Protein AF-A0A817RB16-F1 (afdb_monomer)

pLDDT: mean 85.04, std 17.17, range [26.28, 98.94]

Sequence (720 aa):
MVGWCRLRFRGPSGFGVYIRHGEVLTQPVISTNHSARNIYTENLRDATAADTYVLRGDSVNEIYEPIFTVHGFRYLSIFGSPNALTMDDVECPFVHSETTLKGHFSTSNPVVNQIQHNIQWGQLSNIMSLPTDCPQRNERRGWMGDAALSVDEALYNFDLIKFYQNFLNLIIDVQRDDGEVPDFVPGNSYPPDPNWGTALPTITWQVYRHYTDVHTLEAYYNHVVAYVEYLRSVYNLTGLVNFPVKYGDWVPPPPQPMTNRHLISSFAFLHDVYLLINMSQVLGKQEDTNTYTILYQKLAEEFHQVFFSTSSNFYADGMQAAQVLALALSGVVPANVREAVVNQLVNDINQKGVHVTTGIVSTAQIYPVLSDNGHHDLALELISSTTYPSYGYMFTNSYENATTIWELWNAPLTGPGMNSRNHIMFGSVGAWFYSHLAGIDVSSNMITIRPRMASETKKHLMPKLDCQLNTLYGLVHVSYTRDERDTIDNSILLRVTIPPNVRARVIFESLFIGGQCKILTEGHKIIWSSDVSKRNVEGFNIEKDSKTGLMTVYIGSGQQLTTKITLILITNQIIWPNGIVAADQLVEYSMIVPSGFLIPGKNKENLYVISDTNAIPLVPDDKSKWFYHDAEFKDMDGDGFIDIVSEHVNIPFVGKSTTQLVWLKNPGNQTITGPWKLYYLLSNGGPDIQVQFARDDSLQIYILLISIKLKNSLCLISLF

Radius of gyration: 30.43 Å; Cα contacts (8 Å, |Δi|>4): 1544; chains: 1; bounding box: 73×83×88 Å

Nearest PDB structures (foldseek):
  6i60-assembly2_B  TM=9.430E-01  e=5.975E-49  Dictyoglomus thermophilum H-6-12
  6i60-assembly1_A  TM=9.453E-01  e=1.867E-48  Dictyoglomus thermophilum H-6-12
  3w5n-assembly1_A  TM=9.276E-01  e=2.561E-44  Streptomyces avermitilis MA-4680 = NBRC 14893
  6gsz-assembly1_A  TM=8.955E-01  e=9.920E-38  Aspergillus terreus
  2okx-assembly1_A  TM=8.119E-01  e=2.582E-19  Bacillus sp. GL1

Foldseek 3Di:
DKFFKKFKAADAFFFKKKKAFAADFDFCLFDVPDDGGHGDCVLQPPQRRMDMDTDHRDRPIDIDDDDPDMADHDDMDMPRGPDDDDPVRIDTDQDADDWDFFKDKDFPFVLLVLLLQQLLSLQRLQHHLANFQHNHHPGSWNQQLLCLLQLLLCLQTIDCLVSLVSVLVQQLVPQDPQLATARTPPDDHPRHQLSRSLSNLRSLLSSCQQAVPLVSLVVRLVSLVSNLSSQVVQCVVQPLLRRDADQAQHFFAPVADPFDRSLRSLLSSLVSLVSSLVSCVSVVVVVSNVVSVVVSVVSLQSSCVNFADPVQLEGHPLEQQRLQSQLQRPPSDDPVSNVVSLVSNVVNCVVVVLEDRTGLSSLLRRQVSCQVVPNNQSSLVNQSDLDPQYSNVCANPPGHHQSHDWPHSPLSNDHSHNRGSRGNSNSSCSSCSVCEQQVWGDDPAETEGEHDQADAPVPRGGQWMWMWGQGPLGIWIWIKHDDPPDPAPAKMKIKIFAAAPHKYKYKYDARYPQKAWAFKDFPNRTCAGPPPVRNDDPDWDWDADPPRRIIITIGDHRDMTTMMTHIDNPDPPPPPQQPFDQVCQQPNAKTWGFPDDPDAPQAFTFTWIDHPPDTDGQAPRDSGRKTWRHWDWDPPPPPPHIWIWTKIKHDHNDDDIWIWIKIFADPPDSDRDDHTDIDTPGGGDDAPDDWDWDADPVVRDIWTFDFHDDPPDTDGDGDD

Solvent-accessible surface area (backbone atoms only — not comparable to full-atom values): 38713 Å² total; per-residue (Å²): 89,20,26,53,57,39,38,55,46,52,47,60,55,72,45,55,29,41,36,38,50,13,68,46,58,42,42,74,83,73,41,94,83,63,71,79,72,41,76,35,51,63,44,20,60,89,30,77,49,61,50,77,48,68,40,85,38,48,90,77,63,43,78,46,65,80,88,89,71,68,36,26,28,75,44,77,48,80,43,62,65,80,48,92,79,54,75,93,31,57,45,65,58,77,52,50,56,87,66,48,84,28,43,46,75,42,52,67,47,66,52,51,39,49,50,51,50,12,33,55,47,18,47,50,35,17,32,65,94,38,52,24,45,28,46,43,38,78,67,57,40,25,32,23,31,39,42,38,45,22,43,56,22,48,58,50,34,28,60,44,66,69,59,51,53,52,51,51,49,52,48,59,77,63,40,41,98,69,22,49,42,36,33,29,40,91,66,83,48,67,79,37,32,38,60,16,41,38,21,61,46,46,44,41,50,47,48,24,56,72,62,70,35,60,63,55,42,68,71,43,45,66,59,40,50,31,32,53,52,31,53,48,56,53,36,76,75,43,39,59,83,58,28,70,69,74,71,52,55,43,68,27,41,83,81,62,68,85,63,58,41,26,60,51,22,40,44,30,52,54,51,43,42,51,51,50,29,54,52,23,57,77,72,65,37,60,68,57,26,53,53,38,48,55,50,44,51,54,50,28,53,48,50,38,66,72,37,44,37,87,91,76,49,32,29,72,77,52,45,57,42,46,34,34,49,46,66,63,40,86,84,35,56,53,83,93,50,36,64,51,33,51,48,42,36,54,49,51,30,54,75,57,72,49,32,69,62,38,12,40,65,26,49,53,38,39,53,58,45,30,36,78,72,75,36,44,31,58,35,47,42,38,56,58,27,51,54,86,48,32,76,28,20,49,43,66,45,95,86,51,68,52,69,28,32,45,56,36,68,54,45,78,80,51,68,41,86,85,39,45,64,39,16,34,39,71,34,16,54,51,31,43,49,45,48,42,47,49,8,50,45,69,52,98,72,40,33,42,33,39,41,59,54,33,20,83,78,70,81,43,59,64,56,30,40,42,33,38,37,58,46,93,66,37,55,37,34,41,32,38,36,55,51,85,86,54,101,51,83,61,30,37,42,39,38,40,36,40,29,50,94,38,33,33,39,40,41,49,62,43,59,28,80,74,35,36,75,39,36,35,19,48,75,91,43,52,59,36,37,66,56,69,96,54,54,65,48,92,92,67,55,72,48,67,42,88,88,78,57,37,39,36,41,52,43,60,55,53,38,73,46,51,35,41,38,35,43,41,78,72,47,94,66,68,84,69,72,51,46,70,35,78,29,64,89,54,41,86,68,26,35,34,42,36,56,47,67,97,49,80,64,62,43,68,43,49,42,28,42,36,40,99,86,49,79,45,56,38,45,66,93,61,90,47,61,37,25,24,54,41,64,46,82,42,53,84,82,73,81,83,50,69,17,38,39,33,37,42,39,28,50,52,78,75,74,74,68,48,27,20,30,33,37,34,40,59,92,76,62,74,66,95,74,66,60,30,53,80,43,73,79,31,81,79,71,28,64,95,46,65,80,44,83,44,76,41,82,91,73,78,44,76,44,65,44,55,53,46,83,50,100,84,53,84,57,89,63,87,69,135

Mean predicted aligned error: 12.96 Å

Structure (mmCIF, N/CA/C/O backbone):
data_AF-A0A817RB16-F1
#
_entry.id   AF-A0A817RB16-F1
#
loop_
_atom_site.group_PDB
_atom_site.id
_atom_site.type_symbol
_atom_site.label_atom_id
_atom_site.label_alt_id
_atom_site.label_comp_id
_atom_site.label_asym_id
_atom_site.label_entity_id
_atom_site.label_seq_id
_atom_site.pdbx_PDB_ins_code
_atom_site.Cartn_x
_atom_site.Cartn_y
_atom_site.Cartn_z
_atom_site.occupancy
_atom_site.B_iso_or_equiv
_atom_site.auth_seq_id
_atom_site.auth_comp_id
_atom_site.auth_asym_id
_atom_site.auth_atom_id
_atom_site.pdbx_PDB_model_num
ATOM 1 N N . MET A 1 1 ? 6.915 1.853 -17.919 1.00 93.94 1 MET A N 1
ATOM 2 C CA . MET A 1 1 ? 6.191 0.699 -18.495 1.00 93.94 1 MET A CA 1
ATOM 3 C C . MET A 1 1 ? 7.093 -0.528 -18.449 1.00 93.94 1 MET A C 1
ATOM 5 O O . MET A 1 1 ? 8.281 -0.381 -18.169 1.00 93.94 1 MET A O 1
ATOM 9 N N . VAL A 1 2 ? 6.552 -1.709 -18.734 1.00 97.00 2 VAL A N 1
ATOM 10 C CA . VAL A 1 2 ? 7.313 -2.947 -18.941 1.00 97.00 2 VAL A CA 1
ATOM 11 C C . VAL A 1 2 ? 6.886 -3.582 -20.267 1.00 97.00 2 VAL A C 1
ATOM 13 O O . VAL A 1 2 ? 5.721 -3.490 -20.650 1.00 97.00 2 VAL A O 1
ATOM 16 N N . GLY A 1 3 ? 7.822 -4.165 -21.004 1.00 96.69 3 GLY A N 1
ATOM 17 C CA . GLY A 1 3 ? 7.540 -4.737 -22.317 1.00 96.69 3 GLY A CA 1
ATOM 18 C C . GLY A 1 3 ? 8.779 -4.775 -23.194 1.00 96.69 3 GLY A C 1
ATOM 19 O O . GLY A 1 3 ? 9.902 -4.918 -22.712 1.00 96.69 3 GLY A O 1
ATOM 20 N N . TRP A 1 4 ? 8.567 -4.600 -24.488 1.00 96.69 4 TRP A N 1
ATOM 21 C CA . TRP A 1 4 ? 9.612 -4.450 -25.496 1.00 96.69 4 TRP A CA 1
ATOM 22 C C . TRP A 1 4 ? 9.194 -3.387 -26.511 1.00 96.69 4 TRP A C 1
ATOM 24 O O . TRP A 1 4 ? 8.129 -2.784 -26.376 1.00 96.69 4 TRP A O 1
ATOM 34 N N . CYS A 1 5 ? 10.024 -3.150 -27.526 1.00 95.62 5 CYS A N 1
ATOM 35 C CA . CYS A 1 5 ? 9.654 -2.306 -28.653 1.00 95.62 5 CYS A CA 1
ATOM 36 C C . CYS A 1 5 ? 9.649 -3.092 -29.966 1.00 95.62 5 CYS A C 1
ATOM 38 O O . CYS A 1 5 ? 10.535 -3.898 -30.250 1.00 95.62 5 CYS A O 1
ATOM 40 N N . ARG A 1 6 ? 8.629 -2.811 -30.768 1.00 95.94 6 ARG A N 1
ATOM 41 C CA . ARG A 1 6 ? 8.464 -3.180 -32.161 1.00 95.94 6 ARG A CA 1
ATOM 42 C C . ARG A 1 6 ? 8.959 -2.024 -33.028 1.00 95.94 6 ARG A C 1
ATOM 44 O O . ARG A 1 6 ? 8.419 -0.919 -32.983 1.00 95.94 6 ARG A O 1
ATOM 51 N N . LEU A 1 7 ? 10.008 -2.278 -33.802 1.00 94.25 7 LEU A N 1
ATOM 52 C CA . LEU A 1 7 ? 10.763 -1.250 -34.518 1.00 94.25 7 LEU A CA 1
ATOM 53 C C . LEU A 1 7 ? 10.769 -1.510 -36.020 1.00 94.25 7 LEU A C 1
ATOM 55 O O . LEU A 1 7 ? 10.929 -2.651 -36.457 1.00 94.25 7 LEU A O 1
ATOM 59 N N . ARG A 1 8 ? 10.618 -0.445 -36.811 1.00 92.88 8 ARG A N 1
ATOM 60 C CA . ARG A 1 8 ? 10.673 -0.497 -38.277 1.00 92.88 8 ARG A CA 1
ATOM 61 C C . ARG A 1 8 ? 12.007 0.027 -38.792 1.00 92.88 8 ARG A C 1
ATOM 63 O O . ARG A 1 8 ? 12.388 1.156 -38.499 1.00 92.88 8 ARG A O 1
ATOM 70 N N . PHE A 1 9 ? 12.688 -0.772 -39.610 1.00 90.94 9 PHE A N 1
ATOM 71 C CA . PHE A 1 9 ? 13.985 -0.421 -40.191 1.00 90.94 9 PHE A CA 1
ATOM 72 C C . PHE A 1 9 ? 13.983 -0.525 -41.716 1.00 90.94 9 PHE A C 1
ATOM 74 O O . PHE A 1 9 ? 13.281 -1.351 -42.306 1.00 90.94 9 PHE A O 1
ATOM 81 N N . ARG A 1 10 ? 14.796 0.324 -42.358 1.00 88.25 10 ARG A N 1
ATOM 82 C CA . ARG A 1 10 ? 15.023 0.332 -43.810 1.00 88.25 10 ARG A CA 1
ATOM 83 C C . ARG A 1 10 ? 16.508 0.511 -44.078 1.00 88.25 10 ARG A C 1
ATOM 85 O O . ARG A 1 10 ? 17.064 1.571 -43.804 1.00 88.25 10 ARG A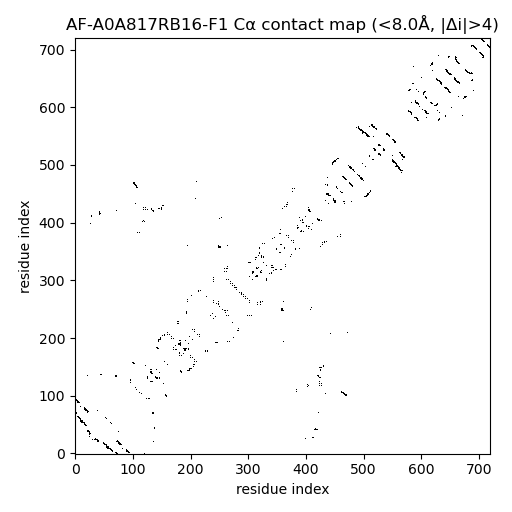 O 1
ATOM 92 N N . GLY A 1 11 ? 17.161 -0.500 -44.634 1.00 86.81 11 GLY A N 1
ATOM 93 C CA . GLY A 1 11 ? 18.597 -0.423 -44.866 1.00 86.81 11 GLY A CA 1
ATOM 94 C C . GLY A 1 11 ? 19.175 -1.667 -45.525 1.00 86.81 11 GLY A C 1
ATOM 95 O O . GLY A 1 11 ? 18.442 -2.612 -45.802 1.00 86.81 11 GLY A O 1
ATOM 96 N N . PRO A 1 12 ? 20.488 -1.661 -45.807 1.00 87.19 12 PRO A N 1
ATOM 97 C CA . PRO A 1 12 ? 21.162 -2.780 -46.450 1.00 87.19 12 PRO A CA 1
ATOM 98 C C . PRO A 1 12 ? 21.259 -4.004 -45.528 1.00 87.19 12 PRO A C 1
ATOM 100 O O . PRO A 1 12 ? 21.321 -3.884 -44.304 1.00 87.19 12 PRO A O 1
ATOM 103 N N . SER A 1 13 ? 21.336 -5.189 -46.141 1.00 91.44 13 SER A N 1
ATOM 104 C CA . SER A 1 13 ? 21.560 -6.455 -45.433 1.00 91.44 13 SER A CA 1
ATOM 105 C C . SER A 1 13 ? 22.847 -6.412 -44.609 1.00 91.44 13 SER A C 1
ATOM 107 O O . SER A 1 13 ? 23.872 -5.917 -45.075 1.00 91.44 13 SER A O 1
ATOM 109 N N . GLY A 1 14 ? 22.814 -6.993 -43.410 1.00 88.81 14 GLY A N 1
ATOM 110 C CA . GLY A 1 14 ? 23.969 -7.106 -42.518 1.00 88.81 14 GLY A CA 1
ATOM 111 C C . GLY A 1 14 ? 24.234 -5.874 -41.648 1.00 88.81 14 GLY A C 1
ATOM 112 O O . GLY A 1 14 ? 25.160 -5.906 -40.840 1.00 88.81 14 GLY A O 1
ATOM 113 N N . PHE A 1 15 ? 23.440 -4.805 -41.769 1.00 88.62 15 PHE A N 1
ATOM 114 C CA . PHE A 1 15 ? 23.555 -3.647 -40.881 1.00 88.62 15 PHE A CA 1
ATOM 115 C C . PHE A 1 15 ? 23.012 -3.987 -39.487 1.00 88.62 15 PHE A C 1
ATOM 117 O O . PHE A 1 15 ? 21.906 -4.513 -39.368 1.00 88.62 15 PHE A O 1
ATOM 124 N N . GLY A 1 16 ? 23.794 -3.711 -38.442 1.00 90.31 16 GLY A N 1
ATOM 125 C CA . GLY A 1 16 ? 23.428 -3.995 -37.054 1.00 90.31 16 GLY A CA 1
ATOM 126 C C . GLY A 1 16 ? 22.843 -2.773 -36.353 1.00 90.31 16 GLY A C 1
ATOM 127 O O . GLY A 1 16 ? 23.468 -1.714 -36.336 1.00 90.31 16 GLY A O 1
ATOM 128 N N . VAL A 1 17 ? 21.679 -2.944 -35.734 1.00 93.00 17 VAL A N 1
ATOM 129 C CA . VAL A 1 17 ? 21.034 -1.962 -34.860 1.00 93.00 17 VAL A CA 1
ATOM 130 C C . VAL A 1 17 ? 21.128 -2.451 -33.420 1.00 93.00 17 VAL A C 1
ATOM 132 O O . VAL A 1 17 ? 20.807 -3.605 -33.135 1.00 93.00 17 VAL A O 1
ATOM 135 N N . TYR A 1 18 ? 21.545 -1.569 -32.516 1.00 94.56 18 TYR A N 1
ATOM 136 C CA . TYR A 1 18 ? 21.648 -1.848 -31.086 1.00 94.56 18 TYR A CA 1
ATOM 137 C C . TYR A 1 18 ? 20.690 -0.955 -30.300 1.00 94.56 18 TYR A C 1
ATOM 139 O O . TYR A 1 18 ? 20.719 0.268 -30.433 1.00 94.56 18 TYR A O 1
ATOM 147 N N . ILE A 1 19 ? 19.833 -1.566 -29.493 1.00 94.94 19 ILE A N 1
ATOM 148 C CA . ILE A 1 19 ? 18.699 -0.917 -28.839 1.00 94.94 19 ILE A CA 1
ATOM 149 C C . ILE A 1 19 ? 18.861 -1.094 -27.335 1.00 94.94 19 ILE A C 1
ATOM 151 O O . ILE A 1 19 ? 18.926 -2.221 -26.860 1.00 94.94 19 ILE A O 1
ATOM 155 N N . ARG A 1 20 ? 18.924 -0.004 -26.573 1.00 95.50 20 ARG A N 1
ATOM 156 C CA . ARG A 1 20 ? 19.037 -0.030 -25.108 1.00 95.50 20 ARG A CA 1
ATOM 157 C C . ARG A 1 20 ? 17.798 0.556 -24.457 1.00 95.50 20 ARG A C 1
ATOM 159 O O . ARG A 1 20 ? 17.292 1.580 -24.916 1.00 95.50 20 ARG A O 1
ATOM 166 N N . HIS A 1 21 ? 17.399 -0.033 -23.341 1.00 96.94 21 HIS A N 1
A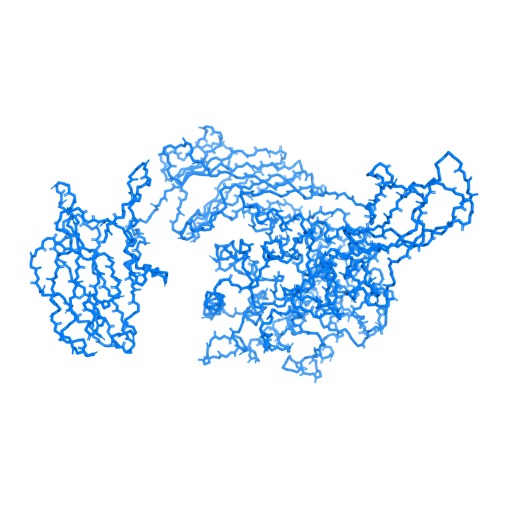TOM 167 C CA . HIS A 1 21 ? 16.250 0.387 -22.550 1.00 96.94 21 HIS A CA 1
ATOM 168 C C . HIS A 1 21 ? 16.712 0.961 -21.206 1.00 96.94 21 HIS A C 1
ATOM 170 O O . HIS A 1 21 ? 17.700 0.499 -20.636 1.00 96.94 21 HIS A O 1
ATOM 176 N N . GLY A 1 22 ? 16.005 1.966 -20.687 1.00 95.75 22 GLY A N 1
ATOM 177 C CA . GLY A 1 22 ? 16.258 2.486 -19.344 1.00 95.75 22 GLY A CA 1
ATOM 178 C C . GLY A 1 22 ? 15.076 3.238 -18.745 1.00 95.75 22 GLY A C 1
ATOM 179 O O . GLY A 1 22 ? 14.206 3.766 -19.446 1.00 95.75 22 GLY A O 1
ATOM 180 N N . GLU A 1 23 ? 15.028 3.272 -17.416 1.00 96.00 23 GLU A N 1
ATOM 181 C CA . GLU A 1 23 ? 13.956 3.934 -16.667 1.00 96.00 23 GLU A CA 1
ATOM 182 C C . GLU A 1 23 ? 14.098 5.455 -16.670 1.00 96.00 23 GLU A C 1
ATOM 184 O O . GLU A 1 23 ? 13.095 6.168 -16.704 1.00 96.00 23 GLU A O 1
ATOM 189 N N . VAL A 1 24 ? 15.340 5.948 -16.652 1.00 92.38 24 VAL A N 1
ATOM 190 C CA . VAL A 1 24 ? 15.667 7.366 -16.467 1.00 92.38 24 VAL A CA 1
ATOM 191 C C . VAL A 1 24 ? 16.769 7.818 -17.416 1.00 92.38 24 VAL A C 1
ATOM 193 O O . VAL A 1 24 ? 17.523 7.020 -17.977 1.00 92.38 24 VAL A O 1
ATOM 196 N N . LEU A 1 25 ? 16.854 9.131 -17.603 1.00 90.12 25 LEU A N 1
ATOM 197 C CA . LEU A 1 25 ? 17.981 9.767 -18.272 1.00 90.12 25 LEU A CA 1
ATOM 198 C C . LEU A 1 25 ? 19.060 10.118 -17.242 1.00 90.12 25 LEU A C 1
ATOM 200 O O . LEU A 1 25 ? 18.762 10.315 -16.066 1.00 90.12 25 LEU A O 1
ATOM 204 N N . THR A 1 26 ? 20.311 10.231 -17.681 1.00 82.81 26 THR A N 1
ATOM 205 C CA . THR A 1 26 ? 21.419 10.705 -16.851 1.00 82.81 26 THR A CA 1
ATOM 206 C C . THR A 1 26 ? 21.113 12.107 -16.326 1.00 82.81 26 THR A C 1
ATOM 208 O O . THR A 1 26 ? 20.893 13.032 -17.114 1.00 82.81 26 THR A O 1
ATOM 211 N N . GLN A 1 27 ? 21.150 12.255 -15.001 1.00 72.69 27 GLN A N 1
ATOM 212 C CA . GLN A 1 27 ? 20.992 13.527 -14.300 1.00 72.69 27 GLN A CA 1
ATOM 213 C C . GLN A 1 27 ? 22.345 14.048 -13.790 1.00 72.69 27 GLN A C 1
ATOM 215 O O . GLN A 1 27 ? 23.192 13.235 -13.409 1.00 72.69 27 GLN A O 1
ATOM 220 N N . PRO A 1 28 ? 22.542 15.379 -13.693 1.00 65.81 28 PRO A N 1
ATOM 221 C CA . PRO A 1 28 ? 23.781 15.969 -13.173 1.00 65.81 28 PRO A CA 1
ATOM 222 C C . PRO A 1 28 ? 24.141 15.523 -11.749 1.00 65.81 28 PRO A C 1
ATOM 224 O O . PRO A 1 28 ? 25.313 15.478 -11.395 1.00 65.81 28 PRO A O 1
ATOM 227 N N . VAL A 1 29 ? 23.136 15.187 -10.933 1.00 70.19 29 VAL A N 1
ATOM 228 C CA . VAL A 1 29 ? 23.330 14.716 -9.550 1.00 70.19 29 VAL A CA 1
ATOM 229 C C . VAL A 1 29 ? 23.811 13.263 -9.492 1.00 70.19 29 VAL A C 1
ATOM 231 O O . VAL A 1 29 ? 24.447 12.863 -8.524 1.00 70.19 29 VAL A O 1
ATOM 234 N N . ILE A 1 30 ? 23.551 12.486 -10.546 1.00 62.34 30 ILE A N 1
ATOM 235 C CA . ILE A 1 30 ? 23.873 11.056 -10.624 1.00 62.34 30 ILE A CA 1
ATOM 236 C C . ILE A 1 30 ? 25.220 10.833 -11.332 1.00 62.34 30 ILE A C 1
ATOM 238 O O . ILE A 1 30 ? 25.930 9.882 -11.022 1.00 62.34 30 ILE A O 1
ATOM 242 N N . SER A 1 31 ? 25.612 11.705 -12.269 1.00 60.00 31 SER A N 1
ATOM 243 C CA . SER A 1 31 ? 26.882 11.573 -12.992 1.00 60.00 31 SER A CA 1
ATOM 244 C C . SER A 1 31 ? 27.512 12.921 -13.330 1.00 60.00 31 SER A C 1
ATOM 246 O O . SER A 1 31 ? 26.877 13.794 -13.918 1.00 60.00 31 SER A O 1
ATOM 248 N N . THR A 1 32 ? 28.807 13.051 -13.033 1.00 55.59 32 THR A N 1
ATOM 249 C CA . THR A 1 32 ? 29.638 14.214 -13.378 1.00 55.59 32 THR A CA 1
ATOM 250 C C . THR A 1 32 ? 30.189 14.173 -14.810 1.00 55.59 32 THR A C 1
ATOM 252 O O . THR A 1 32 ? 30.779 15.156 -15.251 1.00 55.59 32 THR A O 1
ATOM 255 N N . ASN A 1 33 ? 30.014 13.062 -15.543 1.00 51.38 33 ASN A N 1
ATOM 256 C CA . ASN A 1 33 ? 30.793 12.754 -16.753 1.00 51.38 33 ASN A CA 1
ATOM 257 C C . ASN A 1 33 ? 29.976 12.407 -18.011 1.00 51.38 33 ASN A C 1
ATOM 259 O O . ASN A 1 33 ? 30.542 11.952 -19.007 1.00 51.38 33 ASN A O 1
ATOM 263 N N . 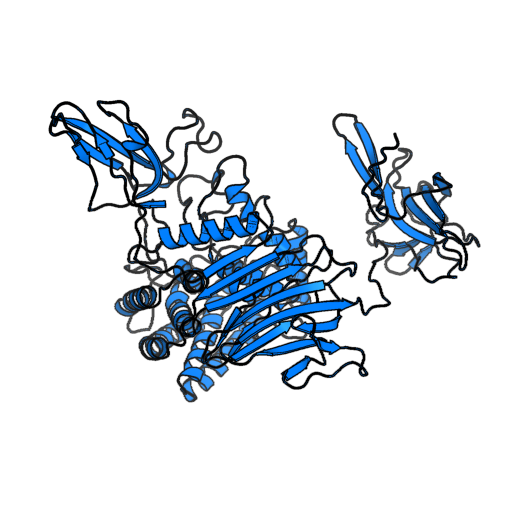HIS A 1 34 ? 28.665 12.651 -18.029 1.00 52.81 34 HIS A N 1
ATOM 264 C CA . HIS A 1 34 ? 27.840 12.380 -19.208 1.00 52.81 34 HIS A CA 1
ATOM 265 C C . HIS A 1 34 ? 26.977 13.581 -19.587 1.00 52.81 34 HIS A C 1
ATOM 267 O O . HIS A 1 34 ? 26.396 14.251 -18.737 1.00 52.81 34 HIS A O 1
ATOM 273 N N . SER A 1 35 ? 26.895 13.854 -20.891 1.00 56.81 35 SER A N 1
ATOM 274 C CA . SER A 1 35 ? 26.002 14.864 -21.454 1.00 56.81 35 SER A CA 1
ATOM 275 C C . SER A 1 35 ? 24.576 14.620 -20.961 1.00 56.81 35 SER A C 1
ATOM 277 O O . SER A 1 35 ? 24.020 13.545 -21.203 1.00 56.81 35 SER A O 1
ATOM 279 N N . ALA A 1 36 ? 23.993 15.611 -20.280 1.00 57.72 36 ALA A N 1
ATOM 280 C CA . ALA A 1 36 ? 22.603 15.577 -19.837 1.00 57.72 36 ALA A CA 1
ATOM 281 C C . ALA A 1 36 ? 21.709 15.134 -21.011 1.00 57.72 36 ALA A C 1
ATOM 283 O O . ALA A 1 36 ? 21.749 15.776 -22.066 1.00 57.72 36 ALA A O 1
ATOM 284 N N . ARG A 1 37 ? 20.926 14.057 -20.809 1.00 65.56 37 ARG A N 1
ATOM 285 C CA . ARG A 1 37 ? 20.015 13.369 -21.767 1.00 65.56 37 ARG A CA 1
ATOM 286 C C . ARG A 1 37 ? 20.461 12.030 -22.388 1.00 65.56 37 ARG A C 1
ATOM 288 O O . ARG A 1 37 ? 19.718 11.506 -23.213 1.00 65.56 37 ARG A O 1
ATOM 295 N N . ASN A 1 38 ? 21.574 11.416 -21.983 1.00 84.00 38 ASN A N 1
ATOM 296 C CA . ASN A 1 38 ? 21.793 9.987 -22.287 1.00 84.00 38 ASN A CA 1
ATOM 297 C C . ASN A 1 38 ? 20.910 9.087 -21.408 1.00 84.00 38 ASN A C 1
ATOM 299 O O . ASN A 1 38 ? 20.473 9.510 -20.343 1.00 84.00 38 ASN A O 1
ATOM 303 N N . ILE A 1 39 ? 20.644 7.848 -21.833 1.00 89.56 39 ILE A N 1
ATOM 304 C CA . ILE A 1 39 ? 19.980 6.861 -20.967 1.00 89.56 39 ILE A CA 1
ATOM 305 C C . ILE A 1 39 ? 20.909 6.472 -19.818 1.00 89.56 39 ILE A C 1
ATOM 307 O O . ILE A 1 39 ? 22.087 6.186 -20.036 1.00 89.56 39 ILE A O 1
ATOM 311 N N . TYR A 1 40 ? 20.354 6.415 -18.609 1.00 89.81 40 TYR A N 1
ATOM 312 C CA . TYR A 1 40 ? 21.018 5.867 -17.436 1.00 89.81 40 TYR A CA 1
ATOM 313 C C . TYR A 1 40 ? 20.657 4.391 -17.258 1.00 89.81 40 TYR A C 1
ATOM 315 O O . TYR A 1 40 ? 19.483 4.026 -17.305 1.00 89.81 40 TYR A O 1
ATOM 323 N N . THR A 1 41 ? 21.669 3.544 -17.065 1.00 91.75 41 THR A N 1
ATOM 324 C CA . THR A 1 41 ? 21.486 2.087 -16.944 1.00 91.75 41 THR A CA 1
ATOM 325 C C . THR A 1 41 ? 22.224 1.464 -15.770 1.00 91.75 41 THR A C 1
ATOM 327 O O . THR A 1 41 ? 22.191 0.250 -15.623 1.00 91.75 41 THR A O 1
ATOM 330 N N . GLU A 1 42 ? 22.942 2.236 -14.954 1.00 91.75 42 GLU A N 1
ATOM 331 C CA . GLU A 1 42 ? 23.716 1.634 -13.860 1.00 91.75 42 GLU A CA 1
ATOM 332 C C . GLU A 1 42 ? 22.792 0.997 -12.811 1.00 91.75 42 GLU A C 1
ATOM 334 O O . GLU A 1 42 ? 23.135 -0.039 -12.246 1.00 91.75 42 GLU A O 1
ATOM 339 N N . ASN A 1 43 ? 21.583 1.541 -12.616 1.00 92.75 43 ASN A N 1
ATOM 340 C CA . ASN A 1 43 ? 20.578 0.951 -11.729 1.00 92.75 43 ASN A CA 1
ATOM 341 C C . ASN A 1 43 ? 19.971 -0.368 -12.250 1.00 92.75 43 ASN A C 1
ATOM 343 O O . ASN A 1 43 ? 19.256 -1.048 -11.516 1.00 92.75 43 ASN A O 1
ATOM 347 N N . LEU A 1 44 ? 20.279 -0.763 -13.492 1.00 95.88 44 LEU A N 1
ATOM 348 C CA . LEU A 1 44 ? 19.919 -2.076 -14.038 1.00 95.88 44 LEU A CA 1
ATOM 349 C C . LEU A 1 44 ? 20.882 -3.182 -13.565 1.00 95.88 44 LEU A C 1
ATOM 351 O O . LEU A 1 44 ? 20.587 -4.369 -13.738 1.00 95.88 44 LEU A O 1
ATOM 355 N N . ARG A 1 45 ? 22.003 -2.804 -12.929 1.00 95.06 45 ARG A N 1
ATOM 356 C CA . ARG A 1 45 ? 23.081 -3.698 -12.483 1.00 95.06 45 ARG A CA 1
ATOM 357 C C . ARG A 1 45 ? 23.588 -4.557 -13.649 1.00 95.06 45 ARG A C 1
ATOM 359 O O . ARG A 1 45 ? 23.906 -4.024 -14.708 1.00 95.06 45 ARG A O 1
ATOM 366 N N . ASP A 1 46 ? 23.636 -5.878 -13.483 1.00 95.31 46 ASP A N 1
ATOM 367 C CA . ASP A 1 46 ? 24.139 -6.791 -14.514 1.00 95.31 46 ASP A CA 1
ATOM 368 C C . ASP A 1 46 ? 23.118 -7.067 -15.633 1.00 95.31 46 ASP A C 1
ATOM 370 O O . ASP A 1 46 ? 23.431 -7.771 -16.594 1.00 95.31 46 ASP A O 1
ATOM 374 N N . ALA A 1 47 ? 21.891 -6.532 -15.548 1.00 96.44 47 ALA A N 1
ATOM 375 C CA . ALA A 1 47 ? 20.946 -6.636 -16.654 1.00 96.44 47 ALA A CA 1
ATOM 376 C C . ALA A 1 47 ? 21.358 -5.679 -17.777 1.00 96.44 47 ALA A C 1
ATOM 378 O O . ALA A 1 47 ? 21.217 -4.464 -17.670 1.00 96.44 47 ALA A O 1
ATOM 379 N N . THR A 1 48 ? 21.823 -6.239 -18.896 1.00 95.94 48 THR A N 1
ATOM 380 C CA . THR A 1 48 ? 22.221 -5.446 -20.070 1.00 95.94 48 THR A CA 1
ATOM 381 C C . THR A 1 48 ? 21.056 -4.635 -20.653 1.00 95.94 48 THR A C 1
ATOM 383 O O . THR A 1 48 ? 21.282 -3.534 -21.153 1.00 95.94 48 THR A O 1
ATOM 386 N N . ALA A 1 49 ? 19.829 -5.178 -20.589 1.00 96.38 49 ALA A N 1
ATOM 387 C CA . ALA A 1 49 ? 18.583 -4.569 -21.080 1.00 96.38 49 ALA A CA 1
ATOM 388 C C . ALA A 1 49 ? 18.700 -3.991 -22.503 1.00 96.38 49 ALA A C 1
ATOM 390 O O . ALA A 1 49 ? 18.286 -2.861 -22.793 1.00 96.38 49 ALA A O 1
ATOM 391 N N . ALA A 1 50 ? 19.322 -4.769 -23.390 1.00 95.94 50 ALA A N 1
ATOM 392 C CA . ALA A 1 50 ? 19.593 -4.357 -24.751 1.00 95.94 50 ALA A CA 1
ATOM 393 C C . ALA A 1 50 ? 19.322 -5.467 -25.761 1.00 95.94 50 ALA A C 1
ATOM 395 O O . ALA A 1 50 ? 19.605 -6.637 -25.510 1.00 95.94 50 ALA A O 1
ATOM 396 N N . ASP A 1 51 ? 18.852 -5.040 -26.923 1.00 96.69 51 ASP A N 1
ATOM 397 C CA . ASP A 1 51 ? 18.464 -5.877 -28.041 1.00 96.69 51 ASP A CA 1
ATOM 398 C C . ASP A 1 51 ? 19.348 -5.553 -29.253 1.00 96.69 51 ASP A C 1
ATOM 400 O O . ASP A 1 51 ? 19.736 -4.403 -29.472 1.00 96.69 51 ASP A O 1
ATOM 404 N N . THR A 1 52 ? 19.694 -6.567 -30.048 1.00 95.25 52 THR A N 1
ATOM 405 C CA . THR A 1 52 ? 20.459 -6.393 -31.293 1.00 95.25 52 THR A CA 1
ATOM 406 C C . THR A 1 52 ? 19.685 -6.985 -32.457 1.00 95.25 52 THR A C 1
ATOM 408 O O . THR A 1 52 ? 19.300 -8.153 -32.415 1.00 95.25 52 THR A O 1
ATOM 411 N N . TYR A 1 53 ? 19.499 -6.195 -33.511 1.00 94.75 53 TYR A N 1
ATOM 412 C CA . TYR A 1 53 ? 18.863 -6.632 -34.748 1.00 94.75 53 TYR A CA 1
ATOM 413 C C . TYR A 1 53 ? 19.818 -6.466 -35.927 1.00 94.75 53 TYR A C 1
ATOM 415 O O . TYR A 1 53 ? 20.446 -5.422 -36.075 1.00 94.75 53 TYR A O 1
ATOM 423 N N . VAL A 1 54 ? 19.924 -7.488 -36.777 1.00 94.06 54 VAL A N 1
ATOM 424 C CA . VAL A 1 54 ? 20.712 -7.435 -38.014 1.00 94.06 54 VAL A CA 1
ATOM 425 C C . VAL A 1 54 ? 19.750 -7.469 -39.193 1.00 94.06 54 VAL A C 1
ATOM 427 O O . VAL A 1 54 ? 18.983 -8.422 -39.336 1.00 94.06 54 VAL A O 1
ATOM 430 N N . LEU A 1 55 ? 19.788 -6.428 -40.025 1.00 92.38 55 LEU A N 1
ATOM 431 C CA . LEU A 1 55 ? 18.872 -6.273 -41.153 1.00 92.38 55 LEU A CA 1
ATOM 432 C C . LEU A 1 55 ? 19.091 -7.355 -42.214 1.00 92.38 55 LEU A C 1
ATOM 434 O O . LEU A 1 55 ? 20.227 -7.743 -42.505 1.00 92.38 55 LEU A O 1
ATOM 438 N N . ARG A 1 56 ? 17.999 -7.785 -42.850 1.00 91.50 56 ARG A N 1
ATOM 439 C CA . ARG A 1 56 ? 18.016 -8.712 -43.994 1.00 91.50 56 ARG A CA 1
ATOM 440 C C . ARG A 1 56 ? 18.229 -8.007 -45.336 1.00 91.50 56 ARG A C 1
ATOM 442 O O . ARG A 1 56 ? 18.584 -8.666 -46.307 1.00 91.50 56 ARG A O 1
ATOM 449 N N . GLY A 1 57 ? 18.040 -6.691 -45.397 1.00 86.31 57 GLY A N 1
ATOM 450 C CA . GLY A 1 57 ? 18.195 -5.886 -46.606 1.00 86.31 57 GLY A CA 1
ATOM 451 C C . GLY A 1 57 ? 16.911 -5.678 -47.407 1.00 86.31 57 GLY A C 1
ATOM 452 O O . GLY A 1 57 ? 16.998 -5.439 -48.611 1.00 86.31 57 GLY A O 1
ATOM 453 N N . ASP A 1 58 ? 15.736 -5.797 -46.785 1.00 78.19 58 ASP A N 1
ATOM 454 C CA . ASP A 1 58 ? 14.469 -5.540 -47.469 1.00 78.19 58 ASP A CA 1
ATOM 455 C C . ASP A 1 58 ? 14.259 -4.030 -47.686 1.00 78.19 58 ASP A C 1
ATOM 457 O O . ASP A 1 58 ? 14.405 -3.204 -46.782 1.00 78.19 58 ASP A O 1
ATOM 461 N N . SER A 1 59 ? 13.894 -3.665 -48.915 1.00 67.12 59 SER A N 1
ATOM 462 C CA . SER A 1 59 ? 13.592 -2.280 -49.304 1.00 67.12 59 SER A CA 1
ATOM 463 C C . SER A 1 59 ? 12.200 -1.818 -48.855 1.00 67.12 59 SER A C 1
ATOM 465 O O . SER A 1 59 ? 11.906 -0.622 -48.915 1.00 67.12 59 SER A O 1
ATOM 467 N N . VAL A 1 60 ? 11.356 -2.741 -48.378 1.00 67.25 60 VAL A N 1
ATOM 468 C CA . VAL A 1 60 ? 9.953 -2.498 -48.030 1.00 67.25 60 VAL A CA 1
ATOM 469 C C . VAL A 1 60 ? 9.700 -2.828 -46.547 1.00 67.25 60 VAL A C 1
ATOM 471 O O . VAL A 1 60 ? 8.957 -3.739 -46.222 1.00 67.25 60 VAL A O 1
ATOM 474 N N . ASN A 1 61 ? 10.301 -2.054 -45.633 1.00 77.19 61 ASN A N 1
ATOM 475 C CA . ASN A 1 61 ? 10.055 -2.058 -44.173 1.00 77.19 61 ASN A CA 1
ATOM 476 C C . ASN A 1 61 ? 10.235 -3.403 -43.438 1.00 77.19 61 ASN A C 1
ATOM 478 O O . ASN A 1 61 ? 9.290 -4.173 -43.269 1.00 77.19 61 ASN A O 1
ATOM 482 N N . GLU A 1 62 ? 11.412 -3.623 -42.849 1.00 90.44 62 GLU A N 1
ATOM 483 C CA . GLU A 1 62 ? 11.606 -4.714 -41.889 1.00 90.44 62 GLU A CA 1
ATOM 484 C C . GLU A 1 62 ? 11.034 -4.347 -40.517 1.00 90.44 62 GLU A C 1
ATOM 486 O O . GLU A 1 62 ? 11.225 -3.229 -40.043 1.00 90.44 62 GLU A O 1
ATOM 491 N N . ILE A 1 63 ? 10.363 -5.300 -39.865 1.00 92.62 63 ILE A N 1
ATOM 492 C CA . ILE A 1 63 ? 9.845 -5.156 -38.500 1.00 92.62 63 ILE A CA 1
ATOM 493 C C . ILE A 1 63 ? 10.649 -6.070 -37.577 1.00 92.62 63 ILE A C 1
ATOM 495 O O . ILE A 1 63 ? 10.686 -7.284 -37.788 1.00 92.62 63 ILE A O 1
ATOM 499 N N . TYR A 1 64 ? 11.263 -5.480 -36.556 1.00 93.56 64 TYR A N 1
ATOM 500 C CA . TYR A 1 64 ? 11.893 -6.187 -35.448 1.00 93.56 64 TYR A CA 1
ATOM 501 C C . TYR A 1 64 ? 10.986 -6.153 -34.219 1.00 93.56 64 TYR A C 1
ATOM 503 O O . TYR A 1 64 ? 10.504 -5.088 -33.848 1.00 93.56 64 TYR A O 1
ATOM 511 N N . GLU A 1 65 ? 10.789 -7.306 -33.585 1.00 96.12 65 GLU A N 1
ATOM 512 C CA . GLU A 1 65 ? 10.083 -7.443 -32.312 1.00 96.12 65 GLU A CA 1
ATOM 513 C C . GLU A 1 65 ? 10.671 -8.643 -31.546 1.00 96.12 65 GLU A C 1
ATOM 515 O O . GLU A 1 65 ? 10.690 -9.753 -32.093 1.00 96.12 65 GLU A O 1
ATOM 520 N N . PRO A 1 66 ? 11.216 -8.461 -30.329 1.00 95.81 66 PRO A N 1
ATOM 521 C CA . PRO A 1 66 ? 11.728 -9.577 -29.547 1.00 95.81 66 PRO A CA 1
ATOM 522 C C . PRO A 1 66 ? 10.587 -10.390 -28.922 1.00 95.81 66 PRO A C 1
ATOM 524 O O . PRO A 1 66 ? 9.546 -9.850 -28.571 1.00 95.81 66 PRO A O 1
ATOM 527 N N . ILE A 1 67 ? 10.810 -11.696 -28.741 1.00 93.56 67 ILE A N 1
ATOM 528 C CA . ILE A 1 67 ? 9.780 -12.624 -28.229 1.00 93.56 67 ILE A CA 1
ATOM 529 C C . ILE A 1 67 ? 10.172 -13.363 -26.939 1.00 93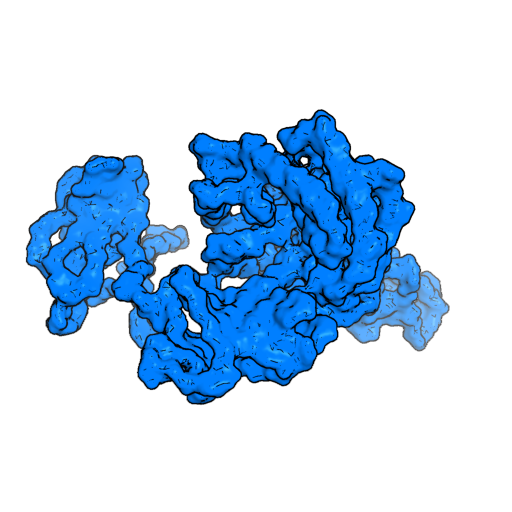.56 67 ILE A C 1
ATOM 531 O O . ILE A 1 67 ? 9.328 -14.005 -26.325 1.00 93.56 67 ILE A O 1
ATOM 535 N N . PHE A 1 68 ? 11.440 -13.290 -26.517 1.00 96.31 68 PHE A N 1
ATOM 536 C CA . PHE A 1 68 ? 11.967 -14.024 -25.351 1.00 96.31 68 PHE A CA 1
ATOM 537 C C . PHE A 1 68 ? 12.675 -13.117 -24.335 1.00 96.31 68 PHE A C 1
ATOM 539 O O . PHE A 1 68 ? 13.554 -13.562 -23.601 1.00 96.31 68 PHE A O 1
ATOM 546 N N . THR A 1 69 ? 12.323 -11.832 -24.302 1.00 96.31 69 THR A N 1
ATOM 547 C CA . THR A 1 69 ? 12.833 -10.887 -23.304 1.00 96.31 69 THR A CA 1
ATOM 548 C C . THR A 1 69 ? 11.776 -9.849 -22.961 1.00 96.31 69 THR A C 1
ATOM 550 O O . THR A 1 69 ? 10.811 -9.654 -23.696 1.00 96.31 69 THR A O 1
ATOM 553 N N . VAL A 1 70 ? 11.983 -9.179 -21.834 1.00 96.31 70 VAL A N 1
ATOM 554 C CA . VAL A 1 70 ? 11.177 -8.054 -21.382 1.00 96.31 70 VAL A CA 1
ATOM 555 C C . VAL A 1 70 ? 12.074 -7.064 -20.648 1.00 96.31 70 VAL A C 1
ATOM 557 O O . VAL A 1 70 ? 13.027 -7.456 -19.963 1.00 96.31 70 VAL A O 1
ATOM 560 N N . HIS A 1 71 ? 11.759 -5.781 -20.772 1.00 97.81 71 HIS A N 1
ATOM 561 C CA . HIS A 1 71 ? 12.498 -4.678 -20.174 1.00 97.81 71 HIS A CA 1
ATOM 562 C C . HIS A 1 71 ? 11.532 -3.769 -19.410 1.00 97.81 71 HIS A C 1
ATOM 564 O O . HIS A 1 71 ? 10.435 -3.485 -19.887 1.00 97.81 71 HIS A O 1
ATOM 570 N N . GLY A 1 72 ? 11.940 -3.271 -18.243 1.00 97.94 72 GLY A N 1
ATOM 571 C CA . GLY A 1 72 ? 11.279 -2.151 -17.570 1.00 97.94 72 GLY A CA 1
ATOM 572 C C . GLY A 1 72 ? 11.926 -0.837 -18.001 1.00 97.94 72 GLY A C 1
ATOM 573 O O . GLY A 1 72 ? 13.125 -0.649 -17.804 1.00 97.94 72 GLY A O 1
ATOM 574 N N . PHE A 1 73 ? 11.167 0.058 -18.635 1.00 97.94 73 PHE A N 1
ATOM 575 C CA . PHE A 1 73 ? 11.727 1.285 -19.203 1.00 97.94 73 PHE A CA 1
ATOM 576 C C . PHE A 1 73 ? 10.698 2.397 -19.413 1.00 97.94 73 PHE A C 1
ATOM 578 O O . PHE A 1 73 ? 9.477 2.207 -19.360 1.00 97.94 73 PHE A O 1
ATOM 585 N N . ARG A 1 74 ? 11.242 3.586 -19.664 1.00 96.62 74 ARG A N 1
ATOM 586 C CA . ARG A 1 74 ? 10.539 4.758 -20.202 1.00 96.62 74 ARG A CA 1
ATOM 587 C C . ARG A 1 74 ? 11.275 5.347 -21.402 1.00 96.62 74 ARG A C 1
ATOM 589 O O . ARG A 1 74 ? 10.646 5.943 -22.269 1.00 96.62 74 ARG A O 1
ATOM 596 N N . TYR A 1 75 ? 12.593 5.176 -21.448 1.00 95.06 75 TYR A N 1
ATOM 597 C CA . TYR A 1 75 ? 13.458 5.713 -22.485 1.00 95.06 75 TYR A CA 1
ATOM 598 C C . TYR A 1 75 ? 14.102 4.577 -23.281 1.00 95.06 75 TYR A C 1
ATOM 600 O O . TYR A 1 75 ? 14.449 3.529 -22.732 1.00 95.06 75 TYR A O 1
ATOM 608 N N . LEU A 1 76 ? 14.275 4.825 -24.579 1.00 92.75 76 LEU A N 1
ATOM 609 C CA . LEU A 1 76 ? 14.907 3.932 -25.544 1.00 92.75 76 LEU A CA 1
ATOM 610 C C . LEU A 1 76 ? 16.051 4.671 -26.248 1.00 92.75 76 LEU A C 1
ATOM 612 O O . LEU A 1 76 ? 15.899 5.834 -26.623 1.00 92.75 76 LEU A O 1
ATOM 616 N N . SER A 1 77 ? 17.194 4.013 -26.427 1.00 91.75 77 SER A N 1
ATOM 617 C CA . SER A 1 77 ? 18.325 4.538 -27.192 1.00 91.75 77 SER A CA 1
ATOM 618 C C . SER A 1 77 ? 18.662 3.563 -28.309 1.00 91.75 77 SER A C 1
ATOM 620 O O . SER A 1 77 ? 18.944 2.397 -28.046 1.00 91.75 77 SER A O 1
ATOM 622 N N . ILE A 1 78 ? 18.600 4.038 -29.553 1.00 91.62 78 ILE A N 1
ATOM 623 C CA . ILE A 1 78 ? 18.817 3.228 -30.753 1.00 91.62 78 ILE A CA 1
ATOM 624 C C . ILE A 1 78 ? 20.094 3.709 -31.439 1.00 91.62 78 ILE A C 1
ATOM 626 O O . ILE A 1 78 ? 20.182 4.853 -31.887 1.00 91.62 78 ILE A O 1
ATOM 630 N N . PHE A 1 79 ? 21.076 2.820 -31.540 1.00 89.19 79 PHE A N 1
ATOM 631 C CA . PHE A 1 79 ? 22.355 3.052 -32.200 1.00 89.19 79 PHE A CA 1
ATOM 632 C C . PHE A 1 79 ? 22.423 2.276 -33.510 1.00 89.19 79 PHE A C 1
ATOM 634 O O . PHE A 1 79 ? 21.993 1.126 -33.584 1.00 89.19 79 PHE A O 1
ATOM 641 N N . GLY A 1 80 ? 23.011 2.894 -34.537 1.00 84.12 80 GLY A N 1
ATOM 642 C CA . GLY A 1 80 ? 23.225 2.227 -35.821 1.00 84.12 80 GLY A CA 1
ATOM 643 C C . GLY A 1 80 ? 21.948 2.040 -36.642 1.00 84.12 80 GLY A C 1
ATOM 644 O O . GLY A 1 80 ? 21.855 1.081 -37.395 1.00 84.12 80 GLY A O 1
ATOM 645 N N . SER A 1 81 ? 20.959 2.934 -36.531 1.00 82.75 81 SER A N 1
ATOM 646 C CA . SER A 1 81 ? 19.836 2.919 -37.477 1.00 82.75 81 SER A CA 1
ATOM 647 C C . SER A 1 81 ? 20.306 3.406 -38.861 1.00 82.75 81 SER A C 1
ATOM 649 O O . SER A 1 81 ? 20.870 4.501 -38.944 1.00 82.75 81 SER A O 1
ATOM 651 N N . PRO A 1 82 ? 20.086 2.643 -39.949 1.00 81.12 82 PRO A N 1
ATOM 652 C CA . PRO A 1 82 ? 20.489 3.035 -41.307 1.00 81.12 82 PRO A CA 1
ATOM 653 C C . PRO A 1 82 ? 19.660 4.199 -41.872 1.00 81.12 82 PRO A C 1
ATOM 655 O O . PRO A 1 82 ? 20.099 4.888 -42.792 1.00 81.12 82 PRO A O 1
ATOM 658 N N . ASN A 1 83 ? 18.473 4.435 -41.312 1.00 82.56 83 ASN A N 1
ATOM 659 C CA . ASN A 1 83 ? 17.586 5.543 -41.641 1.00 82.56 83 ASN A CA 1
ATOM 660 C C . ASN A 1 83 ? 17.245 6.364 -40.390 1.00 82.56 83 ASN A C 1
ATOM 662 O O . ASN A 1 83 ? 17.279 5.856 -39.267 1.00 82.56 83 ASN A O 1
ATOM 666 N N . ALA A 1 84 ? 16.871 7.632 -40.583 1.00 86.62 84 ALA A N 1
ATOM 667 C CA . ALA A 1 84 ? 16.260 8.416 -39.515 1.00 86.62 84 ALA A CA 1
ATOM 668 C C . ALA A 1 84 ? 14.925 7.767 -39.118 1.00 86.62 84 ALA A C 1
ATOM 670 O O . ALA A 1 84 ? 14.111 7.456 -39.992 1.00 86.62 84 ALA A O 1
ATOM 671 N N . LEU A 1 85 ? 14.736 7.540 -37.819 1.00 88.38 85 LEU A N 1
ATOM 672 C CA . LEU A 1 85 ? 13.504 6.985 -37.266 1.00 88.38 85 LEU A CA 1
ATOM 673 C C . LEU A 1 85 ? 12.531 8.109 -36.917 1.00 88.38 85 LEU A C 1
ATOM 675 O O . LEU A 1 85 ? 12.933 9.179 -36.456 1.00 88.38 85 LEU A O 1
ATOM 679 N N . THR A 1 86 ? 11.251 7.836 -37.118 1.00 90.75 86 THR A N 1
ATOM 680 C CA . THR A 1 86 ? 10.129 8.678 -36.704 1.00 90.75 86 THR A CA 1
ATOM 681 C C . THR A 1 86 ? 9.313 7.970 -35.622 1.00 90.75 86 THR A C 1
ATOM 683 O O . THR A 1 86 ? 9.526 6.791 -35.344 1.00 90.75 86 THR A O 1
ATOM 686 N N . MET A 1 87 ? 8.352 8.668 -35.013 1.00 89.62 87 MET A N 1
ATOM 687 C CA . MET A 1 87 ? 7.443 8.042 -34.042 1.00 89.62 87 MET A CA 1
ATOM 688 C C . MET A 1 87 ? 6.605 6.912 -34.662 1.00 89.62 87 MET A C 1
ATOM 690 O O . MET A 1 87 ? 6.249 5.977 -33.957 1.00 89.62 87 MET A O 1
ATOM 694 N N . ASP A 1 88 ? 6.357 6.941 -35.976 1.00 91.44 88 ASP A N 1
ATOM 695 C CA . ASP A 1 88 ? 5.621 5.883 -36.686 1.00 91.44 88 ASP A CA 1
ATOM 696 C C . ASP A 1 88 ? 6.450 4.597 -36.880 1.00 91.44 88 ASP A C 1
ATOM 698 O O . ASP A 1 88 ? 5.920 3.556 -37.292 1.00 91.44 88 ASP A O 1
ATOM 702 N N . ASP A 1 89 ? 7.757 4.660 -36.606 1.00 92.69 89 ASP A N 1
ATOM 703 C CA . ASP A 1 89 ? 8.677 3.526 -36.688 1.00 92.69 89 ASP A CA 1
ATOM 704 C C . ASP A 1 89 ? 8.872 2.824 -35.335 1.00 92.69 89 ASP A C 1
ATOM 706 O O . ASP A 1 89 ? 9.541 1.790 -35.291 1.00 92.69 89 ASP A O 1
ATOM 710 N N . VAL A 1 90 ? 8.305 3.363 -34.246 1.00 93.75 90 VAL A N 1
ATOM 711 C CA . VAL A 1 90 ? 8.499 2.869 -32.876 1.00 93.75 90 VAL A CA 1
ATOM 712 C C . VAL A 1 90 ? 7.159 2.635 -32.190 1.00 93.75 90 VAL A C 1
ATOM 714 O O . VAL A 1 90 ? 6.431 3.567 -31.864 1.00 93.75 90 VAL A O 1
ATOM 717 N N . GLU A 1 91 ? 6.868 1.375 -31.897 1.00 96.25 91 GLU A N 1
ATOM 718 C CA . GLU A 1 91 ? 5.744 0.957 -31.063 1.00 96.25 91 GLU A CA 1
ATOM 719 C C . GLU A 1 91 ? 6.312 0.184 -29.872 1.00 96.25 91 GLU A C 1
ATOM 721 O O . GLU A 1 91 ? 7.167 -0.669 -30.062 1.00 96.25 91 GLU A O 1
ATOM 726 N N . CYS A 1 92 ? 5.883 0.459 -28.641 1.00 96.25 92 CYS A N 1
ATOM 727 C CA . CYS A 1 92 ? 6.347 -0.297 -27.475 1.00 96.25 92 CYS A CA 1
ATOM 728 C C . CYS A 1 92 ? 5.138 -0.886 -26.740 1.00 96.25 92 CYS A C 1
ATOM 730 O O . CYS A 1 92 ? 4.487 -0.165 -25.978 1.00 96.25 92 CYS A O 1
ATOM 732 N N . PRO A 1 93 ? 4.792 -2.162 -26.999 1.00 95.69 93 PRO A N 1
ATOM 733 C CA . PRO A 1 93 ? 3.705 -2.834 -26.302 1.00 95.69 93 PRO A CA 1
ATOM 734 C C . PRO A 1 93 ? 3.934 -2.851 -24.787 1.00 95.69 93 PRO A C 1
ATOM 736 O O . PRO A 1 93 ? 5.017 -3.201 -24.314 1.00 95.69 93 PRO A O 1
ATOM 739 N N . PHE A 1 94 ? 2.905 -2.482 -24.023 1.00 96.38 94 PHE A N 1
ATOM 740 C CA . PHE A 1 94 ? 2.883 -2.670 -22.575 1.00 96.38 94 PHE A CA 1
ATOM 741 C C . PHE A 1 94 ? 2.408 -4.090 -22.276 1.00 96.38 94 PHE A C 1
ATOM 743 O O . PHE A 1 94 ? 1.301 -4.460 -22.661 1.00 96.38 94 PHE A O 1
ATOM 750 N N . VAL A 1 95 ? 3.261 -4.893 -21.644 1.00 96.19 95 VAL A N 1
ATOM 751 C CA . VAL A 1 95 ? 3.050 -6.339 -21.506 1.00 96.19 95 VAL A CA 1
ATOM 752 C C . VAL A 1 95 ? 2.973 -6.697 -20.039 1.00 96.19 95 VAL A C 1
ATOM 754 O O . VAL A 1 95 ? 3.874 -6.374 -19.284 1.00 96.19 95 VAL A O 1
ATOM 757 N N . HIS A 1 96 ? 1.913 -7.378 -19.636 1.00 97.31 96 HIS A N 1
ATOM 758 C CA . HIS A 1 96 ? 1.737 -7.880 -18.280 1.00 97.31 96 HIS A CA 1
ATOM 759 C C . HIS A 1 96 ? 0.765 -9.059 -18.288 1.00 97.31 96 HIS A C 1
ATOM 761 O O . HIS A 1 96 ? 0.164 -9.365 -19.320 1.00 97.31 96 HIS A O 1
ATOM 767 N N . SER A 1 97 ? 0.606 -9.738 -17.152 1.00 97.12 97 SER A N 1
ATOM 768 C CA . SER A 1 97 ? -0.436 -10.760 -17.003 1.00 97.12 97 SER A CA 1
ATOM 769 C C . SER A 1 97 ? -1.794 -10.115 -17.265 1.00 97.12 97 SER A C 1
ATOM 771 O O . SER A 1 97 ? -2.100 -9.063 -16.699 1.00 97.12 97 SER A O 1
ATOM 773 N N . GLU A 1 98 ? -2.586 -10.715 -18.150 1.00 96.19 98 GLU A N 1
ATOM 774 C CA . GLU A 1 98 ? -3.883 -10.167 -18.539 1.00 96.19 98 GLU A CA 1
ATOM 775 C C . GLU A 1 98 ? -4.808 -10.066 -17.318 1.00 96.19 98 GLU A C 1
ATOM 777 O O . GLU A 1 98 ? -4.970 -11.017 -16.553 1.00 96.19 98 GLU A O 1
ATOM 782 N N . THR A 1 99 ? -5.399 -8.889 -17.123 1.00 96.50 99 THR A N 1
ATOM 783 C CA . THR A 1 99 ? -6.305 -8.597 -16.011 1.00 96.50 99 THR A CA 1
ATOM 784 C C . THR A 1 99 ? -7.309 -7.520 -16.421 1.00 96.50 99 THR A C 1
ATOM 786 O O . THR A 1 99 ? -7.136 -6.840 -17.433 1.00 96.50 99 THR A O 1
ATOM 789 N N . THR A 1 100 ? -8.369 -7.359 -15.633 1.00 96.38 100 THR A N 1
ATOM 790 C CA . THR A 1 100 ? -9.393 -6.328 -15.824 1.00 96.38 100 THR A CA 1
ATOM 791 C C . THR A 1 100 ? -9.270 -5.263 -14.743 1.00 96.38 100 THR A C 1
ATOM 793 O O . THR A 1 100 ? -9.189 -5.590 -13.560 1.00 96.38 100 THR A O 1
ATOM 796 N N . LEU A 1 101 ? -9.311 -3.987 -15.132 1.00 96.75 101 LEU A N 1
ATOM 797 C CA . LEU A 1 101 ? -9.390 -2.871 -14.191 1.00 96.75 101 LEU A CA 1
ATOM 798 C C . LEU A 1 101 ? -10.759 -2.874 -13.483 1.00 96.75 101 LEU A C 1
ATOM 800 O O . LEU A 1 101 ? -11.806 -2.708 -14.112 1.00 96.75 101 LEU A O 1
ATOM 804 N N . LYS A 1 102 ? -10.748 -3.063 -12.164 1.00 95.88 102 LYS A N 1
ATOM 805 C CA . LYS A 1 102 ? -11.926 -3.068 -11.285 1.00 95.88 102 LYS A CA 1
ATOM 806 C C . LYS A 1 102 ? -12.179 -1.715 -10.632 1.00 95.88 102 LYS A C 1
ATOM 808 O O . LYS A 1 102 ? -13.340 -1.343 -10.462 1.00 95.88 102 LYS A O 1
ATOM 813 N N . GLY A 1 103 ? -11.111 -1.021 -10.249 1.00 96.00 103 GLY A N 1
ATOM 814 C CA . GLY A 1 103 ? -11.157 0.215 -9.475 1.00 96.00 103 GLY A CA 1
ATOM 815 C C . GLY A 1 103 ? -10.843 1.445 -10.322 1.00 96.00 103 GLY A C 1
ATOM 816 O O . GLY A 1 103 ? -9.800 1.516 -10.971 1.00 96.00 103 GLY A O 1
ATOM 817 N N . HIS A 1 104 ? -11.730 2.436 -10.285 1.00 96.62 104 HIS A N 1
ATOM 818 C CA . HIS A 1 104 ? -11.461 3.787 -10.765 1.00 96.62 104 HIS A CA 1
ATOM 819 C C . HIS A 1 104 ? -11.578 4.751 -9.597 1.00 96.62 104 HIS A C 1
ATOM 821 O O . HIS A 1 104 ? -12.542 4.693 -8.836 1.00 96.62 104 HIS A O 1
ATOM 827 N N . PHE A 1 105 ? -10.615 5.657 -9.482 1.00 96.88 105 PHE A N 1
ATOM 828 C CA . PHE A 1 105 ? -10.541 6.595 -8.377 1.00 96.88 105 PHE A CA 1
ATOM 829 C C . PHE A 1 105 ? -10.043 7.949 -8.874 1.00 96.88 105 PHE A C 1
ATOM 831 O O . PHE A 1 105 ? -9.037 8.038 -9.579 1.00 96.88 105 PHE A O 1
ATOM 838 N N . SER A 1 106 ? -10.761 9.011 -8.525 1.00 96.88 106 SER A N 1
ATOM 839 C CA . SER A 1 106 ? -10.406 10.382 -8.867 1.00 96.88 106 SER A CA 1
ATOM 840 C C . SER A 1 106 ? -10.864 11.338 -7.779 1.00 96.88 106 SER A C 1
ATOM 842 O O . SER A 1 106 ? -11.933 11.186 -7.192 1.00 96.88 106 SER A O 1
ATOM 844 N N . THR A 1 107 ? -10.062 12.360 -7.523 1.00 94.81 107 THR A N 1
ATOM 845 C CA . THR A 1 107 ? -10.309 13.356 -6.489 1.00 94.81 107 THR A CA 1
ATOM 846 C C . THR A 1 107 ? -10.075 14.772 -7.006 1.00 94.81 107 THR A C 1
ATOM 848 O O . THR A 1 107 ? -9.580 14.980 -8.116 1.00 94.81 107 THR A O 1
ATOM 851 N N . SER A 1 108 ? -10.406 15.774 -6.195 1.00 91.50 108 SER A N 1
ATOM 852 C CA . SER A 1 108 ? -10.013 17.166 -6.441 1.00 91.50 108 SER A CA 1
ATOM 853 C C . SER A 1 108 ? -8.513 17.433 -6.264 1.00 91.50 108 SER A C 1
ATOM 855 O O . SER A 1 108 ? -8.058 18.486 -6.703 1.00 91.50 108 SER A O 1
ATOM 857 N N . ASN A 1 109 ? -7.745 16.529 -5.640 1.00 92.56 109 ASN A N 1
ATOM 858 C CA . ASN A 1 109 ? -6.307 16.706 -5.460 1.00 92.56 109 ASN A CA 1
ATOM 859 C C . ASN A 1 109 ? -5.518 16.012 -6.595 1.00 92.56 109 ASN A C 1
ATOM 861 O O . ASN A 1 109 ? -5.496 14.778 -6.663 1.00 92.56 109 ASN A O 1
ATOM 865 N N . PRO A 1 110 ? -4.829 16.768 -7.473 1.00 96.00 110 PRO A N 1
ATOM 866 C CA . PRO A 1 110 ? -4.057 16.185 -8.568 1.00 96.00 110 PRO A CA 1
ATOM 867 C C . PRO A 1 110 ? -2.867 15.338 -8.093 1.00 96.00 110 PRO A C 1
ATOM 869 O O . PRO A 1 110 ? -2.507 14.394 -8.790 1.00 96.00 110 PRO A O 1
ATOM 872 N N . VAL A 1 111 ? -2.293 15.620 -6.917 1.00 97.06 111 VAL A N 1
ATOM 873 C CA . VAL A 1 111 ? -1.205 14.822 -6.324 1.00 97.06 111 VAL A CA 1
ATOM 874 C C . VAL A 1 111 ? -1.712 13.413 -6.028 1.00 97.06 111 VAL A C 1
ATOM 876 O O . VAL A 1 111 ? -1.145 12.445 -6.518 1.00 97.06 111 VAL A O 1
ATOM 879 N N . VAL A 1 112 ? -2.843 13.292 -5.327 1.00 97.31 112 VAL A N 1
ATOM 880 C CA . VAL A 1 112 ? -3.470 11.995 -5.011 1.00 97.31 112 VAL A CA 1
ATOM 881 C C . VAL A 1 112 ? -3.830 11.224 -6.286 1.00 97.31 112 VAL A C 1
ATOM 883 O O . VAL A 1 112 ? -3.579 10.024 -6.382 1.00 97.31 112 VAL A O 1
ATOM 886 N N . ASN A 1 113 ? -4.353 11.915 -7.302 1.00 98.44 113 ASN A N 1
ATOM 887 C CA . ASN A 1 113 ? -4.677 11.294 -8.590 1.00 98.44 113 ASN A CA 1
ATOM 888 C C . ASN A 1 113 ? -3.424 10.765 -9.310 1.00 98.44 113 ASN A C 1
ATOM 890 O O . ASN A 1 113 ? -3.459 9.677 -9.884 1.00 98.44 113 ASN A O 1
ATOM 894 N N . GLN A 1 114 ? -2.315 11.510 -9.269 1.00 98.69 114 GLN A N 1
ATOM 895 C CA . GLN A 1 114 ? -1.047 11.083 -9.860 1.00 98.69 114 GLN A CA 1
ATOM 896 C C . GLN A 1 114 ? -0.434 9.902 -9.098 1.00 98.69 114 GLN A C 1
ATOM 898 O O . GLN A 1 114 ? 0.109 8.994 -9.723 1.00 98.69 114 GLN A O 1
ATOM 903 N N . ILE A 1 115 ? -0.567 9.865 -7.769 1.00 98.75 115 ILE A N 1
ATOM 904 C CA . ILE A 1 115 ? -0.149 8.716 -6.953 1.00 98.75 115 ILE A CA 1
ATOM 905 C C . ILE A 1 115 ? -0.930 7.472 -7.370 1.00 98.75 115 ILE A C 1
ATOM 907 O O . ILE A 1 115 ? -0.323 6.456 -7.693 1.00 98.75 115 ILE A O 1
ATOM 911 N N . GLN A 1 116 ? -2.259 7.566 -7.457 1.00 98.75 116 GLN A N 1
ATOM 912 C CA . GLN A 1 116 ? -3.102 6.455 -7.900 1.00 98.75 116 GLN A CA 1
ATOM 913 C C . GLN A 1 116 ? -2.734 5.968 -9.311 1.00 98.75 116 GLN A C 1
ATOM 915 O O . GLN A 1 116 ? -2.658 4.764 -9.553 1.00 98.75 116 GLN A O 1
ATOM 920 N N . HIS A 1 117 ? -2.457 6.890 -10.237 1.00 98.56 117 HIS A N 1
ATOM 921 C CA . HIS A 1 117 ? -1.958 6.547 -11.568 1.00 98.56 117 HIS A CA 1
ATOM 922 C C . HIS A 1 117 ? -0.625 5.784 -11.497 1.00 98.56 117 HIS A C 1
ATOM 924 O O . HIS A 1 117 ? -0.488 4.723 -12.106 1.00 98.56 117 HIS A O 1
ATOM 930 N N . ASN A 1 118 ? 0.342 6.295 -10.732 1.00 98.81 118 ASN A N 1
ATOM 931 C CA . ASN A 1 118 ? 1.662 5.685 -10.579 1.00 98.81 118 ASN A CA 1
ATOM 932 C C . ASN A 1 118 ? 1.582 4.290 -9.936 1.00 98.81 118 ASN A C 1
ATOM 934 O O . ASN A 1 118 ? 2.329 3.400 -10.342 1.00 98.81 118 ASN A O 1
ATOM 938 N N . ILE A 1 119 ? 0.671 4.087 -8.979 1.00 98.75 119 ILE A N 1
ATOM 939 C CA . ILE A 1 119 ? 0.385 2.781 -8.368 1.00 98.75 119 ILE A CA 1
ATOM 940 C C . ILE A 1 119 ? -0.142 1.810 -9.423 1.00 98.75 119 ILE A C 1
ATOM 942 O O . ILE A 1 119 ? 0.430 0.741 -9.593 1.00 98.75 119 ILE A O 1
ATOM 946 N N . GLN A 1 120 ? -1.174 2.186 -10.186 1.00 98.50 120 GLN A N 1
ATOM 947 C CA . GLN A 1 120 ? -1.755 1.306 -11.209 1.00 98.50 120 GLN A CA 1
ATOM 948 C C . GLN A 1 120 ? -0.728 0.900 -12.275 1.00 98.50 120 GLN A C 1
ATOM 950 O O . GLN A 1 120 ? -0.628 -0.276 -12.623 1.00 98.50 120 GLN A O 1
ATOM 955 N N . TRP A 1 121 ? 0.079 1.847 -12.762 1.00 98.44 121 TRP A N 1
ATOM 956 C CA . TRP A 1 121 ? 1.153 1.547 -13.713 1.00 98.44 121 TRP A CA 1
ATOM 957 C C . TRP A 1 121 ? 2.272 0.703 -13.100 1.00 98.44 121 TRP A C 1
ATOM 959 O O . TRP A 1 121 ? 2.812 -0.173 -13.781 1.00 98.44 121 TRP A O 1
ATOM 969 N N . GLY A 1 122 ? 2.626 0.956 -11.838 1.00 98.38 122 GLY A N 1
ATOM 970 C CA . GLY A 1 122 ? 3.638 0.196 -11.107 1.00 98.38 122 GLY A CA 1
ATOM 971 C C . GLY A 1 122 ? 3.209 -1.248 -10.855 1.00 98.38 122 GLY A C 1
ATOM 972 O O . GLY A 1 122 ? 3.977 -2.166 -11.136 1.00 98.38 122 GLY A O 1
ATOM 973 N N . GLN A 1 123 ? 1.960 -1.448 -10.425 1.00 98.56 123 GLN A N 1
ATOM 974 C CA . GLN A 1 123 ? 1.365 -2.763 -10.198 1.00 98.56 123 GLN A CA 1
ATOM 975 C C . GLN A 1 123 ? 1.309 -3.557 -11.500 1.00 98.56 123 GLN A C 1
ATOM 977 O O . GLN A 1 123 ? 1.832 -4.665 -11.560 1.00 98.56 123 GLN A O 1
ATOM 982 N N . LEU A 1 124 ? 0.750 -2.980 -12.573 1.00 98.12 124 LEU A N 1
ATOM 983 C CA . LEU A 1 124 ? 0.696 -3.649 -13.877 1.00 98.12 124 LEU A CA 1
ATOM 984 C C . LEU A 1 124 ? 2.097 -3.994 -14.397 1.00 98.12 124 LEU A C 1
ATOM 986 O O . LEU A 1 124 ? 2.301 -5.069 -14.952 1.00 98.12 124 LEU A O 1
ATOM 990 N N . SER A 1 125 ? 3.083 -3.123 -14.162 1.00 98.25 125 SER A N 1
ATOM 991 C CA . SER A 1 125 ? 4.466 -3.402 -14.559 1.00 98.25 125 SER A CA 1
ATOM 992 C C . SER A 1 125 ? 5.101 -4.573 -13.802 1.00 98.25 125 SER A C 1
ATOM 994 O O . SER A 1 125 ? 6.085 -5.128 -14.281 1.00 98.25 125 SER A O 1
ATOM 996 N N . ASN A 1 126 ? 4.559 -4.931 -12.639 1.00 98.38 126 ASN A N 1
ATOM 997 C CA . ASN A 1 126 ? 5.097 -5.938 -11.733 1.00 98.38 126 ASN A CA 1
ATOM 998 C C . ASN A 1 126 ? 4.216 -7.189 -11.612 1.00 98.38 126 ASN A C 1
ATOM 1000 O O . ASN A 1 126 ? 4.436 -8.011 -10.733 1.00 98.38 126 ASN A O 1
ATOM 1004 N N . ILE A 1 127 ? 3.242 -7.388 -12.504 1.00 96.25 127 ILE A N 1
ATOM 1005 C CA . ILE A 1 127 ? 2.477 -8.643 -12.591 1.00 96.25 127 ILE A CA 1
ATOM 1006 C C . ILE A 1 127 ? 2.866 -9.428 -13.846 1.00 96.25 127 ILE A C 1
ATOM 1008 O O . ILE A 1 127 ? 2.096 -9.574 -14.792 1.00 96.25 127 ILE A O 1
ATOM 1012 N N . MET A 1 128 ? 4.079 -9.972 -13.870 1.00 92.94 128 MET A N 1
ATOM 1013 C CA . MET A 1 128 ? 4.625 -10.732 -15.003 1.00 92.94 128 MET A CA 1
ATOM 1014 C C . MET A 1 128 ? 4.736 -12.212 -14.638 1.00 92.94 128 MET A C 1
ATOM 1016 O O . MET A 1 128 ? 5.799 -12.659 -14.218 1.00 92.94 128 MET A O 1
ATOM 1020 N N . SER A 1 129 ? 3.642 -12.979 -14.740 1.00 92.50 129 SER A N 1
ATOM 1021 C CA . SER A 1 129 ? 3.471 -14.344 -14.181 1.00 92.50 129 SER A CA 1
ATOM 1022 C C . SER A 1 129 ? 3.630 -14.482 -12.653 1.00 92.50 129 SER A C 1
ATOM 1024 O O . SER A 1 129 ? 3.076 -15.404 -12.061 1.00 92.50 129 SER A O 1
ATOM 1026 N N . LEU A 1 130 ? 4.339 -13.544 -12.025 1.00 95.19 130 LEU A N 1
ATOM 1027 C CA . LEU A 1 130 ? 4.655 -13.416 -10.610 1.00 95.19 130 LEU A CA 1
ATOM 1028 C C . LEU A 1 130 ? 4.447 -11.950 -10.197 1.00 95.19 130 LEU A C 1
ATOM 1030 O O . LEU A 1 130 ? 4.634 -11.070 -11.045 1.00 95.19 130 LEU A O 1
ATOM 1034 N N . PRO A 1 131 ? 4.082 -11.669 -8.933 1.00 97.88 131 PRO A N 1
ATOM 1035 C CA . PRO A 1 131 ? 4.128 -10.323 -8.368 1.00 97.88 131 PRO A CA 1
ATOM 1036 C C . PRO A 1 131 ? 5.591 -9.944 -8.106 1.00 97.88 131 PRO A C 1
ATOM 1038 O O . PRO A 1 131 ? 6.145 -10.290 -7.067 1.00 97.88 131 PRO A O 1
ATOM 1041 N N . THR A 1 132 ? 6.253 -9.321 -9.077 1.00 98.25 132 THR A N 1
ATOM 1042 C CA . THR A 1 132 ? 7.680 -8.996 -8.992 1.00 98.25 132 THR A CA 1
ATOM 1043 C C . THR A 1 132 ? 7.953 -7.756 -8.143 1.00 98.25 132 THR A C 1
ATOM 1045 O O . THR A 1 132 ? 7.129 -6.850 -8.073 1.00 98.25 132 THR A O 1
ATOM 1048 N N . ASP A 1 133 ? 9.143 -7.678 -7.550 1.00 97.38 133 ASP A N 1
ATOM 1049 C CA . ASP A 1 133 ? 9.656 -6.461 -6.908 1.00 97.38 133 ASP A CA 1
ATOM 1050 C C . ASP A 1 133 ? 9.795 -5.310 -7.912 1.00 97.38 133 ASP A C 1
ATOM 1052 O O . ASP A 1 133 ? 9.239 -4.225 -7.731 1.00 97.38 133 ASP A O 1
ATOM 1056 N N . CYS A 1 134 ? 10.523 -5.569 -8.999 1.00 98.06 134 CYS A N 1
ATOM 1057 C CA . CYS A 1 134 ? 10.793 -4.604 -10.048 1.00 98.06 134 CYS A CA 1
ATOM 1058 C C . CYS A 1 134 ? 10.962 -5.289 -11.420 1.00 98.06 134 CYS A C 1
ATOM 1060 O O . CYS A 1 134 ? 11.393 -6.444 -11.483 1.00 98.06 134 CYS A O 1
ATOM 1062 N N . PRO A 1 135 ? 10.672 -4.610 -12.547 1.00 97.69 135 PRO A N 1
ATOM 1063 C CA . PRO A 1 135 ? 10.664 -5.248 -13.868 1.00 97.69 135 PRO A CA 1
ATOM 1064 C C . PRO A 1 135 ? 11.955 -5.097 -14.695 1.00 97.69 135 PRO A C 1
ATOM 1066 O O . PRO A 1 135 ? 12.072 -5.676 -15.776 1.00 97.69 135 PRO A O 1
ATOM 1069 N N . GLN A 1 136 ? 12.912 -4.277 -14.261 1.00 97.62 136 GLN A N 1
ATOM 1070 C CA . GLN A 1 136 ? 14.005 -3.775 -15.104 1.00 97.62 136 GLN A CA 1
ATOM 1071 C C . GLN A 1 136 ? 15.368 -4.416 -14.835 1.00 97.62 136 GLN A C 1
ATOM 1073 O O . GLN A 1 136 ? 16.060 -4.767 -15.794 1.00 97.62 136 GLN A O 1
ATOM 1078 N N . ARG A 1 137 ? 15.768 -4.591 -13.569 1.00 97.50 137 ARG A N 1
ATOM 1079 C CA . ARG A 1 137 ? 17.129 -5.044 -13.217 1.00 97.50 137 ARG A CA 1
ATOM 1080 C C . ARG A 1 137 ? 17.237 -6.569 -13.219 1.00 97.50 137 ARG A C 1
ATOM 1082 O O . ARG A 1 137 ? 16.267 -7.268 -13.507 1.00 97.50 137 ARG A O 1
ATOM 1089 N N . ASN A 1 138 ? 18.418 -7.094 -12.911 1.00 95.88 138 ASN A N 1
ATOM 1090 C CA . ASN A 1 138 ? 18.700 -8.528 -12.753 1.00 95.88 138 ASN A CA 1
ATOM 1091 C C . ASN A 1 138 ? 18.081 -9.121 -11.461 1.00 95.88 138 ASN A C 1
ATOM 1093 O O . ASN A 1 138 ? 18.777 -9.736 -10.656 1.00 95.88 138 ASN A O 1
ATOM 1097 N N . GLU A 1 139 ? 16.785 -8.895 -11.235 1.00 96.44 139 GLU A N 1
ATOM 1098 C CA . GLU A 1 139 ? 16.054 -9.360 -10.049 1.00 96.44 139 GLU A CA 1
ATOM 1099 C C . GLU A 1 139 ? 14.710 -9.975 -10.429 1.00 96.44 139 GLU A C 1
ATOM 1101 O O . GLU A 1 139 ? 14.692 -11.176 -10.695 1.00 96.44 139 GLU A O 1
ATOM 1106 N N . ARG A 1 140 ? 13.639 -9.172 -10.543 1.00 96.69 140 ARG A N 1
ATOM 1107 C CA . ARG A 1 140 ? 12.332 -9.578 -11.091 1.00 96.69 140 ARG A CA 1
ATOM 1108 C C . ARG A 1 140 ? 11.783 -10.827 -10.393 1.00 96.69 140 ARG A C 1
ATOM 1110 O O . ARG A 1 140 ? 11.359 -11.781 -11.047 1.00 96.69 140 ARG A O 1
ATOM 1117 N N . ARG A 1 141 ? 11.869 -10.854 -9.063 1.00 96.56 141 ARG A N 1
ATOM 1118 C CA . ARG A 1 141 ? 11.520 -12.011 -8.227 1.00 96.56 141 ARG A CA 1
ATOM 1119 C C . ARG A 1 141 ? 10.189 -11.787 -7.538 1.00 96.56 141 ARG A C 1
ATOM 1121 O O . ARG A 1 141 ? 9.857 -10.656 -7.205 1.00 96.56 141 ARG A O 1
ATOM 1128 N N . GLY A 1 142 ? 9.476 -12.875 -7.254 1.00 97.81 142 GLY A N 1
ATOM 1129 C CA . GLY A 1 142 ? 8.286 -12.853 -6.406 1.00 97.81 142 GLY A CA 1
ATOM 1130 C C . GLY A 1 142 ? 8.643 -12.665 -4.935 1.00 97.81 142 GLY A C 1
ATOM 1131 O O . GLY A 1 142 ? 8.515 -13.605 -4.150 1.00 97.81 142 GLY A O 1
ATOM 1132 N N . TRP A 1 143 ? 9.158 -11.487 -4.579 1.00 98.44 143 TRP A N 1
ATOM 1133 C CA . TRP A 1 143 ? 9.452 -11.122 -3.199 1.00 98.44 143 TRP A CA 1
ATOM 1134 C C . TRP A 1 143 ? 8.163 -11.089 -2.382 1.00 98.44 143 TRP A C 1
ATOM 1136 O O . TRP A 1 143 ? 7.200 -10.397 -2.710 1.00 98.44 143 TRP A O 1
ATOM 1146 N N . MET A 1 144 ? 8.129 -11.898 -1.326 1.00 98.62 144 MET A N 1
ATOM 1147 C CA . MET A 1 144 ? 6.892 -12.175 -0.609 1.00 98.62 144 MET A CA 1
ATOM 1148 C C . MET A 1 144 ? 6.425 -10.972 0.220 1.00 98.62 144 MET A C 1
ATOM 1150 O O . MET A 1 144 ? 5.236 -10.674 0.207 1.00 98.62 144 MET A O 1
ATOM 1154 N N . GLY A 1 145 ? 7.332 -10.218 0.850 1.00 98.25 145 GLY A N 1
ATOM 1155 C CA . GLY A 1 145 ? 6.983 -9.006 1.604 1.00 98.25 145 GLY A CA 1
ATOM 1156 C C . GLY A 1 145 ? 6.330 -7.939 0.727 1.00 98.25 145 GLY A C 1
ATOM 1157 O O . GLY A 1 145 ? 5.265 -7.426 1.054 1.00 98.25 145 GLY A O 1
ATOM 1158 N N . ASP A 1 146 ? 6.906 -7.675 -0.443 1.00 98.56 146 ASP A N 1
ATOM 1159 C CA . ASP A 1 146 ? 6.366 -6.766 -1.454 1.00 98.56 146 ASP A CA 1
ATOM 1160 C C . ASP A 1 146 ? 4.950 -7.156 -1.883 1.00 98.56 146 ASP A C 1
ATOM 1162 O O . ASP A 1 146 ? 4.043 -6.320 -1.901 1.00 98.56 146 ASP A O 1
ATOM 1166 N N . ALA A 1 147 ? 4.745 -8.442 -2.182 1.00 98.50 147 ALA A N 1
ATOM 1167 C CA . ALA A 1 147 ? 3.443 -8.978 -2.558 1.00 98.50 147 ALA A CA 1
ATOM 1168 C C . ALA A 1 147 ? 2.431 -8.910 -1.400 1.00 98.50 147 ALA A C 1
ATOM 1170 O O . ALA A 1 147 ? 1.264 -8.601 -1.629 1.00 98.50 147 ALA A O 1
ATOM 1171 N N . ALA A 1 148 ? 2.863 -9.161 -0.160 1.00 98.44 148 ALA A N 1
ATOM 1172 C CA . ALA A 1 148 ? 2.013 -9.083 1.028 1.00 98.44 148 ALA A CA 1
ATOM 1173 C C . ALA A 1 148 ? 1.536 -7.654 1.309 1.00 98.44 148 ALA A C 1
ATOM 1175 O O . ALA A 1 148 ? 0.383 -7.451 1.681 1.00 98.44 148 ALA A O 1
ATOM 1176 N N . LEU A 1 149 ? 2.411 -6.664 1.120 1.00 98.31 149 LEU A N 1
ATOM 1177 C CA . LEU A 1 149 ? 2.086 -5.258 1.351 1.00 98.31 149 LEU A CA 1
ATOM 1178 C C . LEU A 1 149 ? 1.202 -4.680 0.238 1.00 98.31 149 LEU A C 1
ATOM 1180 O O . LEU A 1 149 ? 0.383 -3.808 0.522 1.00 98.31 149 LEU A O 1
ATOM 1184 N N . SER A 1 150 ? 1.348 -5.169 -1.000 1.00 98.25 150 SER A N 1
ATOM 1185 C CA . SER A 1 150 ? 0.623 -4.649 -2.172 1.00 98.25 150 SER A CA 1
ATOM 1186 C C . SER A 1 150 ? -0.659 -5.407 -2.551 1.00 98.25 150 SER A C 1
ATOM 1188 O O . SER A 1 150 ? -1.462 -4.959 -3.368 1.00 98.25 150 SER A O 1
ATOM 1190 N N . VAL A 1 151 ? -0.918 -6.583 -1.968 1.00 98.56 151 VAL A N 1
ATOM 1191 C CA . VAL A 1 151 ? -2.078 -7.394 -2.386 1.00 98.56 151 VAL A CA 1
ATOM 1192 C C . VAL A 1 151 ? -3.410 -6.654 -2.234 1.00 98.56 151 VAL A C 1
ATOM 1194 O O . VAL A 1 151 ? -4.285 -6.795 -3.084 1.00 98.56 151 VAL A O 1
ATOM 1197 N N . ASP A 1 152 ? -3.575 -5.837 -1.194 1.00 96.88 152 ASP A N 1
ATOM 1198 C CA . ASP A 1 152 ? -4.845 -5.152 -0.952 1.00 96.88 152 ASP A CA 1
ATOM 1199 C C . ASP A 1 152 ? -5.129 -4.103 -2.044 1.00 96.88 152 ASP A C 1
ATOM 1201 O O . ASP A 1 152 ? -6.202 -4.118 -2.657 1.00 96.88 152 ASP A O 1
ATOM 1205 N N . GLU A 1 153 ? -4.158 -3.244 -2.394 1.00 98.00 153 GLU A N 1
ATOM 1206 C CA . GLU A 1 153 ? -4.384 -2.273 -3.472 1.00 98.00 153 GLU A CA 1
ATOM 1207 C C . GLU A 1 153 ? -4.481 -2.948 -4.838 1.00 98.00 153 GLU A C 1
ATOM 1209 O O . GLU A 1 153 ? -5.282 -2.515 -5.676 1.00 98.00 153 GLU A O 1
ATOM 1214 N N . ALA A 1 154 ? -3.721 -4.018 -5.065 1.00 98.44 154 ALA A N 1
ATOM 1215 C CA . ALA A 1 154 ? -3.796 -4.783 -6.295 1.00 98.44 154 ALA A CA 1
ATOM 1216 C C . ALA A 1 154 ? -5.208 -5.355 -6.506 1.00 98.44 154 ALA A C 1
ATOM 1218 O O . ALA A 1 154 ? -5.745 -5.251 -7.609 1.00 98.44 154 ALA A O 1
ATOM 1219 N N . LEU A 1 155 ? -5.849 -5.887 -5.455 1.00 97.75 155 LEU A N 1
ATOM 1220 C CA . LEU A 1 155 ? -7.194 -6.472 -5.528 1.00 97.75 155 LEU A CA 1
ATOM 1221 C C . LEU A 1 155 ? -8.331 -5.437 -5.602 1.00 97.75 155 LEU A C 1
ATOM 1223 O O . LEU A 1 155 ? -9.380 -5.735 -6.195 1.00 97.75 155 LEU A O 1
ATOM 1227 N N . TYR A 1 156 ? -8.125 -4.220 -5.084 1.00 97.62 156 TYR A N 1
ATOM 1228 C CA . TYR A 1 156 ? -9.015 -3.084 -5.361 1.00 97.62 156 TYR A CA 1
ATOM 1229 C C . TYR A 1 156 ? -8.937 -2.646 -6.826 1.00 97.62 156 TYR A C 1
ATOM 1231 O O . TYR A 1 156 ? -9.961 -2.363 -7.451 1.00 97.62 156 TYR A O 1
ATOM 1239 N N . ASN A 1 157 ? -7.726 -2.580 -7.382 1.00 98.25 157 ASN A N 1
ATOM 1240 C CA . ASN A 1 157 ? -7.514 -2.058 -8.726 1.00 98.25 157 ASN A CA 1
ATOM 1241 C C . ASN A 1 157 ? -7.818 -3.081 -9.823 1.00 98.25 157 ASN A C 1
ATOM 1243 O O . ASN A 1 157 ? -8.378 -2.690 -10.844 1.00 98.25 157 ASN A O 1
ATOM 1247 N N . PHE A 1 158 ? -7.500 -4.363 -9.639 1.00 98.25 158 PHE A N 1
ATOM 1248 C CA . PHE A 1 158 ? -7.466 -5.352 -10.719 1.00 98.25 158 PHE A CA 1
ATOM 1249 C C . PHE A 1 158 ? -8.090 -6.699 -10.332 1.00 98.25 158 PHE A C 1
ATOM 1251 O O . PHE A 1 158 ? -8.064 -7.117 -9.171 1.00 98.25 158 PHE A O 1
ATOM 1258 N N . ASP A 1 159 ? -8.654 -7.404 -11.316 1.00 97.00 159 ASP A N 1
ATOM 1259 C CA . ASP A 1 159 ? -9.097 -8.792 -11.140 1.00 97.00 159 ASP A CA 1
ATOM 1260 C C . ASP A 1 159 ? -7.898 -9.747 -11.184 1.00 97.00 159 ASP A C 1
ATOM 1262 O O . ASP A 1 159 ? -7.402 -10.117 -12.252 1.00 97.00 159 ASP A O 1
ATOM 1266 N N . LEU A 1 160 ? -7.397 -10.095 -9.999 1.00 97.19 160 LEU A N 1
ATOM 1267 C CA . LEU A 1 160 ? -6.172 -10.873 -9.805 1.00 97.19 160 LEU A CA 1
ATOM 1268 C C . LEU A 1 160 ? -6.383 -12.113 -8.925 1.00 97.19 160 LEU A C 1
ATOM 1270 O O . LEU A 1 160 ? -5.410 -12.673 -8.426 1.00 97.19 160 LEU A O 1
ATOM 1274 N N . ILE A 1 161 ? -7.625 -12.585 -8.749 1.00 95.88 161 ILE A N 1
ATOM 1275 C CA . ILE A 1 161 ? -7.907 -13.766 -7.911 1.00 95.88 161 ILE A CA 1
ATOM 1276 C C . ILE A 1 161 ? -7.065 -14.983 -8.327 1.00 95.88 161 ILE A C 1
ATOM 1278 O O . ILE A 1 161 ? -6.329 -15.539 -7.515 1.00 95.88 161 ILE A O 1
ATOM 1282 N N . LYS A 1 162 ? -7.083 -15.341 -9.617 1.00 96.31 162 LYS A N 1
ATOM 1283 C CA . LYS A 1 162 ? -6.317 -16.484 -10.146 1.00 96.31 162 LYS A CA 1
ATOM 1284 C C . LYS A 1 162 ? -4.810 -16.251 -10.109 1.00 96.31 162 LYS A C 1
ATOM 1286 O O . LYS A 1 162 ? -4.046 -17.195 -9.936 1.00 96.31 162 LYS A O 1
ATOM 1291 N N . PHE A 1 163 ? -4.385 -15.002 -10.284 1.00 98.44 163 PHE A N 1
ATOM 1292 C CA . PHE A 1 163 ? -2.977 -14.626 -10.237 1.00 98.44 163 PHE A CA 1
ATOM 1293 C C . PHE A 1 163 ? -2.401 -14.851 -8.833 1.00 98.44 163 PHE A C 1
ATOM 1295 O O . PHE A 1 163 ? -1.366 -15.500 -8.691 1.00 98.44 163 PHE A O 1
ATOM 1302 N N . TYR A 1 164 ? -3.111 -14.409 -7.792 1.00 98.56 164 TYR A N 1
ATOM 1303 C CA . TYR A 1 164 ? -2.690 -14.628 -6.409 1.00 98.56 164 TYR A CA 1
ATOM 1304 C C . TYR A 1 164 ? -2.866 -16.078 -5.946 1.00 98.56 164 TYR A C 1
ATOM 1306 O O . TYR A 1 164 ? -2.002 -16.567 -5.230 1.00 98.56 164 TYR A O 1
ATOM 1314 N N . GLN A 1 165 ? -3.891 -16.807 -6.404 1.00 98.06 165 GLN A N 1
ATOM 1315 C CA . GLN A 1 165 ? -3.986 -18.259 -6.175 1.00 98.06 165 GLN A CA 1
ATOM 1316 C C . GLN A 1 165 ? -2.786 -19.009 -6.775 1.00 98.06 165 GLN A C 1
ATOM 1318 O O . GLN A 1 165 ? -2.207 -19.881 -6.133 1.00 98.06 165 GLN A O 1
ATOM 1323 N N . ASN A 1 166 ? -2.353 -18.637 -7.985 1.00 98.12 166 ASN A N 1
ATOM 1324 C CA . ASN A 1 166 ? -1.137 -19.196 -8.573 1.00 98.12 166 ASN A CA 1
ATOM 1325 C C . ASN A 1 166 ? 0.107 -18.867 -7.734 1.00 98.12 166 ASN A C 1
ATOM 1327 O O . ASN A 1 166 ? 0.934 -19.742 -7.502 1.00 98.12 166 ASN A O 1
ATOM 1331 N N . PHE A 1 167 ? 0.235 -17.633 -7.243 1.00 98.69 167 PHE A N 1
ATOM 1332 C CA . PHE A 1 167 ? 1.358 -17.262 -6.381 1.00 98.69 167 PHE A CA 1
ATOM 1333 C C . PHE A 1 167 ? 1.346 -18.010 -5.038 1.00 98.69 167 PHE A C 1
ATOM 1335 O O . PHE A 1 167 ? 2.393 -18.476 -4.601 1.00 98.69 167 PHE A O 1
ATOM 1342 N N . LEU A 1 168 ? 0.173 -18.212 -4.427 1.00 98.81 168 LEU A N 1
ATOM 1343 C CA . LEU A 1 168 ? 0.015 -19.046 -3.231 1.00 98.81 168 LEU A CA 1
ATOM 1344 C C . LEU A 1 168 ? 0.456 -20.493 -3.482 1.00 98.81 168 LEU A C 1
ATOM 1346 O O . LEU A 1 168 ? 1.162 -21.049 -2.645 1.00 98.81 168 LEU A O 1
ATOM 1350 N N . ASN A 1 169 ? 0.126 -21.074 -4.644 1.00 98.56 169 ASN A N 1
ATOM 1351 C CA . ASN A 1 169 ? 0.629 -22.397 -5.035 1.00 98.56 169 ASN A CA 1
ATOM 1352 C C . ASN A 1 169 ? 2.160 -22.436 -5.075 1.00 98.56 169 ASN A C 1
ATOM 1354 O O . ASN A 1 169 ? 2.760 -23.327 -4.488 1.00 98.56 169 ASN A O 1
ATOM 1358 N N . LEU A 1 170 ? 2.800 -21.427 -5.675 1.00 98.31 170 LEU A N 1
ATOM 1359 C CA . LEU A 1 170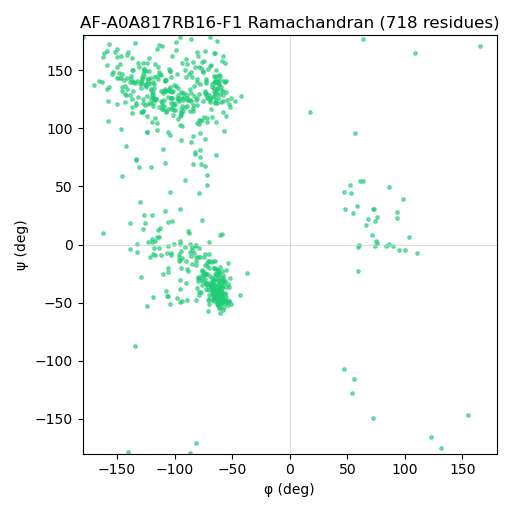 ? 4.264 -21.348 -5.717 1.00 98.31 170 LEU A CA 1
ATOM 1360 C C . LEU A 1 170 ? 4.903 -21.233 -4.328 1.00 98.31 170 LEU A C 1
ATOM 1362 O O . LEU A 1 170 ? 6.030 -21.690 -4.149 1.00 98.31 170 LEU A O 1
ATOM 1366 N N . ILE A 1 171 ? 4.211 -20.624 -3.359 1.00 98.62 171 ILE A N 1
ATOM 1367 C CA . ILE A 1 171 ? 4.663 -20.569 -1.964 1.00 98.62 171 ILE A CA 1
ATOM 1368 C C . ILE A 1 171 ? 4.573 -21.957 -1.323 1.00 98.62 171 ILE A C 1
ATOM 1370 O O . ILE A 1 171 ? 5.556 -22.426 -0.749 1.00 98.62 171 ILE A O 1
ATOM 1374 N N . ILE A 1 172 ? 3.421 -22.628 -1.425 1.00 98.38 172 ILE A N 1
ATOM 1375 C CA . ILE A 1 172 ? 3.220 -23.928 -0.764 1.00 98.38 172 ILE A CA 1
ATOM 1376 C C . ILE A 1 172 ? 3.990 -25.071 -1.437 1.00 98.38 172 ILE A C 1
ATOM 1378 O O . ILE A 1 172 ? 4.363 -26.016 -0.751 1.00 98.38 172 ILE A O 1
ATOM 1382 N N . ASP A 1 173 ? 4.305 -24.962 -2.733 1.00 97.88 173 ASP A N 1
ATOM 1383 C CA . ASP A 1 173 ? 5.134 -25.929 -3.470 1.00 97.88 173 ASP A CA 1
ATOM 1384 C C . ASP A 1 173 ? 6.554 -26.047 -2.892 1.00 97.88 173 ASP A C 1
ATOM 1386 O O . ASP A 1 173 ? 7.222 -27.068 -3.075 1.00 97.88 173 ASP A O 1
ATOM 1390 N N . VAL A 1 174 ? 7.031 -25.001 -2.210 1.00 97.75 174 VAL A N 1
ATOM 1391 C CA . VAL A 1 174 ? 8.357 -24.967 -1.580 1.00 97.75 174 VAL A CA 1
ATOM 1392 C C . VAL A 1 174 ? 8.301 -24.901 -0.053 1.00 97.75 174 VAL A C 1
ATOM 1394 O O . VAL A 1 174 ? 9.355 -24.956 0.578 1.00 97.75 174 VAL A O 1
ATOM 1397 N N . GLN A 1 175 ? 7.111 -24.815 0.551 1.00 98.69 175 GLN A N 1
ATOM 1398 C CA . GLN A 1 175 ? 6.958 -24.828 2.006 1.00 98.69 175 GLN A CA 1
ATOM 1399 C C . GLN A 1 175 ? 7.532 -26.129 2.586 1.00 98.69 175 GLN A C 1
ATOM 1401 O O . GLN A 1 175 ? 7.269 -27.224 2.087 1.00 98.69 175 GLN A O 1
ATOM 1406 N N . ARG A 1 176 ? 8.340 -26.008 3.642 1.00 98.38 176 ARG A N 1
ATOM 1407 C CA . ARG A 1 176 ? 8.993 -27.149 4.297 1.00 98.38 176 ARG A CA 1
ATOM 1408 C C . ARG A 1 176 ? 8.041 -27.884 5.238 1.00 98.38 176 ARG A C 1
ATOM 1410 O O . ARG A 1 176 ? 7.034 -27.334 5.676 1.00 98.38 176 ARG A O 1
ATOM 1417 N N . ASP A 1 177 ? 8.404 -29.117 5.597 1.00 97.81 177 ASP A N 1
ATOM 1418 C CA . ASP A 1 177 ? 7.619 -29.983 6.493 1.00 97.81 177 ASP A CA 1
ATOM 1419 C C . ASP A 1 177 ? 7.358 -29.360 7.878 1.00 97.81 177 ASP A C 1
ATOM 1421 O O . ASP A 1 177 ? 6.372 -29.695 8.533 1.00 97.81 177 ASP A O 1
ATOM 1425 N N . ASP A 1 178 ? 8.233 -28.461 8.336 1.00 97.38 178 ASP A N 1
ATOM 1426 C CA . ASP A 1 178 ? 8.088 -27.720 9.593 1.00 97.38 178 ASP A CA 1
ATOM 1427 C C . ASP A 1 178 ? 7.228 -26.450 9.466 1.00 97.38 178 ASP A C 1
ATOM 1429 O O . ASP A 1 178 ? 6.990 -25.785 10.470 1.00 97.38 178 ASP A O 1
ATOM 1433 N N . GLY A 1 179 ? 6.741 -26.131 8.262 1.00 98.50 179 GLY A N 1
ATOM 1434 C CA . GLY A 1 179 ? 5.912 -24.966 7.956 1.00 98.50 179 GLY A CA 1
ATOM 1435 C C . GLY A 1 179 ? 6.679 -23.743 7.449 1.00 98.50 179 GLY A C 1
ATOM 1436 O O . GLY A 1 179 ? 6.044 -22.762 7.053 1.00 98.50 179 GLY A O 1
ATOM 1437 N N . GLU A 1 180 ? 8.013 -23.785 7.423 1.00 98.38 180 GLU A N 1
ATOM 1438 C CA . GLU A 1 180 ? 8.868 -22.679 6.987 1.00 98.38 180 GLU A CA 1
ATOM 1439 C C . GLU A 1 180 ? 8.702 -22.353 5.483 1.00 98.38 180 GLU A C 1
ATOM 1441 O O . GLU A 1 180 ? 8.630 -23.250 4.639 1.00 98.38 180 GLU A O 1
ATOM 1446 N N . VAL A 1 181 ? 8.692 -21.058 5.135 1.00 98.56 181 VAL A N 1
ATOM 1447 C CA . VAL A 1 181 ? 8.603 -20.521 3.755 1.00 98.56 181 VAL A CA 1
ATOM 1448 C C . VAL A 1 181 ? 9.816 -19.622 3.434 1.00 98.56 181 VAL A C 1
ATOM 1450 O O . VAL A 1 181 ? 10.480 -19.182 4.368 1.00 98.56 181 VAL A O 1
ATOM 1453 N N . PRO A 1 182 ? 10.170 -19.346 2.163 1.00 98.12 182 PRO A N 1
ATOM 1454 C CA . PRO A 1 182 ? 11.318 -18.492 1.832 1.00 98.12 182 PRO A CA 1
ATOM 1455 C C . PRO A 1 182 ? 10.954 -16.992 1.802 1.00 98.12 182 PRO A C 1
ATOM 1457 O O . PRO A 1 182 ? 9.791 -16.632 1.932 1.00 98.12 182 PRO A O 1
ATOM 1460 N N . ASP A 1 183 ? 11.923 -16.091 1.581 1.00 98.19 183 ASP A N 1
ATOM 1461 C CA . ASP A 1 183 ? 11.622 -14.654 1.374 1.00 98.19 183 ASP A CA 1
ATOM 1462 C C . ASP A 1 183 ? 11.031 -14.340 -0.010 1.00 98.19 183 ASP A C 1
ATOM 1464 O O . ASP A 1 183 ? 10.388 -13.310 -0.207 1.00 98.19 183 ASP A O 1
ATOM 1468 N N . PHE A 1 184 ? 11.306 -15.173 -1.011 1.00 98.00 184 PHE A N 1
ATOM 1469 C CA . PHE A 1 184 ? 10.807 -14.981 -2.370 1.00 98.00 184 PHE A CA 1
ATOM 1470 C C . PHE A 1 184 ? 10.585 -16.320 -3.059 1.00 98.00 184 PHE A C 1
ATOM 1472 O O . PHE A 1 184 ? 11.348 -17.270 -2.849 1.00 98.00 184 PHE A O 1
ATOM 1479 N N . VAL A 1 185 ? 9.582 -16.364 -3.938 1.00 97.56 185 VAL A N 1
ATOM 1480 C CA . VAL A 1 185 ? 9.290 -17.529 -4.777 1.00 97.56 185 VAL A CA 1
ATOM 1481 C C . VAL A 1 185 ? 9.167 -17.158 -6.260 1.00 97.56 185 VAL A C 1
ATOM 1483 O O . VAL A 1 185 ? 8.660 -16.083 -6.590 1.00 97.56 185 VAL A O 1
ATOM 1486 N N . PRO A 1 186 ? 9.616 -18.034 -7.180 1.00 95.50 186 PRO A N 1
ATOM 1487 C CA . PRO A 1 186 ? 10.407 -19.247 -6.938 1.00 95.50 186 PRO A CA 1
ATOM 1488 C C . PRO A 1 186 ? 11.804 -18.938 -6.367 1.00 95.50 186 PRO A C 1
ATOM 1490 O O . PRO A 1 186 ? 12.459 -17.980 -6.781 1.00 95.50 186 PRO A O 1
ATOM 1493 N N . GLY A 1 187 ? 12.281 -19.745 -5.417 1.00 92.31 187 GLY A N 1
ATOM 1494 C CA . GLY A 1 187 ? 13.547 -19.491 -4.729 1.00 92.31 187 GLY A CA 1
ATOM 1495 C C . GLY A 1 187 ? 13.726 -20.322 -3.462 1.00 92.31 187 GLY A C 1
ATOM 1496 O O . GLY A 1 187 ? 12.795 -20.974 -3.010 1.00 92.31 187 GLY A O 1
ATOM 1497 N N . ASN A 1 188 ? 14.937 -20.290 -2.892 1.00 92.38 188 ASN A N 1
ATOM 1498 C CA . ASN A 1 188 ? 15.306 -21.051 -1.689 1.00 92.38 188 ASN A CA 1
ATOM 1499 C C . ASN A 1 188 ? 15.988 -20.175 -0.613 1.00 92.38 188 ASN A C 1
ATOM 1501 O O . ASN A 1 188 ? 16.933 -20.615 0.043 1.00 92.38 188 ASN A O 1
ATOM 1505 N N . SER A 1 189 ? 15.559 -18.917 -0.452 1.00 96.88 189 SER A N 1
ATOM 1506 C CA . SER A 1 189 ? 16.080 -18.020 0.597 1.00 96.88 189 SER A CA 1
ATOM 1507 C C . SER A 1 189 ? 15.344 -18.254 1.918 1.00 96.88 189 SER A C 1
ATOM 1509 O O . SER A 1 189 ? 14.293 -17.665 2.134 1.00 96.88 189 SER A O 1
ATOM 1511 N N . TYR A 1 190 ? 15.896 -19.115 2.777 1.00 96.62 190 TYR A N 1
ATOM 1512 C CA . TYR A 1 190 ? 15.366 -19.471 4.105 1.00 96.62 190 TYR A CA 1
ATOM 1513 C C . TYR A 1 190 ? 16.336 -19.052 5.228 1.00 96.62 190 TYR A C 1
ATOM 1515 O O . TYR A 1 190 ? 17.546 -19.002 4.970 1.00 96.62 190 TYR A O 1
ATOM 1523 N N . PRO A 1 191 ? 15.872 -18.826 6.475 1.00 95.06 191 PRO A N 1
ATOM 1524 C CA . PRO A 1 191 ? 14.477 -18.597 6.884 1.00 95.06 191 PRO A CA 1
ATOM 1525 C C . PRO A 1 191 ? 13.929 -17.278 6.308 1.00 95.06 191 PRO A C 1
ATOM 1527 O O . PRO A 1 191 ? 14.736 -16.437 5.874 1.00 95.06 191 PRO A O 1
ATOM 1530 N N . PRO A 1 192 ? 12.599 -17.067 6.328 1.00 94.44 192 PRO A N 1
ATOM 1531 C CA . PRO A 1 192 ? 12.019 -15.809 5.897 1.00 94.44 192 PRO A CA 1
ATOM 1532 C C . PRO A 1 192 ? 12.197 -14.743 6.988 1.00 94.44 192 PRO A C 1
ATOM 1534 O O . PRO A 1 192 ? 12.190 -15.050 8.184 1.00 94.44 192 PRO A O 1
ATOM 1537 N N . ASP A 1 193 ? 12.276 -13.467 6.611 1.00 98.00 193 ASP A N 1
ATOM 1538 C CA . ASP A 1 193 ? 11.814 -12.422 7.535 1.00 98.00 193 ASP A CA 1
ATOM 1539 C C . ASP A 1 193 ? 10.315 -12.636 7.814 1.00 98.00 193 ASP A C 1
ATOM 1541 O O . ASP A 1 193 ? 9.566 -12.888 6.864 1.00 98.00 193 ASP A O 1
ATOM 1545 N N . PRO A 1 194 ? 9.827 -12.506 9.060 1.00 98.31 194 PRO A N 1
ATOM 1546 C CA . PRO A 1 194 ? 8.396 -12.607 9.343 1.00 98.31 194 PRO A CA 1
ATOM 1547 C C . PRO A 1 194 ? 7.523 -11.680 8.477 1.00 98.31 194 PRO A C 1
ATOM 1549 O O . PRO A 1 194 ? 6.469 -12.098 8.004 1.00 98.31 194 PRO A O 1
ATOM 1552 N N . ASN A 1 195 ? 7.990 -10.464 8.160 1.00 97.94 195 ASN A N 1
ATOM 1553 C CA . ASN A 1 195 ? 7.258 -9.531 7.287 1.00 97.94 195 ASN A CA 1
ATOM 1554 C C . ASN A 1 195 ? 7.281 -9.927 5.800 1.00 97.94 195 ASN A C 1
ATOM 1556 O O . ASN A 1 195 ? 6.579 -9.319 4.998 1.00 97.94 195 ASN A O 1
ATOM 1560 N N . TRP A 1 196 ? 8.072 -10.934 5.420 1.00 98.69 196 TRP A N 1
ATOM 1561 C CA . TRP A 1 196 ? 8.047 -11.539 4.089 1.00 98.69 196 TRP A CA 1
ATOM 1562 C C . TRP A 1 196 ? 7.217 -12.819 4.093 1.00 98.69 196 TRP A C 1
ATOM 1564 O O . TRP A 1 196 ? 6.348 -12.985 3.241 1.00 98.69 196 TRP A O 1
ATOM 1574 N N . GLY A 1 197 ? 7.412 -13.699 5.077 1.00 98.44 197 GLY A N 1
ATOM 1575 C CA . GLY A 1 197 ? 6.644 -14.943 5.174 1.00 98.44 197 GLY A CA 1
ATOM 1576 C C . GLY A 1 197 ? 5.138 -14.726 5.398 1.00 98.44 197 GLY A C 1
ATOM 1577 O O . GLY A 1 197 ? 4.338 -15.531 4.916 1.00 98.44 197 GLY A O 1
ATOM 1578 N N . THR A 1 198 ? 4.740 -13.586 5.985 1.00 98.69 198 THR A N 1
ATOM 1579 C CA . THR A 1 198 ? 3.334 -13.144 6.112 1.00 98.69 198 THR A CA 1
ATOM 1580 C C . THR A 1 198 ? 2.563 -13.104 4.782 1.00 98.69 198 THR A C 1
ATOM 1582 O O . THR A 1 198 ? 1.333 -13.085 4.780 1.00 98.69 198 THR A O 1
ATOM 1585 N N . ALA A 1 199 ? 3.228 -13.138 3.622 1.00 98.81 199 ALA A N 1
ATOM 1586 C CA . ALA A 1 199 ? 2.537 -13.213 2.336 1.00 98.81 199 ALA A CA 1
ATOM 1587 C C . ALA A 1 199 ? 1.581 -14.407 2.238 1.00 98.81 199 ALA A C 1
ATOM 1589 O O . ALA A 1 199 ? 0.494 -14.254 1.687 1.00 98.81 199 ALA A O 1
ATOM 1590 N N . LEU A 1 200 ? 1.936 -15.564 2.810 1.00 98.88 200 LEU A N 1
ATOM 1591 C CA . LEU A 1 200 ? 1.060 -16.737 2.813 1.00 98.88 200 LEU A CA 1
ATOM 1592 C C . LEU A 1 200 ? -0.278 -16.451 3.536 1.00 98.88 200 LEU A C 1
ATOM 1594 O O . LEU A 1 200 ? -1.323 -16.537 2.882 1.00 98.88 200 LEU A O 1
ATOM 1598 N N . PRO A 1 201 ? -0.305 -16.060 4.828 1.00 98.88 201 PRO A N 1
ATOM 1599 C CA . PRO A 1 201 ? -1.550 -15.684 5.502 1.00 98.88 201 PRO A CA 1
ATOM 1600 C C . PRO A 1 201 ? -2.217 -14.436 4.904 1.00 98.88 201 PRO A C 1
ATOM 1602 O O . PRO A 1 201 ? -3.430 -14.440 4.680 1.00 98.88 201 PRO A O 1
ATOM 1605 N N . THR A 1 202 ? -1.457 -13.381 4.609 1.00 98.88 202 THR A N 1
ATOM 1606 C CA . THR A 1 202 ? -2.004 -12.093 4.157 1.00 98.88 202 THR A CA 1
ATOM 1607 C C . THR A 1 202 ? -2.678 -12.204 2.793 1.00 98.88 202 THR A C 1
ATOM 1609 O O . THR A 1 202 ? -3.828 -11.788 2.654 1.00 98.88 202 THR A O 1
ATOM 1612 N N . ILE A 1 203 ? -2.038 -12.821 1.797 1.00 98.88 203 ILE A N 1
ATOM 1613 C CA . ILE A 1 203 ? -2.635 -12.975 0.461 1.00 98.88 203 ILE A CA 1
ATOM 1614 C C . ILE A 1 203 ? -3.859 -13.895 0.527 1.00 98.88 203 ILE A C 1
ATOM 1616 O O . ILE A 1 203 ? -4.897 -13.566 -0.050 1.00 98.88 203 ILE A O 1
ATOM 1620 N N . THR A 1 204 ? -3.784 -14.995 1.288 1.00 98.88 204 THR A N 1
ATOM 1621 C CA . THR A 1 204 ? -4.921 -15.909 1.504 1.00 98.88 204 THR A CA 1
ATOM 1622 C C . THR A 1 204 ? -6.133 -15.161 2.064 1.00 98.88 204 THR A C 1
ATOM 1624 O O . THR A 1 204 ? -7.247 -15.287 1.549 1.00 98.88 204 THR A O 1
ATOM 1627 N N . TRP A 1 205 ? -5.922 -14.329 3.089 1.00 98.62 205 TRP A N 1
ATOM 1628 C CA . TRP A 1 205 ? -6.988 -13.535 3.693 1.00 98.62 205 TRP A CA 1
ATOM 1629 C C . TRP A 1 205 ? -7.549 -12.484 2.736 1.00 98.62 205 TRP A C 1
ATOM 1631 O O . TRP A 1 205 ? -8.767 -12.333 2.635 1.00 98.62 205 TRP A O 1
ATOM 1641 N N . GLN A 1 206 ? -6.684 -11.764 2.022 1.00 97.75 206 GLN A N 1
ATOM 1642 C CA . GLN A 1 206 ? -7.112 -10.658 1.167 1.00 97.75 206 GLN A CA 1
ATOM 1643 C C . GLN A 1 206 ? -7.870 -11.143 -0.071 1.00 97.75 206 GLN A C 1
ATOM 1645 O O . GLN A 1 206 ? -8.883 -10.545 -0.439 1.00 97.75 206 GLN A O 1
ATOM 1650 N N . VAL A 1 207 ? -7.488 -12.285 -0.652 1.00 97.56 207 VAL A N 1
ATOM 1651 C CA . VAL A 1 207 ? -8.285 -12.928 -1.709 1.00 97.56 207 VAL A CA 1
ATOM 1652 C C . VAL A 1 207 ? -9.692 -13.259 -1.200 1.00 97.56 207 VAL A C 1
ATOM 1654 O O . VAL A 1 207 ? -10.680 -12.900 -1.844 1.00 97.56 207 VAL A O 1
ATOM 1657 N N . TYR A 1 208 ? -9.820 -13.852 -0.011 1.00 96.38 208 TYR A N 1
ATOM 1658 C CA . TYR A 1 208 ? -11.137 -14.077 0.585 1.00 96.38 208 TYR A CA 1
ATOM 1659 C C . TYR A 1 208 ? -11.899 -12.769 0.823 1.00 96.38 208 TYR A C 1
ATOM 1661 O O . TYR A 1 208 ? -13.070 -12.673 0.474 1.00 96.38 208 TYR A O 1
ATOM 1669 N N . ARG A 1 209 ? -11.261 -11.741 1.385 1.00 94.06 209 ARG A N 1
ATOM 1670 C CA . ARG A 1 209 ? -11.921 -10.465 1.701 1.00 94.06 209 ARG A CA 1
ATOM 1671 C C . ARG A 1 209 ? -12.493 -9.775 0.466 1.00 94.06 209 ARG A C 1
ATOM 1673 O O . ARG A 1 209 ? -13.621 -9.296 0.512 1.00 94.06 209 ARG A O 1
ATOM 1680 N N . HIS A 1 210 ? -11.748 -9.763 -0.635 1.00 93.88 210 HIS A N 1
ATOM 1681 C CA . HIS A 1 210 ? -12.155 -9.084 -1.869 1.00 93.88 210 HIS A CA 1
ATOM 1682 C C . HIS A 1 210 ? -13.151 -9.876 -2.719 1.00 93.88 210 HIS A C 1
ATOM 1684 O O . HIS A 1 210 ? -13.945 -9.273 -3.444 1.00 93.88 210 HIS A O 1
ATOM 1690 N N . TYR A 1 211 ? -13.124 -11.209 -2.637 1.00 92.62 211 TYR A N 1
ATOM 1691 C CA . TYR A 1 211 ? -13.931 -12.090 -3.493 1.00 92.62 211 TYR A CA 1
ATOM 1692 C C . TYR A 1 211 ? -14.911 -12.985 -2.721 1.00 92.62 211 TYR A C 1
ATOM 1694 O O . TYR A 1 211 ? -15.604 -13.798 -3.319 1.00 92.62 211 TYR A O 1
ATOM 1702 N N . THR A 1 212 ? -14.996 -12.874 -1.395 1.00 91.56 212 THR A N 1
ATOM 1703 C CA . THR A 1 212 ? -15.755 -13.818 -0.546 1.00 91.56 212 THR A CA 1
ATOM 1704 C C . THR A 1 212 ? -15.433 -15.289 -0.891 1.00 91.56 212 THR A C 1
ATOM 1706 O O . THR A 1 212 ? -16.284 -16.171 -0.794 1.00 91.56 212 THR A O 1
ATOM 1709 N N . ASP A 1 213 ? -14.201 -15.561 -1.342 1.00 93.88 213 ASP A N 1
ATOM 1710 C CA . ASP A 1 213 ? -13.801 -16.871 -1.855 1.00 93.88 213 ASP A CA 1
ATOM 1711 C C . ASP A 1 213 ? -13.358 -17.784 -0.711 1.00 93.88 213 ASP A C 1
ATOM 1713 O O . ASP A 1 213 ? -12.186 -17.841 -0.330 1.00 93.88 213 ASP A O 1
ATOM 1717 N N . VAL A 1 214 ? -14.333 -18.485 -0.135 1.00 95.94 214 VAL A N 1
ATOM 1718 C CA . VAL A 1 214 ? -14.104 -19.442 0.954 1.00 95.94 214 VAL A CA 1
ATOM 1719 C C . VAL A 1 214 ? -13.208 -20.600 0.500 1.00 95.94 214 VAL A C 1
ATOM 1721 O O . VAL A 1 214 ? -12.452 -21.118 1.317 1.00 95.94 214 VAL A O 1
ATOM 1724 N N . HIS A 1 215 ? -13.198 -20.958 -0.789 1.00 96.75 215 HIS A N 1
ATOM 1725 C CA . HIS A 1 215 ? -12.368 -22.059 -1.286 1.00 96.75 215 HIS A CA 1
ATOM 1726 C C . HIS A 1 215 ? -10.875 -21.751 -1.203 1.00 96.75 215 HIS A C 1
ATOM 1728 O O . HIS A 1 215 ? -10.090 -22.642 -0.883 1.00 96.75 215 HIS A O 1
ATOM 1734 N N . THR A 1 216 ? -10.474 -20.492 -1.419 1.00 97.75 216 THR A N 1
ATOM 1735 C CA . THR A 1 216 ? -9.089 -20.070 -1.162 1.00 97.75 216 THR A CA 1
ATOM 1736 C C . THR A 1 216 ? -8.731 -20.274 0.312 1.00 97.75 216 THR A C 1
ATOM 1738 O O . THR A 1 216 ? -7.672 -20.821 0.609 1.00 97.75 216 THR A O 1
ATOM 1741 N N . LEU A 1 217 ? -9.619 -19.923 1.252 1.00 98.25 217 LEU A N 1
ATOM 1742 C CA . LEU A 1 217 ? -9.356 -20.199 2.667 1.00 98.25 217 LEU A CA 1
ATOM 1743 C C . LEU A 1 217 ? -9.207 -21.702 2.920 1.00 98.25 217 LEU A C 1
ATOM 1745 O O . LEU A 1 217 ? -8.219 -22.115 3.513 1.00 98.25 217 LEU A O 1
ATOM 1749 N N . GLU A 1 218 ? -10.149 -22.521 2.450 1.00 98.62 218 GLU A N 1
ATOM 1750 C CA . GLU A 1 218 ? -10.126 -23.978 2.634 1.00 98.62 218 GLU A CA 1
ATOM 1751 C C . GLU A 1 218 ? -8.838 -24.618 2.097 1.00 98.62 218 GLU A C 1
ATOM 1753 O O . GLU A 1 218 ? -8.257 -25.473 2.768 1.00 98.62 218 GLU A O 1
ATOM 1758 N N . ALA A 1 219 ? -8.382 -24.184 0.918 1.00 98.62 219 ALA A N 1
ATOM 1759 C CA . ALA A 1 219 ? -7.208 -24.731 0.247 1.00 98.62 219 ALA A CA 1
ATOM 1760 C C . ALA A 1 219 ? -5.902 -24.440 1.000 1.00 98.62 219 ALA A C 1
ATOM 1762 O O . ALA A 1 219 ? -5.066 -25.332 1.142 1.00 98.62 219 ALA A O 1
ATOM 1763 N N . TYR A 1 220 ? -5.728 -23.216 1.508 1.00 98.81 220 TYR A N 1
ATOM 1764 C CA . TYR A 1 220 ? -4.453 -22.784 2.095 1.00 98.81 220 TYR A CA 1
ATOM 1765 C C . TYR A 1 220 ? -4.449 -22.756 3.630 1.00 98.81 220 TYR A C 1
ATOM 1767 O O . TYR A 1 220 ? -3.386 -22.595 4.226 1.00 98.81 220 TYR A O 1
ATOM 1775 N N . TYR A 1 221 ? -5.587 -22.970 4.301 1.00 98.88 221 TYR A N 1
ATOM 1776 C CA . TYR A 1 221 ? -5.693 -22.866 5.762 1.00 98.88 221 TYR A CA 1
ATOM 1777 C C . TYR A 1 221 ? -4.652 -23.703 6.514 1.00 98.88 221 TYR A C 1
ATOM 1779 O O . TYR A 1 221 ? -3.978 -23.197 7.405 1.00 98.88 221 TYR A O 1
ATOM 1787 N N . ASN A 1 222 ? -4.491 -24.981 6.156 1.00 98.81 222 ASN A N 1
ATOM 1788 C CA . ASN A 1 222 ? -3.546 -25.858 6.858 1.00 98.81 222 ASN A CA 1
ATOM 1789 C C . ASN A 1 222 ? -2.081 -25.440 6.619 1.00 98.81 222 ASN A C 1
ATOM 1791 O O . ASN A 1 222 ? -1.246 -25.626 7.499 1.00 98.81 222 ASN A O 1
ATOM 1795 N N . HIS A 1 223 ? -1.780 -24.832 5.468 1.00 98.88 223 HIS A N 1
ATOM 1796 C CA . HIS A 1 223 ? -0.462 -24.271 5.167 1.00 98.88 223 HIS A CA 1
ATOM 1797 C C . HIS A 1 223 ? -0.182 -23.011 5.995 1.00 98.88 223 HIS A C 1
ATOM 1799 O O . HIS A 1 223 ? 0.928 -22.837 6.501 1.00 98.88 223 HIS A O 1
ATOM 1805 N N . VAL A 1 224 ? -1.202 -22.167 6.194 1.00 98.94 224 VAL A N 1
ATOM 1806 C CA . VAL A 1 224 ? -1.133 -21.013 7.103 1.00 98.94 224 VAL A CA 1
ATOM 1807 C C . VAL A 1 224 ? -0.934 -21.471 8.549 1.00 98.94 224 VAL A C 1
ATOM 1809 O O . VAL A 1 224 ? -0.072 -20.930 9.236 1.00 98.94 224 VAL A O 1
ATOM 1812 N N . VAL A 1 225 ? -1.669 -22.494 9.002 1.00 98.94 225 VAL A N 1
ATOM 1813 C CA . VAL A 1 225 ? -1.472 -23.111 10.326 1.00 98.94 225 VAL A CA 1
ATOM 1814 C C . VAL A 1 225 ? -0.029 -23.582 10.495 1.00 98.94 225 VAL A C 1
ATOM 1816 O O . VAL A 1 225 ? 0.604 -23.233 11.488 1.00 98.94 225 VAL A O 1
ATOM 1819 N N . ALA A 1 226 ? 0.516 -24.319 9.521 1.00 98.94 226 ALA A N 1
ATOM 1820 C CA . ALA A 1 226 ? 1.894 -24.803 9.578 1.00 98.94 226 ALA A CA 1
ATOM 1821 C C . ALA A 1 226 ? 2.904 -23.648 9.704 1.00 98.94 226 ALA A C 1
ATOM 1823 O O . ALA A 1 226 ? 3.790 -23.701 10.554 1.00 98.94 226 ALA A O 1
ATOM 1824 N N . TYR A 1 227 ? 2.734 -22.571 8.931 1.00 98.94 227 TYR A N 1
ATOM 1825 C CA . TYR A 1 227 ? 3.604 -21.396 9.022 1.00 98.94 227 TYR A CA 1
ATOM 1826 C C . TYR A 1 227 ? 3.490 -20.663 10.372 1.00 98.94 227 TYR A C 1
ATOM 1828 O O . TYR A 1 227 ? 4.501 -20.281 10.964 1.00 98.94 227 TYR A O 1
ATOM 1836 N N . VAL A 1 228 ? 2.278 -20.508 10.913 1.00 98.88 228 VAL A N 1
ATOM 1837 C CA . VAL A 1 228 ? 2.076 -19.903 12.240 1.00 98.88 228 VAL A CA 1
ATOM 1838 C C . VAL A 1 228 ? 2.682 -20.771 13.348 1.00 98.88 228 VAL A C 1
ATOM 1840 O O . VAL A 1 228 ? 3.286 -20.237 14.279 1.00 98.88 228 VAL A O 1
ATOM 1843 N N . GLU A 1 229 ? 2.585 -22.099 13.254 1.00 98.88 229 GLU A N 1
ATOM 1844 C CA . GLU A 1 229 ? 3.230 -23.012 14.206 1.00 98.88 229 GLU A CA 1
ATOM 1845 C C . GLU A 1 229 ? 4.763 -23.005 14.075 1.00 98.88 229 GLU A C 1
ATOM 1847 O O . GLU A 1 229 ? 5.454 -23.056 15.097 1.00 98.88 229 GLU A O 1
ATOM 1852 N N . TYR A 1 230 ? 5.314 -22.831 12.866 1.00 98.88 230 TYR A N 1
ATOM 1853 C CA . TYR A 1 230 ? 6.740 -22.546 12.674 1.00 98.88 230 TYR A CA 1
ATOM 1854 C C . TYR A 1 230 ? 7.152 -21.280 13.438 1.00 98.88 230 TYR A C 1
ATOM 1856 O O . TYR A 1 230 ? 8.048 -21.343 14.286 1.00 98.88 230 TYR A O 1
ATOM 1864 N N . LEU A 1 231 ? 6.461 -20.151 13.227 1.00 98.81 231 LEU A N 1
ATOM 1865 C CA . LEU A 1 231 ? 6.749 -18.898 13.940 1.00 98.81 231 LEU A CA 1
ATOM 1866 C C . LEU A 1 231 ? 6.601 -19.058 15.459 1.00 98.81 231 LEU A C 1
ATOM 1868 O O . LEU A 1 231 ? 7.426 -18.551 16.221 1.00 98.81 231 LEU A O 1
ATOM 1872 N N . ARG A 1 232 ? 5.598 -19.816 15.916 1.00 98.81 232 ARG A N 1
ATOM 1873 C CA . ARG A 1 232 ? 5.410 -20.146 17.333 1.00 98.81 232 ARG A CA 1
ATOM 1874 C C . ARG A 1 232 ? 6.577 -20.960 17.890 1.00 98.81 232 ARG A C 1
ATOM 1876 O O . ARG A 1 232 ? 6.986 -20.720 19.026 1.00 98.81 232 ARG A O 1
ATOM 1883 N N . SER A 1 233 ? 7.121 -21.903 17.121 1.00 98.69 233 SER A N 1
ATOM 1884 C CA . SER A 1 233 ? 8.288 -22.695 17.524 1.00 98.69 233 SER A CA 1
ATOM 1885 C C . SER A 1 233 ? 9.529 -21.816 17.703 1.00 98.69 233 SER A C 1
ATOM 1887 O O . SER A 1 233 ? 10.225 -21.939 18.711 1.00 98.69 233 SER A O 1
ATOM 1889 N N . VAL A 1 234 ? 9.736 -20.857 16.796 1.00 98.44 234 VAL A N 1
ATOM 1890 C CA . VAL A 1 234 ? 10.797 -19.848 16.876 1.00 98.44 234 VAL A CA 1
ATOM 1891 C C . VAL A 1 234 ? 10.589 -18.955 18.101 1.00 98.44 234 VAL A C 1
ATOM 1893 O O . VAL A 1 234 ? 11.495 -18.805 18.919 1.00 98.44 234 VAL A O 1
ATOM 1896 N N . TYR A 1 235 ? 9.374 -18.434 18.289 1.00 98.69 235 TYR A N 1
ATOM 1897 C CA . TYR A 1 235 ? 9.005 -17.615 19.445 1.00 98.69 235 TYR A CA 1
ATOM 1898 C C . TYR A 1 235 ? 9.256 -18.338 20.775 1.00 98.69 235 TYR A C 1
ATOM 1900 O O . TYR A 1 235 ? 9.791 -17.737 21.703 1.00 98.69 235 TYR A O 1
ATOM 1908 N N . ASN A 1 236 ? 8.944 -19.633 20.878 1.00 98.56 236 ASN A N 1
ATOM 1909 C CA . ASN A 1 236 ? 9.191 -20.404 22.099 1.00 98.56 236 ASN A CA 1
ATOM 1910 C C . ASN A 1 236 ? 10.686 -20.486 22.470 1.00 98.56 236 ASN A C 1
ATOM 1912 O O . ASN A 1 236 ? 11.004 -20.728 23.634 1.00 98.56 236 ASN A O 1
ATOM 1916 N N . LEU A 1 237 ? 11.595 -20.290 21.506 1.00 98.06 237 LEU A N 1
ATOM 1917 C CA . LEU A 1 237 ? 13.043 -20.262 21.729 1.00 98.06 237 LEU A CA 1
ATOM 1918 C C . LEU A 1 237 ? 13.569 -18.853 22.033 1.00 98.06 237 LEU A C 1
ATOM 1920 O O . LEU A 1 237 ? 14.541 -18.719 22.776 1.00 98.06 237 LEU A O 1
ATOM 1924 N N . THR A 1 238 ? 12.963 -17.811 21.456 1.00 98.00 238 THR A N 1
ATOM 1925 C CA . THR A 1 238 ? 13.525 -16.449 21.471 1.00 98.00 238 THR A CA 1
ATOM 1926 C C . THR A 1 238 ? 12.758 -15.445 22.334 1.00 98.00 238 THR A C 1
ATOM 1928 O O . THR A 1 238 ? 13.338 -14.444 22.759 1.00 98.00 238 THR A O 1
ATOM 1931 N N . GLY A 1 239 ? 11.462 -15.669 22.567 1.00 98.44 239 GLY A N 1
ATOM 1932 C CA . GLY A 1 239 ? 10.515 -14.625 22.976 1.00 98.44 239 GLY A CA 1
ATOM 1933 C C . GLY A 1 239 ? 10.341 -13.541 21.902 1.00 98.44 239 GLY A C 1
ATOM 1934 O O . GLY A 1 239 ? 11.022 -13.565 20.869 1.00 98.44 239 GLY A O 1
ATOM 1935 N N . LEU A 1 240 ? 9.452 -12.569 22.143 1.00 98.44 240 LEU A N 1
ATOM 1936 C CA . LEU A 1 240 ? 9.277 -11.424 21.232 1.00 98.44 240 LEU A CA 1
ATOM 1937 C C . LEU A 1 240 ? 10.466 -10.453 21.285 1.00 98.44 240 LEU A C 1
ATOM 1939 O O . LEU A 1 240 ? 10.861 -9.879 20.272 1.00 98.44 240 LEU A O 1
ATOM 1943 N N . VAL A 1 241 ? 11.090 -10.313 22.459 1.00 97.31 241 VAL A N 1
ATOM 1944 C CA . VAL A 1 241 ? 12.218 -9.391 22.685 1.00 97.31 241 VAL A CA 1
ATOM 1945 C C . VAL A 1 241 ? 13.437 -9.683 21.802 1.00 97.31 241 VAL A C 1
ATOM 1947 O O . VAL A 1 241 ? 14.141 -8.753 21.422 1.00 97.31 241 VAL A O 1
ATOM 1950 N N . ASN A 1 242 ? 13.661 -10.952 21.442 1.00 97.81 242 ASN A N 1
ATOM 1951 C CA . ASN A 1 242 ? 14.745 -11.385 20.555 1.00 97.81 242 ASN A CA 1
ATOM 1952 C C . ASN A 1 242 ? 14.212 -12.080 19.292 1.00 97.81 242 ASN A C 1
ATOM 1954 O O . ASN A 1 242 ? 14.901 -12.927 18.719 1.00 97.81 242 ASN A O 1
ATOM 1958 N N . PHE A 1 243 ? 12.979 -11.775 18.873 1.00 98.00 243 PHE A N 1
ATOM 1959 C CA . PHE A 1 243 ? 12.370 -12.435 17.719 1.00 98.00 243 PHE A CA 1
ATOM 1960 C C . PHE A 1 243 ? 13.191 -12.180 16.439 1.00 98.00 243 PHE A C 1
ATOM 1962 O O . PHE A 1 243 ? 13.670 -11.057 16.261 1.00 98.00 243 PHE A O 1
ATOM 1969 N N . PRO A 1 244 ? 13.413 -13.165 15.549 1.00 95.69 244 PRO A N 1
ATOM 1970 C CA . PRO A 1 244 ? 14.357 -13.011 14.440 1.00 95.69 244 PRO A CA 1
ATOM 1971 C C . PRO A 1 244 ? 14.004 -11.888 13.463 1.00 95.69 244 PRO A C 1
ATOM 1973 O O . PRO A 1 244 ? 12.836 -11.654 13.168 1.00 95.69 244 PRO A O 1
ATOM 1976 N N . VAL A 1 245 ? 15.038 -11.237 12.919 1.00 94.75 245 VAL A N 1
ATOM 1977 C CA . VAL A 1 245 ? 14.895 -10.133 11.959 1.00 94.75 245 VAL A CA 1
ATOM 1978 C C . VAL A 1 245 ? 15.901 -10.262 10.823 1.00 94.75 245 VAL A C 1
ATOM 1980 O O . VAL A 1 245 ? 17.066 -10.588 11.067 1.00 94.75 245 VAL A O 1
ATOM 1983 N N . LYS A 1 246 ? 15.491 -9.920 9.598 1.00 96.00 246 LYS A N 1
ATOM 1984 C CA . LYS A 1 246 ? 16.365 -9.906 8.420 1.00 96.00 246 LYS A CA 1
ATOM 1985 C C . LYS A 1 246 ? 16.372 -8.549 7.727 1.00 96.00 246 LYS A C 1
ATOM 1987 O O . LYS A 1 246 ? 17.443 -7.954 7.593 1.00 96.00 246 LYS A O 1
ATOM 1992 N N . TYR A 1 247 ? 15.202 -8.010 7.395 1.00 96.00 247 TYR A N 1
ATOM 1993 C CA . TYR A 1 247 ? 15.042 -6.739 6.684 1.00 96.00 247 TYR A CA 1
ATOM 1994 C C . TYR A 1 247 ? 14.535 -5.635 7.617 1.00 96.00 247 TYR A C 1
ATOM 1996 O O . TYR A 1 247 ? 15.153 -4.573 7.680 1.00 96.00 247 TYR A O 1
ATOM 2004 N N . GLY A 1 248 ? 13.545 -5.917 8.469 1.00 94.31 248 GLY A N 1
ATOM 2005 C CA . GLY A 1 248 ? 12.900 -4.901 9.310 1.00 94.31 248 GLY A CA 1
ATOM 2006 C C . GLY A 1 248 ? 12.009 -3.965 8.488 1.00 94.31 248 GLY A C 1
ATOM 2007 O O . GLY A 1 248 ? 11.457 -4.370 7.469 1.00 94.31 248 GLY A O 1
ATOM 2008 N N . ASP A 1 249 ? 11.872 -2.709 8.915 1.00 96.94 249 ASP A N 1
ATOM 2009 C CA . ASP A 1 249 ? 11.043 -1.719 8.222 1.00 96.94 249 ASP A CA 1
ATOM 2010 C C . ASP A 1 249 ? 11.830 -1.121 7.053 1.00 96.94 249 ASP A C 1
ATOM 2012 O O . ASP A 1 249 ? 12.452 -0.071 7.171 1.00 96.94 249 ASP A O 1
ATOM 2016 N N . TRP A 1 250 ? 11.904 -1.879 5.961 1.00 96.88 250 TRP A N 1
ATOM 2017 C CA . TRP A 1 250 ? 12.820 -1.654 4.844 1.00 96.88 250 TRP A CA 1
ATOM 2018 C C . TRP A 1 250 ? 12.694 -0.254 4.230 1.00 96.88 250 TRP A C 1
ATOM 2020 O O . TRP A 1 250 ? 11.591 0.254 4.046 1.00 96.88 250 TRP A O 1
ATOM 2030 N N . VAL A 1 251 ? 13.846 0.335 3.884 1.00 95.75 251 VAL A N 1
ATOM 2031 C CA . VAL A 1 251 ? 14.017 1.617 3.164 1.00 95.75 251 VAL A CA 1
ATOM 2032 C C . VAL A 1 251 ? 13.272 2.839 3.735 1.00 95.75 251 VAL A C 1
ATOM 2034 O O . VAL A 1 251 ? 12.637 3.583 2.980 1.00 95.75 251 VAL A O 1
ATOM 2037 N N . PRO A 1 252 ? 13.395 3.141 5.041 1.00 96.38 252 PRO A N 1
ATOM 2038 C CA . PRO A 1 252 ? 12.900 4.409 5.549 1.00 96.38 252 PRO A CA 1
ATOM 2039 C C . PRO A 1 252 ? 13.757 5.566 4.986 1.00 96.38 252 PRO A C 1
ATOM 2041 O O . PRO A 1 252 ? 14.922 5.359 4.610 1.00 96.38 252 PRO A O 1
ATOM 2044 N N . PRO A 1 253 ? 13.219 6.793 4.885 1.00 95.06 253 PRO A N 1
ATOM 2045 C CA . PRO A 1 253 ? 13.938 7.911 4.281 1.00 95.06 253 PRO A CA 1
ATOM 2046 C C . PRO A 1 253 ? 15.186 8.295 5.100 1.00 95.06 253 PRO A C 1
ATOM 2048 O O . PRO A 1 253 ? 15.120 8.339 6.329 1.00 95.06 253 PRO A O 1
ATOM 2051 N N . PRO A 1 254 ? 16.333 8.601 4.458 1.00 90.50 254 PRO A N 1
ATOM 2052 C CA . PRO A 1 254 ? 17.520 9.096 5.156 1.00 90.50 254 PRO A CA 1
ATOM 2053 C C . PRO A 1 254 ? 17.309 10.430 5.908 1.00 90.50 254 PRO A C 1
ATOM 2055 O O . PRO A 1 254 ? 16.632 11.311 5.366 1.00 90.50 254 PRO A O 1
ATOM 2058 N N . PRO A 1 255 ? 17.965 10.634 7.076 1.00 89.25 255 PRO A N 1
ATOM 2059 C CA . PRO A 1 255 ? 18.735 9.634 7.823 1.00 89.25 255 PRO A CA 1
ATOM 2060 C C . PRO A 1 255 ? 17.815 8.529 8.357 1.00 89.25 255 PRO A C 1
ATOM 2062 O O . PRO A 1 255 ? 16.771 8.822 8.929 1.00 89.25 255 PRO A O 1
ATOM 2065 N N . GLN A 1 256 ? 18.207 7.267 8.155 1.00 83.25 256 GLN A N 1
ATOM 2066 C CA . GLN A 1 256 ? 17.331 6.134 8.450 1.00 83.25 256 GLN A CA 1
ATOM 2067 C C . GLN A 1 256 ? 17.043 6.058 9.960 1.00 83.25 256 GLN A C 1
ATOM 2069 O O . GLN A 1 256 ? 17.996 5.965 10.743 1.00 83.25 256 GLN A O 1
ATOM 2074 N N . PRO A 1 257 ? 15.768 6.090 10.389 1.00 83.25 257 PRO A N 1
ATOM 2075 C CA . PRO A 1 257 ? 15.410 5.872 11.780 1.00 83.25 257 PRO A CA 1
ATOM 2076 C C . PRO A 1 257 ? 15.843 4.482 12.239 1.00 83.25 257 PRO A C 1
ATOM 2078 O O . PRO A 1 257 ? 15.735 3.493 11.516 1.00 83.25 257 PRO A O 1
ATOM 2081 N N . MET A 1 258 ? 16.325 4.407 13.477 1.00 86.44 258 MET A N 1
ATOM 2082 C CA . MET A 1 258 ? 16.760 3.160 14.105 1.00 86.44 258 MET A CA 1
ATOM 2083 C C . MET A 1 258 ? 15.600 2.502 14.854 1.00 86.44 258 MET A C 1
ATOM 2085 O O . MET A 1 258 ? 15.700 2.256 16.055 1.00 86.44 258 MET A O 1
ATOM 2089 N N . THR A 1 259 ? 14.489 2.249 14.158 1.00 93.44 259 THR A N 1
ATOM 2090 C CA . THR A 1 259 ? 13.324 1.617 14.784 1.00 93.44 259 THR A CA 1
ATOM 2091 C C . THR A 1 259 ? 13.664 0.213 15.281 1.00 93.44 259 THR A C 1
ATOM 2093 O O . THR A 1 259 ? 14.375 -0.541 14.608 1.00 93.44 259 THR A O 1
ATOM 2096 N N . ASN A 1 260 ? 13.149 -0.158 16.455 1.00 96.69 260 ASN A N 1
ATOM 2097 C CA . ASN A 1 260 ? 13.360 -1.483 17.029 1.00 96.69 260 ASN A CA 1
ATOM 2098 C C . ASN A 1 260 ? 12.919 -2.594 16.056 1.00 96.69 260 ASN A C 1
ATOM 2100 O O . ASN A 1 260 ? 11.738 -2.819 15.797 1.00 96.69 260 ASN A O 1
ATOM 2104 N N . ARG A 1 261 ? 13.908 -3.320 15.535 1.00 96.62 261 ARG A N 1
ATOM 2105 C CA . ARG A 1 261 ? 13.731 -4.352 14.510 1.00 96.62 261 ARG A CA 1
ATOM 2106 C C . ARG A 1 261 ? 12.954 -5.572 15.017 1.00 96.62 261 ARG A C 1
ATOM 2108 O O . ARG A 1 261 ? 12.205 -6.164 14.248 1.00 96.62 261 ARG A O 1
ATOM 2115 N N . HIS A 1 262 ? 13.077 -5.912 16.301 1.00 98.12 262 HIS A N 1
ATOM 2116 C CA . HIS A 1 262 ? 12.338 -7.021 16.913 1.00 98.12 262 HIS A CA 1
ATOM 2117 C C . HIS A 1 262 ? 10.852 -6.694 17.079 1.00 98.12 262 HIS A C 1
ATOM 2119 O O . HIS A 1 262 ? 10.019 -7.578 16.894 1.00 98.12 262 HIS A O 1
ATOM 2125 N N . LEU A 1 263 ? 10.507 -5.427 17.344 1.00 98.50 263 LEU A N 1
ATOM 2126 C CA . LEU A 1 263 ? 9.119 -4.949 17.318 1.00 98.50 263 LEU A CA 1
ATOM 2127 C C . LEU A 1 263 ? 8.512 -5.161 15.927 1.00 98.50 263 LEU A C 1
ATOM 2129 O O . LEU A 1 263 ? 7.426 -5.725 15.812 1.00 98.50 263 LEU A O 1
ATOM 2133 N N . ILE A 1 264 ? 9.237 -4.770 14.875 1.00 98.19 264 ILE A N 1
ATOM 2134 C CA . ILE A 1 264 ? 8.781 -4.893 13.482 1.00 98.19 264 ILE A CA 1
ATOM 2135 C C . ILE A 1 264 ? 8.556 -6.360 13.086 1.00 98.19 264 ILE A C 1
ATOM 2137 O O . ILE A 1 264 ? 7.555 -6.685 12.455 1.00 98.19 264 ILE A O 1
ATOM 2141 N N . SER A 1 265 ? 9.444 -7.276 13.469 1.00 98.19 265 SER A N 1
ATOM 2142 C CA . SER A 1 265 ? 9.244 -8.706 13.194 1.00 98.19 265 SER A CA 1
ATOM 2143 C C . SER A 1 265 ? 8.158 -9.336 14.074 1.00 98.19 265 SER A C 1
ATOM 2145 O O . SER A 1 265 ? 7.412 -10.192 13.605 1.00 98.19 265 SER A O 1
ATOM 2147 N N . SER A 1 266 ? 8.014 -8.886 15.325 1.00 98.75 266 SER A N 1
ATOM 2148 C CA . SER A 1 266 ? 6.935 -9.332 16.219 1.00 98.75 266 SER A CA 1
ATOM 2149 C C . SER A 1 266 ? 5.558 -8.901 15.710 1.00 98.75 266 SER A C 1
ATOM 2151 O O . SER A 1 266 ? 4.601 -9.659 15.846 1.00 98.75 266 SER A O 1
ATOM 2153 N N . PHE A 1 267 ? 5.457 -7.722 15.082 1.00 98.81 267 PHE A N 1
ATOM 2154 C CA . PHE A 1 267 ? 4.228 -7.251 14.439 1.00 98.81 267 PHE A CA 1
ATOM 2155 C C . PHE A 1 267 ? 3.679 -8.276 13.440 1.00 98.81 267 PHE A C 1
ATOM 2157 O O . PHE A 1 267 ? 2.509 -8.640 13.544 1.00 98.81 267 PHE A O 1
ATOM 2164 N N . ALA A 1 268 ? 4.524 -8.795 12.542 1.00 98.62 268 ALA A N 1
ATOM 2165 C CA . ALA A 1 268 ? 4.107 -9.794 11.559 1.00 98.62 268 ALA A CA 1
ATOM 2166 C C . ALA A 1 268 ? 3.556 -11.063 12.223 1.00 98.62 268 ALA A C 1
ATOM 2168 O O . ALA A 1 268 ? 2.508 -11.555 11.822 1.00 98.62 268 ALA A O 1
ATOM 2169 N N . PHE A 1 269 ? 4.193 -11.549 13.295 1.00 98.81 269 PHE A N 1
ATOM 2170 C CA . PHE A 1 269 ? 3.708 -12.747 13.982 1.00 98.81 269 PHE A CA 1
ATOM 2171 C C . PHE A 1 269 ? 2.324 -12.539 14.617 1.00 98.81 269 PHE A C 1
ATOM 2173 O O . PHE A 1 269 ? 1.443 -13.384 14.458 1.00 98.81 269 PHE A O 1
ATOM 2180 N N . LEU A 1 270 ? 2.093 -11.409 15.299 1.00 98.88 270 LEU A N 1
ATOM 2181 C CA . LEU A 1 270 ? 0.766 -11.104 15.846 1.00 98.88 270 LEU A CA 1
ATOM 2182 C C . LEU A 1 270 ? -0.273 -10.927 14.730 1.00 98.88 270 LEU A C 1
ATOM 2184 O O . LEU A 1 270 ? -1.387 -11.439 14.851 1.00 98.88 270 LEU A O 1
ATOM 2188 N N . HIS A 1 271 ? 0.091 -10.238 13.647 1.00 98.81 271 HIS A N 1
ATOM 2189 C CA . HIS A 1 271 ? -0.760 -10.062 12.470 1.00 98.81 271 HIS A CA 1
ATOM 2190 C C . HIS A 1 271 ? -1.171 -11.411 11.864 1.00 98.81 271 HIS A C 1
ATOM 2192 O O . HIS A 1 271 ? -2.360 -11.655 11.668 1.00 98.81 271 HIS A O 1
ATOM 2198 N N . ASP A 1 272 ? -0.230 -12.333 11.679 1.00 98.88 272 ASP A N 1
ATOM 2199 C CA . ASP A 1 272 ? -0.488 -13.652 11.094 1.00 98.88 272 ASP A CA 1
ATOM 2200 C C . ASP A 1 272 ? -1.394 -14.518 11.976 1.00 98.88 272 ASP A C 1
ATOM 2202 O O . ASP A 1 272 ? -2.332 -15.148 11.478 1.00 98.88 272 ASP A O 1
ATOM 2206 N N . VAL A 1 273 ? -1.181 -14.503 13.298 1.00 98.94 273 VAL A N 1
ATOM 2207 C CA . VAL A 1 273 ? -2.072 -15.187 14.248 1.00 98.94 273 VAL A CA 1
ATOM 2208 C C . VAL A 1 273 ? -3.477 -14.575 14.201 1.00 98.94 273 VAL A C 1
ATOM 2210 O O . VAL A 1 273 ? -4.464 -15.311 14.210 1.00 98.94 273 VAL A O 1
ATOM 2213 N N . TYR A 1 274 ? -3.596 -13.246 14.102 1.00 98.88 274 TYR A N 1
ATOM 2214 C CA . TYR A 1 274 ? -4.893 -12.573 13.981 1.00 98.88 274 TYR A CA 1
ATOM 2215 C C . TYR A 1 274 ? -5.628 -12.956 12.691 1.00 98.88 274 TYR A C 1
ATOM 2217 O O . TYR A 1 274 ? -6.828 -13.246 12.719 1.00 98.88 274 TYR A O 1
ATOM 2225 N N . LEU A 1 275 ? -4.918 -13.018 11.562 1.00 98.81 275 LEU A N 1
ATOM 2226 C CA . LEU A 1 275 ? -5.490 -13.488 10.303 1.00 98.81 275 LEU A CA 1
ATOM 2227 C C . LEU A 1 275 ? -5.950 -14.945 10.403 1.00 98.81 275 LEU A C 1
ATOM 2229 O O . LEU A 1 275 ? -7.069 -15.248 9.990 1.00 98.81 275 LEU A O 1
ATOM 2233 N N . LEU A 1 276 ? -5.153 -15.826 11.014 1.00 98.88 276 LEU A N 1
ATOM 2234 C CA . LEU A 1 276 ? -5.524 -17.227 11.220 1.00 98.88 276 LEU A CA 1
ATOM 2235 C C . LEU A 1 276 ? -6.777 -17.377 12.100 1.00 98.88 276 LEU A C 1
ATOM 2237 O O . LEU A 1 276 ? -7.660 -18.174 11.773 1.00 98.88 276 LEU A O 1
ATOM 2241 N N . ILE A 1 277 ? -6.918 -16.572 13.161 1.00 98.88 277 ILE A N 1
ATOM 2242 C CA . ILE A 1 277 ? -8.152 -16.519 13.962 1.00 98.88 277 ILE A CA 1
ATOM 2243 C C . ILE A 1 277 ? -9.344 -16.184 13.061 1.00 98.88 277 ILE A C 1
ATOM 2245 O O . ILE A 1 277 ? -10.333 -16.919 13.065 1.00 98.88 277 ILE A O 1
ATOM 2249 N N . ASN A 1 278 ? -9.248 -15.133 12.247 1.00 98.44 278 ASN A N 1
ATOM 2250 C CA . ASN A 1 278 ? -10.348 -14.725 11.373 1.00 98.44 278 ASN A CA 1
ATOM 2251 C C . ASN A 1 278 ? -10.692 -15.802 10.331 1.00 98.44 278 ASN A C 1
ATOM 2253 O O . ASN A 1 278 ? -11.868 -16.093 10.109 1.00 98.44 278 ASN A O 1
ATOM 2257 N N . MET A 1 279 ? -9.686 -16.444 9.729 1.00 98.75 279 MET A N 1
ATOM 2258 C CA . MET A 1 279 ? -9.898 -17.566 8.809 1.00 98.75 279 MET A CA 1
ATOM 2259 C C . MET A 1 279 ? -10.605 -18.734 9.507 1.00 98.75 279 MET A C 1
ATOM 2261 O O . MET A 1 279 ? -11.577 -19.271 8.980 1.00 98.75 279 MET A O 1
ATOM 2265 N N . SER A 1 280 ? -10.156 -19.104 10.711 1.00 98.81 280 SER A N 1
ATOM 2266 C CA . SER A 1 280 ? -10.732 -20.214 11.478 1.00 98.81 280 SER A CA 1
ATOM 2267 C C . SER A 1 280 ? -12.206 -19.970 11.821 1.00 98.81 280 SER A C 1
ATOM 2269 O O . SER A 1 280 ? -13.017 -20.889 11.722 1.00 98.81 280 SER A O 1
ATOM 2271 N N . GLN A 1 281 ? -12.578 -18.722 12.128 1.00 98.25 281 GLN A N 1
ATOM 2272 C CA . GLN A 1 281 ? -13.962 -18.327 12.393 1.00 98.25 281 GLN A CA 1
ATOM 2273 C C . GLN A 1 281 ? -14.840 -18.457 11.149 1.00 98.25 281 GLN A C 1
ATOM 2275 O O . GLN A 1 281 ? -15.933 -19.015 11.230 1.00 98.25 281 GLN A O 1
ATOM 2280 N N . VAL A 1 282 ? -14.357 -17.982 9.995 1.00 97.25 282 VAL A N 1
ATOM 2281 C CA . VAL A 1 282 ? -15.076 -18.108 8.717 1.00 97.25 282 VAL A CA 1
ATOM 2282 C C . VAL A 1 282 ? -15.298 -19.579 8.355 1.00 97.25 282 VAL A C 1
ATOM 2284 O O . VAL A 1 282 ? -16.384 -19.939 7.907 1.00 97.25 282 VAL A O 1
ATOM 2287 N N . LEU A 1 283 ? -14.303 -20.434 8.598 1.00 98.25 283 LEU A N 1
ATOM 2288 C CA . LEU A 1 283 ? -14.364 -21.872 8.316 1.00 98.25 283 LEU A CA 1
ATOM 2289 C C . LEU A 1 283 ? -15.069 -22.699 9.409 1.00 98.25 283 LEU A C 1
ATOM 2291 O O . LEU A 1 283 ? -15.167 -23.919 9.282 1.00 98.25 283 LEU A O 1
ATOM 2295 N N . GLY A 1 284 ? -15.538 -22.079 10.497 1.00 98.19 284 GLY A N 1
ATOM 2296 C CA . GLY A 1 284 ? -16.193 -22.781 11.607 1.00 98.19 284 GLY A CA 1
ATOM 2297 C C . GLY A 1 284 ? -15.268 -23.694 12.428 1.00 98.19 284 GLY A C 1
ATOM 2298 O O . GLY A 1 284 ? -15.740 -24.607 13.106 1.00 98.19 284 GLY A O 1
ATOM 2299 N N . LYS A 1 285 ? -13.951 -23.464 12.393 1.00 98.50 285 LYS A N 1
ATOM 2300 C CA . LYS A 1 285 ? -12.928 -24.235 13.118 1.00 98.50 285 LYS A CA 1
ATOM 2301 C C . LYS A 1 285 ? -12.766 -23.736 14.556 1.00 98.50 285 LYS A C 1
ATOM 2303 O O . LYS A 1 285 ? -11.752 -23.150 14.924 1.00 98.50 285 LYS A O 1
ATOM 2308 N N . GLN A 1 286 ? -13.786 -23.979 15.378 1.00 98.56 286 GLN A N 1
ATOM 2309 C CA . GLN A 1 286 ? -13.901 -23.399 16.723 1.00 98.56 286 GLN A CA 1
ATOM 2310 C C . GLN A 1 286 ? -12.730 -23.732 17.669 1.00 98.56 286 GLN A C 1
ATOM 2312 O O . GLN A 1 286 ? -12.358 -22.895 18.492 1.00 98.56 286 GLN A O 1
ATOM 2317 N N . GLU A 1 287 ? -12.158 -24.936 17.582 1.00 98.56 287 GLU A N 1
ATOM 2318 C CA . GLU A 1 287 ? -11.008 -25.339 18.409 1.00 98.56 287 GLU A CA 1
ATOM 2319 C C . GLU A 1 287 ? -9.756 -24.518 18.075 1.00 98.56 287 GLU A C 1
ATOM 2321 O O . GLU A 1 287 ? -9.123 -23.964 18.978 1.00 98.56 287 GLU A O 1
ATOM 2326 N N . ASP A 1 288 ? -9.462 -24.351 16.785 1.00 98.69 288 ASP A N 1
ATOM 2327 C CA . ASP A 1 288 ? -8.371 -23.503 16.305 1.00 98.69 288 ASP A CA 1
ATOM 2328 C C . ASP A 1 288 ? -8.621 -22.041 16.687 1.00 98.69 288 ASP A C 1
ATOM 2330 O O . ASP A 1 288 ? -7.731 -21.391 17.231 1.00 98.69 288 ASP A O 1
ATOM 2334 N N . THR A 1 289 ? -9.849 -21.534 16.499 1.00 98.88 289 THR A N 1
ATOM 2335 C CA . THR A 1 289 ? -10.223 -20.174 16.919 1.00 98.88 289 THR A CA 1
ATOM 2336 C C . THR A 1 289 ? -9.877 -19.939 18.385 1.00 98.88 289 THR A C 1
ATOM 2338 O O . THR A 1 289 ? -9.243 -18.937 18.714 1.00 98.88 289 THR A O 1
ATOM 2341 N N . ASN A 1 290 ? -10.260 -20.859 19.274 1.00 98.81 290 ASN A N 1
ATOM 2342 C CA . ASN A 1 290 ? -9.979 -20.743 20.703 1.00 98.81 290 ASN A CA 1
ATOM 2343 C C . ASN A 1 290 ? -8.470 -20.809 20.984 1.00 98.81 290 ASN A C 1
ATOM 2345 O O . ASN A 1 290 ? -7.944 -19.976 21.724 1.00 98.81 290 ASN A O 1
ATOM 2349 N N . THR A 1 291 ? -7.772 -21.765 20.368 1.00 98.75 291 THR A N 1
ATOM 2350 C CA . THR A 1 291 ? -6.329 -21.984 20.545 1.00 98.75 291 THR A CA 1
ATOM 2351 C C . THR A 1 291 ? -5.521 -20.756 20.138 1.00 98.75 291 THR A C 1
ATOM 2353 O O . THR A 1 291 ? -4.708 -20.253 20.918 1.00 98.75 291 THR A O 1
ATOM 2356 N N . TYR A 1 292 ? -5.779 -20.227 18.943 1.00 98.88 292 TYR A N 1
ATOM 2357 C CA . TYR A 1 292 ? -5.057 -19.076 18.416 1.00 98.88 292 TYR A CA 1
ATOM 2358 C C . TYR A 1 292 ? -5.483 -17.765 19.074 1.00 98.88 292 TYR A C 1
ATOM 2360 O O . TYR A 1 292 ? -4.638 -16.893 19.247 1.00 98.88 292 TYR A O 1
ATOM 2368 N N . THR A 1 293 ? -6.725 -17.640 19.557 1.00 98.88 293 THR A N 1
ATOM 2369 C CA . THR A 1 293 ? -7.138 -16.486 20.380 1.00 98.88 293 THR A CA 1
ATOM 2370 C C . THR A 1 293 ? -6.343 -16.416 21.685 1.00 98.88 293 THR A C 1
ATOM 2372 O O . THR A 1 293 ? -5.864 -15.343 22.046 1.00 98.88 293 THR A O 1
ATOM 2375 N N . ILE A 1 294 ? -6.147 -17.549 22.371 1.00 98.81 294 ILE A N 1
ATOM 2376 C CA . ILE A 1 294 ? -5.325 -17.611 23.592 1.00 98.81 294 ILE A CA 1
ATOM 2377 C C . ILE A 1 294 ? -3.865 -17.257 23.278 1.00 98.81 294 ILE A C 1
ATOM 2379 O O . ILE A 1 294 ? -3.240 -16.500 24.023 1.00 98.81 294 ILE A O 1
ATOM 2383 N N . LEU A 1 295 ? -3.321 -17.769 22.167 1.00 98.81 295 LEU A N 1
ATOM 2384 C CA . LEU A 1 295 ? -1.973 -17.411 21.722 1.00 98.81 295 LEU A CA 1
ATOM 2385 C C . LEU A 1 295 ? -1.859 -15.905 21.448 1.00 98.81 295 LEU A C 1
ATOM 2387 O O . LEU A 1 295 ? -0.943 -15.272 21.961 1.00 98.81 295 LEU A O 1
ATOM 2391 N N . TYR A 1 296 ? -2.797 -15.326 20.697 1.00 98.88 296 TYR A N 1
ATOM 2392 C CA . TYR A 1 296 ? -2.796 -13.902 20.369 1.00 98.88 296 TYR A CA 1
ATOM 2393 C C . TYR A 1 296 ? -2.847 -13.025 21.618 1.00 98.88 296 TYR A C 1
ATOM 2395 O O . TYR A 1 296 ? -2.078 -12.078 21.720 1.00 98.88 296 TYR A O 1
ATOM 2403 N N . GLN A 1 297 ? -3.697 -13.358 22.593 1.00 98.75 297 GLN A N 1
ATOM 2404 C CA . GLN A 1 297 ? -3.774 -12.627 23.863 1.00 98.75 297 GLN A CA 1
ATOM 2405 C C . GLN A 1 297 ? -2.434 -12.645 24.605 1.00 98.75 297 GLN A C 1
ATOM 2407 O O . GLN A 1 297 ? -1.948 -11.591 25.009 1.00 98.75 297 GLN A O 1
ATOM 2412 N N . LYS A 1 298 ? -1.787 -13.815 24.698 1.00 98.69 298 LYS A N 1
ATOM 2413 C CA . LYS A 1 298 ? -0.454 -13.938 25.304 1.00 98.69 298 LYS A CA 1
ATOM 2414 C C . LYS A 1 298 ? 0.586 -13.082 24.571 1.00 98.69 298 LYS A C 1
ATOM 2416 O O . LYS A 1 298 ? 1.368 -12.384 25.211 1.00 98.69 298 LYS A O 1
ATOM 2421 N N . LEU A 1 299 ? 0.601 -13.137 23.239 1.00 98.88 299 LEU A N 1
ATOM 2422 C CA . LEU A 1 299 ? 1.537 -12.363 22.423 1.00 98.88 299 LEU A CA 1
ATOM 2423 C C . LEU A 1 299 ? 1.275 -10.858 22.532 1.00 98.88 299 LEU A C 1
ATOM 2425 O O . LEU A 1 299 ? 2.226 -10.092 22.603 1.00 98.88 299 LEU A O 1
ATOM 2429 N N . ALA A 1 300 ? 0.012 -10.429 22.577 1.00 98.81 300 ALA A N 1
ATOM 2430 C CA . ALA A 1 300 ? -0.378 -9.030 22.732 1.00 98.81 300 ALA A CA 1
ATOM 2431 C C . ALA A 1 300 ? 0.068 -8.462 24.086 1.00 98.81 300 ALA A C 1
ATOM 2433 O O . ALA A 1 300 ? 0.633 -7.369 24.142 1.00 98.81 300 ALA A O 1
ATOM 2434 N N . GLU A 1 301 ? -0.132 -9.225 25.164 1.00 98.56 301 GLU A N 1
ATOM 2435 C CA . GLU A 1 301 ? 0.342 -8.870 26.502 1.00 98.56 301 GLU A CA 1
ATOM 2436 C C . GLU A 1 301 ? 1.871 -8.764 26.548 1.00 98.56 301 GLU A C 1
ATOM 2438 O O . GLU A 1 301 ? 2.398 -7.765 27.041 1.00 98.56 301 GLU A O 1
ATOM 2443 N N . GLU A 1 302 ? 2.591 -9.746 25.996 1.00 98.69 302 GLU A N 1
ATOM 2444 C CA . GLU A 1 302 ? 4.056 -9.716 25.938 1.00 98.69 302 GLU A CA 1
ATOM 2445 C C . GLU A 1 302 ? 4.566 -8.567 25.061 1.00 98.69 302 GLU A C 1
ATOM 2447 O O . GLU A 1 302 ? 5.476 -7.853 25.470 1.00 98.69 302 GLU A O 1
ATOM 2452 N N . PHE A 1 303 ? 3.967 -8.333 23.890 1.00 98.81 303 PHE A N 1
ATOM 2453 C CA . PHE A 1 303 ? 4.343 -7.238 22.994 1.00 98.81 303 PHE A CA 1
ATOM 2454 C C . PHE A 1 303 ? 4.231 -5.894 23.714 1.00 98.81 303 PHE A C 1
ATOM 2456 O O . PHE A 1 303 ? 5.162 -5.087 23.676 1.00 98.81 303 PHE A O 1
ATOM 2463 N N . HIS A 1 304 ? 3.114 -5.663 24.413 1.00 98.56 304 HIS A N 1
ATOM 2464 C CA . HIS A 1 304 ? 2.941 -4.463 25.219 1.00 98.56 304 HIS A CA 1
ATOM 2465 C C . HIS A 1 304 ? 4.011 -4.372 26.313 1.00 98.56 304 HIS A C 1
ATOM 2467 O O . HIS A 1 304 ? 4.686 -3.356 26.413 1.00 98.56 304 HIS A O 1
ATOM 2473 N N . GLN A 1 305 ? 4.233 -5.434 27.090 1.00 98.06 305 GLN A N 1
ATOM 2474 C CA . GLN A 1 305 ? 5.213 -5.429 28.185 1.00 98.06 305 GLN A CA 1
ATOM 2475 C C . GLN A 1 305 ? 6.660 -5.213 27.723 1.00 98.06 305 GLN A C 1
ATOM 2477 O O . GLN A 1 305 ? 7.425 -4.536 28.405 1.00 98.06 305 GLN A O 1
ATOM 2482 N N . VAL A 1 306 ? 7.045 -5.807 26.594 1.00 98.12 306 VAL A N 1
ATOM 2483 C CA . VAL A 1 306 ? 8.418 -5.767 26.076 1.00 98.12 306 VAL A CA 1
ATOM 2484 C C . VAL A 1 306 ? 8.719 -4.430 25.414 1.00 98.12 306 VAL A C 1
ATOM 2486 O O . VAL A 1 306 ? 9.819 -3.901 25.573 1.00 98.12 306 VAL A O 1
ATOM 2489 N N . PHE A 1 307 ? 7.767 -3.893 24.649 1.00 98.56 307 PHE A N 1
ATOM 2490 C CA . PHE A 1 307 ? 8.030 -2.745 23.789 1.00 98.56 307 PHE A CA 1
ATOM 2491 C C . PHE A 1 307 ? 7.447 -1.433 24.308 1.00 98.56 307 PHE A C 1
ATOM 2493 O O . PHE A 1 307 ? 7.919 -0.388 23.878 1.00 98.56 307 PHE A O 1
ATOM 2500 N N . PHE A 1 308 ? 6.461 -1.421 25.205 1.00 98.56 308 PHE A N 1
ATOM 2501 C CA . PHE A 1 308 ? 5.917 -0.171 25.742 1.00 98.56 308 PHE A CA 1
ATOM 2502 C C . PHE A 1 308 ? 6.712 0.326 26.952 1.00 98.56 308 PHE A C 1
ATOM 2504 O O . PHE A 1 308 ? 6.975 -0.412 27.900 1.00 98.56 308 PHE A O 1
ATOM 2511 N N . SER A 1 309 ? 7.037 1.616 26.958 1.00 97.56 309 SER A N 1
ATOM 2512 C CA . SER A 1 309 ? 7.677 2.281 28.089 1.00 97.56 309 SER A CA 1
ATOM 2513 C C . SER A 1 309 ? 6.650 3.059 28.910 1.00 97.56 309 SER A C 1
ATOM 2515 O O . SER A 1 309 ? 6.090 4.052 28.447 1.00 97.56 309 SER A O 1
ATOM 2517 N N . THR A 1 310 ? 6.442 2.667 30.169 1.00 94.25 310 THR A N 1
ATOM 2518 C CA . THR A 1 310 ? 5.541 3.389 31.087 1.00 94.25 310 THR A CA 1
ATOM 2519 C C . THR A 1 310 ? 6.097 4.737 31.547 1.00 94.25 310 THR A C 1
ATOM 2521 O O . THR A 1 310 ? 5.340 5.562 32.048 1.00 94.25 310 THR A O 1
ATOM 2524 N N . SER A 1 311 ? 7.410 4.971 31.429 1.00 94.25 311 SER A N 1
ATOM 2525 C CA . SER A 1 311 ? 8.020 6.254 31.805 1.00 94.25 311 SER A CA 1
ATOM 2526 C C . SER A 1 311 ? 7.833 7.318 30.729 1.00 94.25 311 SER A C 1
ATOM 2528 O O . SER A 1 311 ? 7.716 8.496 31.056 1.00 94.25 311 SER A O 1
ATOM 2530 N N . SER A 1 312 ? 7.791 6.909 29.460 1.00 94.94 312 SER A N 1
ATOM 2531 C CA . SER A 1 312 ? 7.688 7.817 28.316 1.00 94.94 312 SER A CA 1
ATOM 2532 C C . SER A 1 312 ? 6.354 7.738 27.567 1.00 94.94 312 SER A C 1
ATOM 2534 O O . SER A 1 312 ? 6.079 8.597 26.737 1.00 94.94 312 SER A O 1
ATOM 2536 N N . ASN A 1 313 ? 5.503 6.758 27.886 1.00 95.69 313 ASN A N 1
ATOM 2537 C CA . ASN A 1 313 ? 4.191 6.514 27.276 1.00 95.69 313 ASN A CA 1
ATOM 2538 C C . ASN A 1 313 ? 4.212 6.278 25.756 1.00 95.69 313 ASN A C 1
ATOM 2540 O O . ASN A 1 313 ? 3.255 6.610 25.058 1.00 95.69 313 ASN A O 1
ATOM 2544 N N . PHE A 1 314 ? 5.272 5.653 25.243 1.00 97.44 314 PHE A N 1
ATOM 2545 C CA . PHE A 1 314 ? 5.368 5.250 23.841 1.00 97.44 314 PHE A CA 1
ATOM 2546 C C . PHE A 1 314 ? 6.037 3.886 23.676 1.00 97.44 314 PHE A C 1
ATOM 2548 O O . PHE A 1 314 ? 6.675 3.366 24.594 1.00 97.44 314 PHE A O 1
ATOM 2555 N N . TYR A 1 315 ? 5.896 3.311 22.483 1.00 98.38 315 TYR A N 1
ATOM 2556 C CA . TYR A 1 315 ? 6.555 2.065 22.110 1.00 98.38 315 TYR A CA 1
ATOM 2557 C C . TYR A 1 315 ? 7.994 2.292 21.640 1.00 98.38 315 TYR A C 1
ATOM 2559 O O . TYR A 1 315 ? 8.255 3.194 20.846 1.00 98.38 315 TYR A O 1
ATOM 2567 N N . ALA A 1 316 ? 8.897 1.431 22.100 1.00 96.00 316 ALA A N 1
ATOM 2568 C CA . ALA A 1 316 ? 10.302 1.325 21.739 1.00 96.00 316 ALA A CA 1
ATOM 2569 C C . ALA A 1 316 ? 11.030 2.679 21.727 1.00 96.00 316 ALA A C 1
ATOM 2571 O O . ALA A 1 316 ? 11.326 3.244 22.775 1.00 96.00 316 ALA A O 1
ATOM 2572 N N . ASP A 1 317 ? 11.336 3.174 20.536 1.00 93.88 317 ASP A N 1
ATOM 2573 C CA . ASP A 1 317 ? 12.110 4.386 20.261 1.00 93.88 317 ASP A CA 1
ATOM 2574 C C . ASP A 1 317 ? 11.251 5.657 20.125 1.00 93.88 317 ASP A C 1
ATOM 2576 O O . ASP A 1 317 ? 11.798 6.744 19.949 1.00 93.88 317 ASP A O 1
ATOM 2580 N N . GLY A 1 318 ? 9.922 5.546 20.215 1.00 94.38 318 GLY A N 1
ATOM 2581 C CA . GLY A 1 318 ? 9.004 6.683 20.096 1.00 94.38 318 GLY A CA 1
ATOM 2582 C C . GLY A 1 318 ? 8.796 7.189 18.663 1.00 94.38 318 GLY A C 1
ATOM 2583 O O . GLY A 1 318 ? 8.040 8.143 18.478 1.00 94.38 318 GLY A O 1
ATOM 2584 N N . MET A 1 319 ? 9.418 6.559 17.658 1.00 95.38 319 MET A N 1
ATOM 2585 C CA . MET A 1 319 ? 9.318 6.955 16.248 1.00 95.38 319 MET A CA 1
ATOM 2586 C C . MET A 1 319 ? 8.027 6.433 15.599 1.00 95.38 319 MET A C 1
ATOM 2588 O O . MET A 1 319 ? 7.366 5.529 16.130 1.00 95.38 319 MET A O 1
ATOM 2592 N N . GLN A 1 320 ? 7.692 6.972 14.416 1.00 97.88 320 GLN A N 1
ATOM 2593 C CA . GLN A 1 320 ? 6.451 6.657 13.688 1.00 97.88 320 GLN A CA 1
ATOM 2594 C C . GLN A 1 320 ? 6.243 5.156 13.525 1.00 97.88 320 GLN A C 1
ATOM 2596 O O . GLN A 1 320 ? 5.192 4.649 13.900 1.00 97.88 320 GLN A O 1
ATOM 2601 N N . ALA A 1 321 ? 7.249 4.437 13.020 1.00 98.19 321 ALA A N 1
ATOM 2602 C CA . ALA A 1 321 ? 7.126 3.017 12.714 1.00 98.19 321 ALA A CA 1
ATOM 2603 C C . ALA A 1 321 ? 6.738 2.180 13.947 1.00 98.19 321 ALA A C 1
ATOM 2605 O O . ALA A 1 321 ? 5.809 1.378 13.871 1.00 98.19 321 ALA A O 1
ATOM 2606 N N . ALA A 1 322 ? 7.364 2.417 15.105 1.00 98.38 322 ALA A N 1
ATOM 2607 C CA . ALA A 1 322 ? 7.028 1.707 16.339 1.00 98.38 322 ALA A CA 1
ATOM 2608 C C . ALA A 1 322 ? 5.585 1.983 16.798 1.00 98.38 322 ALA A C 1
ATOM 2610 O O . ALA A 1 322 ? 4.865 1.047 17.154 1.00 98.38 322 ALA A O 1
ATOM 2611 N N . GLN A 1 323 ? 5.140 3.247 16.757 1.00 98.69 323 GLN A N 1
ATOM 2612 C CA . GLN A 1 323 ? 3.782 3.598 17.187 1.00 98.69 323 GLN A CA 1
ATOM 2613 C C . GLN A 1 323 ? 2.734 3.065 16.206 1.00 98.69 323 GLN A C 1
ATOM 2615 O O . GLN A 1 323 ? 1.725 2.503 16.627 1.00 98.69 323 GLN A O 1
ATOM 2620 N N . VAL A 1 324 ? 2.983 3.210 14.902 1.00 98.75 324 VAL A N 1
ATOM 2621 C CA . VAL A 1 324 ? 2.086 2.771 13.828 1.00 98.75 324 VAL A CA 1
ATOM 2622 C C . VAL A 1 324 ? 1.852 1.267 13.901 1.00 98.75 324 VAL A C 1
ATOM 2624 O O . VAL A 1 324 ? 0.700 0.841 13.929 1.00 98.75 324 VAL A O 1
ATOM 2627 N N . LEU A 1 325 ? 2.916 0.464 13.982 1.00 98.81 325 LEU A N 1
ATOM 2628 C CA . LEU A 1 325 ? 2.786 -0.994 14.010 1.00 98.81 325 LEU A CA 1
ATOM 2629 C C . LEU A 1 325 ? 2.086 -1.481 15.284 1.00 98.81 325 LEU A C 1
ATOM 2631 O O . LEU A 1 325 ? 1.245 -2.373 15.213 1.00 98.81 325 LEU A O 1
ATOM 2635 N N . ALA A 1 326 ? 2.351 -0.861 16.438 1.00 98.69 326 ALA A N 1
ATOM 2636 C CA . ALA A 1 326 ? 1.626 -1.178 17.666 1.00 98.69 326 ALA A CA 1
ATOM 2637 C C . ALA A 1 326 ? 0.129 -0.829 17.559 1.00 98.69 326 ALA A C 1
ATOM 2639 O O . ALA A 1 326 ? -0.726 -1.632 17.930 1.00 98.69 326 ALA A O 1
ATOM 2640 N N . LEU A 1 327 ? -0.203 0.357 17.033 1.00 98.75 327 LEU A N 1
ATOM 2641 C CA . LEU A 1 327 ? -1.584 0.832 16.888 1.00 98.75 327 LEU A CA 1
ATOM 2642 C C . LEU A 1 327 ? -2.394 0.058 15.840 1.00 98.75 327 LEU A C 1
ATOM 2644 O O . LEU A 1 327 ? -3.622 0.011 15.972 1.00 98.75 327 LEU A O 1
ATOM 2648 N N . ALA A 1 328 ? -1.725 -0.515 14.836 1.00 98.44 328 ALA A N 1
ATOM 2649 C CA . ALA A 1 328 ? -2.325 -1.345 13.795 1.00 98.44 328 ALA A CA 1
ATOM 2650 C C . ALA A 1 328 ? -2.770 -2.725 14.315 1.00 98.44 328 ALA A C 1
ATOM 2652 O O . ALA A 1 328 ? -3.700 -3.317 13.769 1.00 98.44 328 ALA A O 1
ATOM 2653 N N . LEU A 1 329 ? -2.158 -3.232 15.392 1.00 98.38 329 LEU A N 1
ATOM 2654 C CA . LEU A 1 329 ? -2.536 -4.513 15.987 1.00 98.38 329 LEU A CA 1
ATOM 2655 C C . LEU A 1 329 ? -3.771 -4.376 16.888 1.00 98.38 329 LEU A C 1
ATOM 2657 O O . LEU A 1 329 ? -3.819 -3.587 17.838 1.00 98.38 329 LEU A O 1
ATOM 2661 N N . SER A 1 330 ? -4.781 -5.202 16.615 1.00 94.44 330 SER A N 1
ATOM 2662 C CA . SER A 1 330 ? -6.053 -5.178 17.337 1.00 94.44 330 SER A CA 1
ATOM 2663 C C . SER A 1 330 ? -5.871 -5.566 18.807 1.00 94.44 330 SER A C 1
ATOM 2665 O O . SER A 1 330 ? -5.394 -6.652 19.120 1.00 94.44 330 SER A O 1
ATOM 2667 N N . GLY A 1 331 ? -6.252 -4.688 19.735 1.00 93.12 331 GLY A N 1
ATOM 2668 C CA . GLY A 1 331 ? -6.232 -4.991 21.171 1.00 93.12 331 GLY A CA 1
ATOM 2669 C C . GLY A 1 331 ? -4.845 -5.079 21.823 1.00 93.12 331 GLY A C 1
ATOM 2670 O O . GLY A 1 331 ? -4.779 -5.440 22.993 1.00 93.12 331 GLY A O 1
ATOM 2671 N N . VAL A 1 332 ? -3.761 -4.727 21.118 1.00 97.69 332 VAL A N 1
ATOM 2672 C CA . VAL A 1 332 ? -2.399 -4.713 21.691 1.00 97.69 332 VAL A CA 1
ATOM 2673 C C . VAL A 1 332 ? -2.154 -3.470 22.541 1.00 97.69 332 VAL A C 1
ATOM 2675 O O . VAL A 1 332 ? -1.610 -3.572 23.634 1.00 97.69 332 VAL A O 1
ATOM 2678 N N . VAL A 1 333 ? -2.571 -2.289 22.070 1.00 98.19 333 VAL A N 1
ATOM 2679 C CA . VAL A 1 333 ? -2.432 -1.038 22.832 1.00 98.19 333 VAL A CA 1
ATOM 2680 C C . VAL A 1 333 ? -3.608 -0.882 23.805 1.00 98.19 333 VAL A C 1
ATOM 2682 O O . VAL A 1 333 ? -4.737 -0.691 23.338 1.00 98.19 33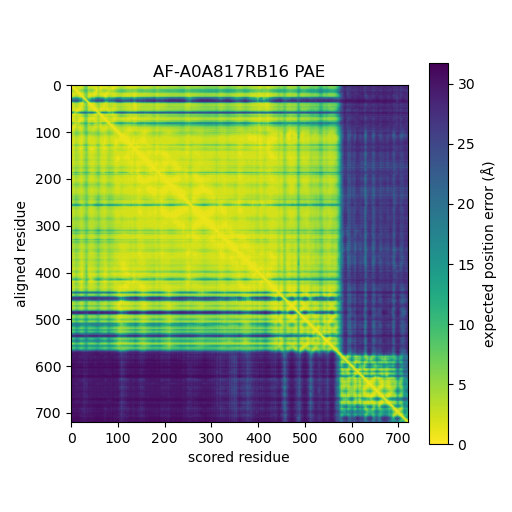3 VAL A O 1
ATOM 2685 N N . PRO A 1 334 ? -3.386 -0.907 25.136 1.00 97.38 334 PRO A N 1
ATOM 2686 C CA . PRO A 1 334 ? -4.469 -0.785 26.108 1.00 97.38 334 PRO A CA 1
ATOM 2687 C C . PRO A 1 334 ? -5.195 0.561 26.024 1.00 97.38 334 PRO A C 1
ATOM 2689 O O . PRO A 1 334 ? -4.589 1.608 25.785 1.00 97.38 334 PRO A O 1
ATOM 2692 N N . ALA A 1 335 ? -6.508 0.553 26.272 1.00 95.50 335 ALA A N 1
ATOM 2693 C CA . ALA A 1 335 ? -7.366 1.729 26.101 1.00 95.50 335 ALA A CA 1
ATOM 2694 C C . ALA A 1 335 ? -6.929 2.948 26.938 1.00 95.50 335 ALA A C 1
ATOM 2696 O O . ALA A 1 335 ? -7.089 4.078 26.491 1.00 95.50 335 ALA A O 1
ATOM 2697 N N . ASN A 1 336 ? -6.350 2.730 28.123 1.00 95.62 336 ASN A N 1
ATOM 2698 C CA . ASN A 1 336 ? -5.897 3.793 29.025 1.00 95.62 336 ASN A CA 1
ATOM 2699 C C . ASN A 1 336 ? -4.616 4.510 28.565 1.00 95.62 336 ASN A C 1
ATOM 2701 O O . ASN A 1 336 ? -4.340 5.594 29.067 1.00 95.62 336 ASN A O 1
ATOM 2705 N N . VAL A 1 337 ? -3.836 3.925 27.648 1.00 97.38 337 VAL A N 1
ATOM 2706 C CA . VAL A 1 337 ? -2.609 4.542 27.099 1.00 97.38 337 VAL A CA 1
ATOM 2707 C C . VAL A 1 337 ? -2.697 4.813 25.600 1.00 97.38 337 VAL A C 1
ATOM 2709 O O . VAL A 1 337 ? -1.835 5.491 25.048 1.00 97.38 337 VAL A O 1
ATOM 2712 N N . ARG A 1 338 ? -3.741 4.316 24.926 1.00 97.06 338 ARG A N 1
ATOM 2713 C CA . ARG A 1 338 ? -3.898 4.436 23.473 1.00 97.06 338 ARG A CA 1
ATOM 2714 C C . ARG A 1 338 ? -3.837 5.882 22.986 1.00 97.06 338 ARG A C 1
ATOM 2716 O O . ARG A 1 338 ? -3.136 6.146 22.019 1.00 97.06 338 ARG A O 1
ATOM 2723 N N . GLU A 1 339 ? -4.520 6.802 23.661 1.00 96.19 339 GLU A N 1
ATOM 2724 C CA . GLU A 1 339 ? -4.507 8.224 23.293 1.00 96.19 339 GLU A CA 1
ATOM 2725 C C . GLU A 1 339 ? -3.097 8.828 23.386 1.00 96.19 339 GLU A C 1
ATOM 2727 O O . GLU A 1 339 ? -2.680 9.546 22.485 1.00 96.19 339 GLU A O 1
ATOM 2732 N N . ALA A 1 340 ? -2.314 8.474 24.411 1.00 97.25 340 ALA A N 1
ATOM 2733 C CA . ALA A 1 340 ? -0.933 8.939 24.541 1.00 97.25 340 ALA A CA 1
ATOM 2734 C C . ALA A 1 340 ? -0.041 8.436 23.390 1.00 97.25 340 ALA A C 1
ATOM 2736 O O . ALA A 1 340 ? 0.747 9.201 22.841 1.00 97.25 340 ALA A O 1
ATOM 2737 N N . VAL A 1 341 ? -0.217 7.177 22.978 1.00 98.50 341 VAL A N 1
ATOM 2738 C CA . VAL A 1 341 ? 0.519 6.570 21.855 1.00 98.50 341 VAL A CA 1
ATOM 2739 C C . VAL A 1 341 ? 0.136 7.217 20.519 1.00 98.50 341 VAL A C 1
ATOM 2741 O O . VAL A 1 341 ? 1.007 7.499 19.696 1.00 98.50 341 VAL A O 1
ATOM 2744 N N . VAL A 1 342 ? -1.155 7.499 20.307 1.00 97.81 342 VAL A N 1
ATOM 2745 C CA . VAL A 1 342 ? -1.638 8.241 19.129 1.00 97.81 342 VAL A CA 1
ATOM 2746 C C . VAL A 1 342 ? -1.058 9.657 19.113 1.00 97.81 342 VAL A C 1
ATOM 2748 O O . VAL A 1 342 ? -0.510 10.078 18.096 1.00 97.81 342 VAL A O 1
ATOM 2751 N N . ASN A 1 343 ? -1.096 10.361 20.245 1.00 96.31 343 ASN A N 1
ATOM 2752 C CA . ASN A 1 343 ? -0.535 11.705 20.365 1.00 96.31 343 ASN A CA 1
ATOM 2753 C C . ASN A 1 343 ? 0.975 11.718 20.105 1.00 96.31 343 ASN A C 1
ATOM 2755 O O . ASN A 1 343 ? 1.461 12.630 19.445 1.00 96.31 343 ASN A O 1
ATOM 2759 N N . GLN A 1 344 ? 1.719 10.698 20.549 1.00 97.88 344 GLN A N 1
ATOM 2760 C CA . GLN A 1 344 ? 3.139 10.565 20.218 1.00 97.88 344 GLN A CA 1
ATOM 2761 C C . GLN A 1 344 ? 3.363 10.455 18.703 1.00 97.88 344 GLN A C 1
ATOM 2763 O O . GLN A 1 344 ? 4.223 11.153 18.168 1.00 97.88 344 GLN A O 1
ATOM 2768 N N . LEU A 1 345 ? 2.587 9.617 18.004 1.00 98.44 345 LEU A N 1
ATOM 2769 C CA . LEU A 1 345 ? 2.673 9.479 16.546 1.00 98.44 345 LEU A CA 1
ATOM 2770 C C . LEU A 1 345 ? 2.386 10.809 15.835 1.00 98.44 345 LEU A C 1
ATOM 2772 O O . LEU A 1 345 ? 3.156 11.234 14.975 1.00 98.44 345 LEU A O 1
ATOM 2776 N N . VAL A 1 346 ? 1.290 11.472 16.204 1.00 96.69 346 VAL A N 1
ATOM 2777 C CA . VAL A 1 346 ? 0.876 12.755 15.619 1.00 96.69 346 VAL A CA 1
ATOM 2778 C C . VAL A 1 346 ? 1.927 13.837 15.866 1.00 96.69 346 VAL A C 1
ATOM 2780 O O . VAL A 1 346 ? 2.293 14.566 14.944 1.00 96.69 346 VAL A O 1
ATOM 2783 N N . ASN A 1 347 ? 2.454 13.917 17.089 1.00 95.38 347 ASN A N 1
ATOM 2784 C CA . ASN A 1 347 ? 3.499 14.869 17.445 1.00 95.38 347 ASN A CA 1
ATOM 2785 C C . ASN A 1 347 ? 4.780 14.633 16.641 1.00 95.38 347 ASN A C 1
ATOM 2787 O O . ASN A 1 347 ? 5.340 15.602 16.133 1.00 95.38 347 ASN A O 1
ATOM 2791 N N . ASP A 1 348 ? 5.221 13.382 16.478 1.00 96.06 348 ASP A N 1
ATOM 2792 C CA . ASP A 1 348 ? 6.405 13.080 15.667 1.00 96.06 348 ASP A CA 1
ATOM 2793 C C . ASP A 1 348 ? 6.199 13.486 14.197 1.00 96.06 348 ASP A C 1
ATOM 2795 O O . ASP A 1 348 ? 7.031 14.202 13.641 1.00 96.06 348 ASP A O 1
ATOM 2799 N N . ILE A 1 349 ? 5.056 13.141 13.587 1.00 95.81 349 ILE A N 1
ATOM 2800 C CA . ILE A 1 349 ? 4.731 13.550 12.208 1.00 95.81 349 ILE A CA 1
ATOM 2801 C C . ILE A 1 349 ? 4.789 15.077 12.062 1.00 95.81 349 ILE A C 1
ATOM 2803 O O . ILE A 1 349 ? 5.436 15.588 11.144 1.00 95.81 349 ILE A O 1
ATOM 2807 N N . ASN A 1 350 ? 4.163 15.813 12.983 1.00 93.75 350 ASN A N 1
ATOM 2808 C CA . ASN A 1 350 ? 4.148 17.276 12.962 1.00 93.75 350 ASN A CA 1
ATOM 2809 C C . ASN A 1 350 ? 5.553 17.873 13.135 1.00 93.75 350 ASN A C 1
ATOM 2811 O O . ASN A 1 350 ? 5.935 18.779 12.394 1.00 93.75 350 ASN A O 1
ATOM 2815 N N . GLN A 1 351 ? 6.361 17.336 14.054 1.00 94.12 351 GLN A N 1
ATOM 2816 C CA . GLN A 1 351 ? 7.747 17.770 14.270 1.00 94.12 351 GLN A CA 1
ATOM 2817 C C . GLN A 1 351 ? 8.653 17.501 13.060 1.00 94.12 351 GLN A C 1
ATOM 2819 O O . GLN A 1 351 ? 9.650 18.198 12.869 1.00 94.12 351 GLN A O 1
ATOM 2824 N N . LYS A 1 352 ? 8.310 16.518 12.221 1.00 94.06 352 LYS A N 1
ATOM 2825 C CA . LYS A 1 352 ? 8.996 16.233 10.952 1.00 94.06 352 LYS A CA 1
ATOM 2826 C C . LYS A 1 352 ? 8.441 17.024 9.765 1.00 94.06 352 LYS A C 1
ATOM 2828 O O . LYS A 1 352 ? 8.803 16.730 8.631 1.00 94.06 352 LYS A O 1
ATOM 2833 N N . GLY A 1 353 ? 7.603 18.035 10.006 1.00 92.44 353 GLY A N 1
ATOM 2834 C CA . GLY A 1 353 ? 7.023 18.867 8.949 1.00 92.44 353 GLY A CA 1
ATOM 2835 C C . GLY A 1 353 ? 5.950 18.144 8.135 1.00 92.44 353 GLY A C 1
ATOM 2836 O O . GLY A 1 353 ? 5.799 18.426 6.953 1.00 92.44 353 GLY A O 1
ATOM 2837 N N . VAL A 1 354 ? 5.233 17.206 8.762 1.00 92.81 354 VAL A N 1
ATOM 2838 C CA . VAL A 1 354 ? 4.212 16.349 8.140 1.00 92.81 354 VAL A CA 1
ATOM 2839 C C . VAL A 1 354 ? 4.795 15.483 7.023 1.00 92.81 354 VAL A C 1
ATOM 2841 O O . VAL A 1 354 ? 4.347 15.469 5.877 1.00 92.81 354 VAL A O 1
ATOM 2844 N N . HIS A 1 355 ? 5.833 14.736 7.395 1.00 96.38 355 HIS A N 1
ATOM 2845 C CA . HIS A 1 355 ? 6.530 13.805 6.521 1.00 96.38 355 HIS A CA 1
ATOM 2846 C C . HIS A 1 355 ? 6.614 12.412 7.135 1.00 96.38 355 HIS A C 1
ATOM 2848 O O . HIS A 1 355 ? 6.770 12.244 8.349 1.00 96.38 355 HIS A O 1
ATOM 2854 N N . VAL A 1 356 ? 6.540 11.407 6.261 1.00 94.94 356 VAL A N 1
ATOM 2855 C CA . VAL A 1 356 ? 6.772 10.015 6.638 1.00 94.94 356 VAL A CA 1
ATOM 2856 C C . VAL A 1 356 ? 8.236 9.829 7.011 1.00 94.94 356 VAL A C 1
ATOM 2858 O O . VAL A 1 356 ? 9.132 10.320 6.329 1.00 94.94 356 VAL A O 1
ATOM 2861 N N . THR A 1 357 ? 8.490 9.084 8.078 1.00 96.38 357 THR A N 1
ATOM 2862 C CA . THR A 1 357 ? 9.828 8.549 8.387 1.00 96.38 357 THR A CA 1
ATOM 2863 C C . THR A 1 357 ? 9.853 7.023 8.313 1.00 96.38 357 THR A C 1
ATOM 2865 O O . THR A 1 357 ? 10.806 6.377 8.723 1.00 96.38 357 THR A O 1
ATOM 2868 N N . THR A 1 358 ? 8.802 6.440 7.752 1.00 96.88 358 THR A N 1
ATOM 2869 C CA . THR A 1 358 ? 8.519 5.011 7.744 1.00 96.88 358 THR A CA 1
ATOM 2870 C C . THR A 1 358 ? 9.172 4.276 6.574 1.00 96.88 358 THR A C 1
ATOM 2872 O O . THR A 1 358 ? 9.300 4.809 5.467 1.00 96.88 358 THR A O 1
ATOM 2875 N N . GLY A 1 359 ? 9.561 3.026 6.820 1.00 97.56 359 GLY A N 1
ATOM 2876 C CA . GLY A 1 359 ? 9.849 2.044 5.783 1.00 97.56 359 GLY A CA 1
ATOM 2877 C C . GLY A 1 359 ? 8.568 1.398 5.252 1.00 97.56 359 GLY A C 1
ATOM 2878 O O . GLY A 1 359 ? 7.456 1.849 5.539 1.00 97.56 359 GLY A O 1
ATOM 2879 N N . ILE A 1 360 ? 8.700 0.359 4.434 1.00 97.94 360 ILE A N 1
ATOM 2880 C CA . ILE A 1 360 ? 7.566 -0.211 3.684 1.00 97.94 360 ILE A CA 1
ATOM 2881 C C . ILE A 1 360 ? 6.496 -0.851 4.575 1.00 97.94 360 ILE A C 1
ATOM 2883 O O . ILE A 1 360 ? 5.308 -0.744 4.271 1.00 97.94 360 ILE A O 1
ATOM 2887 N N . VAL A 1 361 ? 6.896 -1.475 5.689 1.00 98.44 361 VAL A N 1
ATOM 2888 C CA . VAL A 1 361 ? 5.982 -2.225 6.562 1.00 98.44 361 VAL A CA 1
ATOM 2889 C C . VAL A 1 361 ? 5.086 -1.239 7.295 1.00 98.44 361 VAL A C 1
ATOM 2891 O O . VAL A 1 361 ? 3.864 -1.376 7.297 1.00 98.44 361 VAL A O 1
ATOM 2894 N N . SER A 1 362 ? 5.680 -0.197 7.876 1.00 98.12 362 SER A N 1
ATOM 2895 C CA . SER A 1 362 ? 4.921 0.807 8.617 1.00 98.12 362 SER A CA 1
ATOM 2896 C C . SER A 1 362 ? 4.217 1.821 7.705 1.00 98.12 362 SER A C 1
ATOM 2898 O O . SER A 1 362 ? 3.123 2.277 8.042 1.00 98.12 362 SER A O 1
ATOM 2900 N N . THR A 1 363 ? 4.740 2.107 6.504 1.00 97.94 363 THR A N 1
ATOM 2901 C CA . THR A 1 363 ? 4.045 2.953 5.510 1.00 97.94 363 THR A CA 1
ATOM 2902 C C . THR A 1 363 ? 2.726 2.330 5.049 1.00 97.94 363 THR A C 1
ATOM 2904 O O . THR A 1 363 ? 1.751 3.055 4.854 1.00 97.94 363 THR A O 1
ATOM 2907 N N . ALA A 1 364 ? 2.646 0.999 4.943 1.00 97.62 364 ALA A N 1
ATOM 2908 C CA . ALA A 1 364 ? 1.390 0.320 4.622 1.00 97.62 364 ALA A CA 1
ATOM 2909 C C . ALA A 1 364 ? 0.297 0.531 5.687 1.00 97.62 364 ALA A C 1
ATOM 2911 O O . ALA A 1 364 ? -0.890 0.438 5.382 1.00 97.62 364 ALA A O 1
ATOM 2912 N N . GLN A 1 365 ? 0.684 0.852 6.925 1.00 98.44 365 GLN A N 1
ATOM 2913 C CA . GLN A 1 365 ? -0.230 0.961 8.063 1.00 98.44 365 GLN A CA 1
ATOM 2914 C C . GLN A 1 365 ? -0.517 2.410 8.486 1.00 98.44 365 GLN A C 1
ATOM 2916 O O . GLN A 1 365 ? -1.560 2.672 9.084 1.00 98.44 365 GLN A O 1
ATOM 2921 N N . ILE A 1 366 ? 0.366 3.371 8.183 1.00 98.44 366 ILE A N 1
ATOM 2922 C CA . ILE A 1 366 ? 0.280 4.732 8.742 1.00 98.44 366 ILE A CA 1
ATOM 2923 C C . ILE A 1 366 ? -1.018 5.462 8.367 1.00 98.44 366 ILE A C 1
ATOM 2925 O O . ILE A 1 366 ? -1.649 6.060 9.236 1.00 98.44 366 ILE A O 1
ATOM 2929 N N . TYR A 1 367 ? -1.470 5.383 7.111 1.00 97.69 367 TYR A N 1
ATOM 2930 C CA . TYR A 1 367 ? -2.674 6.097 6.659 1.00 97.69 367 TYR A CA 1
ATOM 2931 C C . TYR A 1 367 ? -3.979 5.527 7.250 1.00 97.69 367 TYR A C 1
ATOM 2933 O O . TYR A 1 367 ? -4.787 6.322 7.759 1.00 97.69 367 TYR A O 1
ATOM 2941 N N . PRO A 1 368 ? -4.199 4.192 7.252 1.00 96.56 368 PRO A N 1
ATOM 2942 C CA . PRO A 1 368 ? -5.285 3.579 8.013 1.00 96.56 368 PRO A CA 1
ATOM 2943 C C . PRO A 1 368 ? -5.234 3.934 9.501 1.00 96.56 368 PRO A C 1
ATOM 2945 O O . PRO A 1 368 ? -6.222 4.433 10.034 1.00 96.56 368 PRO A O 1
ATOM 2948 N N . VAL A 1 369 ? -4.072 3.786 10.154 1.00 98.06 369 VAL A N 1
ATOM 2949 C CA . VAL A 1 369 ? -3.911 4.069 11.591 1.00 98.06 369 VAL A CA 1
ATOM 2950 C C . VAL A 1 369 ? -4.279 5.513 11.922 1.00 98.06 369 VAL A C 1
ATOM 2952 O O . VAL A 1 369 ? -5.052 5.744 12.851 1.00 98.06 369 VAL A O 1
ATOM 2955 N N . LEU A 1 370 ? -3.780 6.490 11.165 1.00 96.06 370 LEU A N 1
ATOM 2956 C CA . LEU A 1 370 ? -4.130 7.897 11.372 1.00 96.06 370 LEU A CA 1
ATOM 2957 C C . LEU A 1 370 ? -5.633 8.124 11.221 1.00 96.06 370 LEU A C 1
ATOM 2959 O O . LEU A 1 370 ? -6.262 8.738 12.081 1.00 96.06 370 LEU A O 1
ATOM 2963 N N . SER A 1 371 ? -6.224 7.568 10.164 1.00 93.06 371 SER A N 1
ATOM 2964 C CA . SER A 1 371 ? -7.656 7.698 9.918 1.00 93.06 371 SER A CA 1
ATOM 2965 C C . SER A 1 371 ? -8.461 7.101 11.072 1.00 93.06 371 SER A C 1
ATOM 2967 O O . SER A 1 371 ? -9.291 7.784 11.671 1.00 93.06 371 SER A O 1
ATOM 2969 N N . ASP A 1 372 ? -8.218 5.846 11.432 1.00 91.81 372 ASP A N 1
ATOM 2970 C CA . ASP A 1 372 ? -8.974 5.116 12.454 1.00 91.81 372 ASP A CA 1
ATOM 2971 C C . ASP A 1 372 ? -8.859 5.701 13.859 1.00 91.81 372 ASP A C 1
ATOM 2973 O O . ASP A 1 372 ? -9.755 5.492 14.678 1.00 91.81 372 ASP A O 1
ATOM 2977 N N . ASN A 1 373 ? -7.817 6.488 14.123 1.00 91.44 373 ASN A N 1
ATOM 2978 C CA . ASN A 1 373 ? -7.617 7.169 15.398 1.00 91.44 373 ASN A CA 1
ATOM 2979 C C . ASN A 1 373 ? -7.986 8.662 15.360 1.00 91.44 373 ASN A C 1
ATOM 2981 O O . ASN A 1 373 ? -7.565 9.411 16.230 1.00 91.44 373 ASN A O 1
ATOM 2985 N N . GLY A 1 374 ? -8.799 9.094 14.390 1.00 86.81 374 GLY A N 1
ATOM 2986 C CA . GLY A 1 374 ? -9.377 10.444 14.363 1.00 86.81 374 GLY A CA 1
ATOM 2987 C C . GLY A 1 374 ? -8.535 11.505 13.653 1.00 86.81 374 GLY A C 1
ATOM 2988 O O . GLY A 1 374 ? -9.008 12.618 13.493 1.00 86.81 374 GLY A O 1
ATOM 2989 N N . HIS A 1 375 ? -7.358 11.154 13.135 1.00 89.25 375 HIS A N 1
ATOM 2990 C CA . HIS A 1 375 ? -6.423 12.063 12.459 1.00 89.25 375 HIS A CA 1
ATOM 2991 C C . HIS A 1 375 ? -6.450 11.882 10.934 1.00 89.25 375 HIS A C 1
ATOM 2993 O O . HIS A 1 375 ? -5.422 11.770 10.262 1.00 89.25 375 HIS A O 1
ATOM 2999 N N . HIS A 1 376 ? -7.655 11.787 10.367 1.00 89.31 376 HIS A N 1
ATOM 3000 C CA . HIS A 1 376 ? -7.832 11.591 8.925 1.00 89.31 376 HIS A CA 1
ATOM 3001 C C . HIS A 1 376 ? -7.369 12.803 8.099 1.00 89.31 376 HIS A C 1
ATOM 3003 O O . HIS A 1 376 ? -6.902 12.652 6.973 1.00 89.31 376 HIS A O 1
ATOM 3009 N N . ASP A 1 377 ? -7.469 14.003 8.660 1.00 85.50 377 ASP A N 1
ATOM 3010 C CA . ASP A 1 377 ? -6.975 15.234 8.051 1.00 85.50 377 ASP A CA 1
ATOM 3011 C C . ASP A 1 377 ? -5.443 15.260 7.959 1.00 85.50 377 ASP A C 1
ATOM 3013 O O . ASP A 1 377 ? -4.907 15.635 6.918 1.00 85.50 377 ASP A O 1
ATOM 3017 N N . LEU A 1 378 ? -4.743 14.772 8.986 1.00 90.12 378 LEU A N 1
ATOM 3018 C CA . LEU A 1 378 ? -3.295 14.589 8.954 1.00 90.12 378 LEU A CA 1
ATOM 3019 C C . LEU A 1 378 ? -2.894 13.539 7.911 1.00 90.12 378 LEU A C 1
ATOM 3021 O O . LEU A 1 378 ? -1.918 13.731 7.191 1.00 90.12 378 LEU A O 1
ATOM 3025 N N . ALA A 1 379 ? -3.666 12.455 7.768 1.00 93.62 379 ALA A N 1
ATOM 3026 C CA . ALA A 1 379 ? -3.448 11.476 6.699 1.00 93.62 379 ALA A CA 1
ATOM 3027 C C . ALA A 1 379 ? -3.603 12.107 5.300 1.00 93.62 379 ALA A C 1
ATOM 3029 O O . ALA A 1 379 ? -2.794 11.835 4.409 1.00 93.62 379 ALA A O 1
ATOM 3030 N N . LEU A 1 380 ? -4.607 12.977 5.116 1.00 91.62 380 LEU A N 1
ATOM 3031 C CA . LEU A 1 380 ? -4.822 13.752 3.889 1.00 91.62 380 LEU A CA 1
ATOM 3032 C C . LEU A 1 380 ? -3.690 14.750 3.619 1.00 91.62 380 LEU A C 1
ATOM 3034 O O . LEU A 1 380 ? -3.260 14.876 2.473 1.00 91.62 380 LEU A O 1
ATOM 3038 N N . GLU A 1 381 ? -3.193 15.442 4.641 1.00 91.44 381 GLU A N 1
ATOM 3039 C CA . GLU A 1 381 ? -2.042 16.342 4.527 1.00 91.44 381 GLU A CA 1
ATOM 3040 C C . GLU A 1 381 ? -0.785 15.576 4.101 1.00 91.44 381 GLU A C 1
ATOM 3042 O O . GLU A 1 381 ? -0.139 15.922 3.110 1.00 91.44 381 GLU A O 1
ATOM 3047 N N . LEU A 1 382 ? -0.503 14.470 4.790 1.00 94.25 382 LEU A N 1
ATOM 3048 C CA . LEU A 1 382 ? 0.664 13.627 4.565 1.00 94.25 382 LEU A CA 1
ATOM 3049 C C . LEU A 1 382 ? 0.707 13.057 3.141 1.00 94.25 382 LEU A C 1
ATOM 3051 O O . LEU A 1 382 ? 1.754 13.088 2.494 1.00 94.25 382 LEU A O 1
ATOM 3055 N N . ILE A 1 383 ? -0.421 12.555 2.621 1.00 96.06 383 ILE A N 1
ATOM 3056 C CA . ILE A 1 383 ? -0.481 12.004 1.255 1.00 96.06 383 ILE A CA 1
ATOM 3057 C C . ILE A 1 383 ? -0.460 13.085 0.167 1.00 96.06 383 ILE A C 1
ATOM 3059 O O . ILE A 1 383 ? -0.078 12.817 -0.971 1.00 96.06 383 ILE A O 1
ATOM 3063 N N . SER A 1 384 ? -0.872 14.307 0.510 1.00 94.19 384 SER A N 1
ATOM 3064 C CA . SER A 1 384 ? -0.907 15.449 -0.409 1.00 94.19 384 SER A CA 1
ATOM 3065 C C . SER A 1 384 ? 0.429 16.189 -0.495 1.00 94.19 384 SER A C 1
ATOM 3067 O O . SER A 1 384 ? 0.586 17.051 -1.361 1.00 94.19 384 SER A O 1
ATOM 3069 N N . SER A 1 385 ? 1.378 15.873 0.390 1.00 94.12 385 SER A N 1
ATOM 3070 C CA . SER A 1 385 ? 2.689 16.513 0.446 1.00 94.12 385 SER A CA 1
ATOM 3071 C C . SER A 1 385 ? 3.504 16.280 -0.832 1.00 94.12 385 SER A C 1
ATOM 3073 O O . SER A 1 385 ? 3.482 15.200 -1.427 1.00 94.12 385 SER A O 1
ATOM 3075 N N . THR A 1 386 ? 4.238 17.314 -1.251 1.00 95.94 386 THR A N 1
ATOM 3076 C CA . THR A 1 386 ? 5.095 17.315 -2.452 1.00 95.94 386 THR A CA 1
ATOM 3077 C C . THR A 1 386 ? 6.576 17.531 -2.139 1.00 95.94 386 THR A C 1
ATOM 3079 O O . THR A 1 386 ? 7.407 17.544 -3.048 1.00 95.94 386 THR A O 1
ATOM 3082 N N . THR A 1 387 ? 6.927 17.750 -0.871 1.00 96.50 387 THR A N 1
ATOM 3083 C CA . THR A 1 387 ? 8.311 17.928 -0.409 1.00 96.50 387 THR A CA 1
ATOM 3084 C C . THR A 1 387 ? 8.903 16.598 0.049 1.00 96.50 387 THR A C 1
ATOM 3086 O O . THR A 1 387 ? 8.181 15.651 0.351 1.00 96.50 387 THR A O 1
ATOM 3089 N N . TYR A 1 388 ? 10.227 16.471 0.038 1.00 96.06 388 TYR A N 1
ATOM 3090 C CA . TYR A 1 388 ? 10.884 15.236 0.466 1.00 96.06 388 TYR A CA 1
ATOM 3091 C C . TYR A 1 388 ? 10.805 15.061 1.996 1.00 96.06 388 TYR A C 1
ATOM 3093 O O . TYR A 1 388 ? 11.099 16.032 2.697 1.00 96.06 388 TYR A O 1
ATOM 3101 N N . PRO A 1 389 ? 10.546 13.841 2.514 1.00 96.56 389 PRO A N 1
ATOM 3102 C CA . PRO A 1 389 ? 10.096 12.630 1.812 1.00 96.56 389 PRO A CA 1
ATOM 3103 C C . PRO A 1 389 ? 8.563 12.574 1.659 1.00 96.56 389 PRO A C 1
ATOM 3105 O O . PRO A 1 389 ? 7.815 12.740 2.623 1.00 96.56 389 PRO A O 1
ATOM 3108 N N . SER A 1 390 ? 8.076 12.318 0.445 1.00 97.38 390 SER A N 1
ATOM 3109 C CA . SER A 1 390 ? 6.648 12.102 0.164 1.00 97.38 390 SER A CA 1
ATOM 3110 C C . SER A 1 390 ? 6.453 11.388 -1.172 1.00 97.38 390 SER A C 1
ATOM 3112 O O . SER A 1 390 ? 7.356 11.346 -2.011 1.00 97.38 390 SER A O 1
ATOM 3114 N N . TYR A 1 391 ? 5.248 10.865 -1.403 1.00 98.38 391 TYR A N 1
ATOM 3115 C CA . TYR A 1 391 ? 4.868 10.350 -2.717 1.00 98.38 391 TYR A CA 1
ATOM 3116 C C . TYR A 1 391 ? 4.847 11.455 -3.776 1.00 98.38 391 TYR A C 1
ATOM 3118 O O . TYR A 1 391 ? 5.306 11.232 -4.894 1.00 98.38 391 TYR A O 1
ATOM 3126 N N . GLY A 1 392 ? 4.368 12.656 -3.423 1.00 97.94 392 GLY A N 1
ATOM 3127 C CA . GLY A 1 392 ? 4.361 13.802 -4.329 1.00 97.94 392 GLY A CA 1
ATOM 3128 C C . GLY A 1 392 ? 5.766 14.156 -4.810 1.00 97.94 392 GLY A C 1
ATOM 3129 O O . GLY A 1 392 ? 5.973 14.340 -6.009 1.00 97.94 392 GLY A O 1
ATOM 3130 N N . TYR A 1 393 ? 6.754 14.124 -3.907 1.00 97.75 393 TYR A N 1
ATOM 3131 C CA . TYR A 1 393 ? 8.155 14.374 -4.251 1.00 97.75 393 TYR A CA 1
ATOM 3132 C C . TYR A 1 393 ? 8.659 13.488 -5.397 1.00 97.75 393 TYR A C 1
ATOM 3134 O O . TYR A 1 393 ? 9.434 13.975 -6.220 1.00 97.75 393 TYR A O 1
ATOM 3142 N N . MET A 1 394 ? 8.194 12.235 -5.522 1.00 97.75 394 MET A N 1
ATOM 3143 C CA . MET A 1 394 ? 8.619 11.333 -6.604 1.00 97.75 394 MET A CA 1
ATOM 3144 C C . MET A 1 394 ? 8.376 11.936 -8.001 1.00 97.75 394 MET A C 1
ATOM 3146 O O . MET A 1 394 ? 9.150 11.699 -8.925 1.00 97.75 394 MET A O 1
ATOM 3150 N N . PHE A 1 395 ? 7.343 12.762 -8.181 1.00 97.38 395 PHE A N 1
ATOM 3151 C CA . PHE A 1 395 ? 7.013 13.358 -9.483 1.00 97.38 395 PHE A CA 1
ATOM 3152 C C . PHE A 1 395 ? 7.065 14.889 -9.535 1.00 97.38 395 PHE A C 1
ATOM 3154 O O . PHE A 1 395 ? 6.984 15.454 -10.626 1.00 97.38 395 PHE A O 1
ATOM 3161 N N . THR A 1 396 ? 7.232 15.573 -8.400 1.00 96.88 396 THR A N 1
ATOM 3162 C CA . THR A 1 396 ? 7.340 17.044 -8.341 1.00 96.88 396 THR A CA 1
ATOM 3163 C C . THR A 1 396 ? 8.762 17.564 -8.140 1.00 96.88 396 THR A C 1
ATOM 3165 O O . THR A 1 396 ? 8.978 18.774 -8.223 1.00 96.88 396 THR A O 1
ATOM 3168 N N . ASN A 1 397 ? 9.736 16.694 -7.857 1.00 93.88 397 ASN A N 1
ATOM 3169 C CA . ASN A 1 397 ? 11.137 17.096 -7.729 1.00 93.88 397 ASN A CA 1
ATOM 3170 C C . ASN A 1 397 ? 11.713 17.623 -9.063 1.00 93.88 397 ASN A C 1
ATOM 3172 O O . ASN A 1 397 ? 11.159 17.419 -10.142 1.00 93.88 397 ASN A O 1
ATOM 3176 N N . SER A 1 398 ? 12.860 18.300 -8.992 1.00 90.44 398 SER A N 1
ATOM 3177 C CA . SER A 1 398 ? 13.507 18.934 -10.149 1.00 90.44 398 SER A CA 1
ATOM 3178 C C . SER A 1 398 ? 14.397 18.003 -10.981 1.00 90.44 398 SER A C 1
ATOM 3180 O O . SER A 1 398 ? 14.920 18.431 -12.010 1.00 90.44 398 SER A O 1
ATOM 3182 N N . TYR A 1 399 ? 14.595 16.756 -10.552 1.00 88.19 399 TYR A N 1
ATOM 3183 C CA . TYR A 1 399 ? 15.492 15.800 -11.200 1.00 88.19 399 TYR A CA 1
ATOM 3184 C C . TYR A 1 399 ? 14.739 14.922 -12.196 1.00 88.19 399 TYR A C 1
ATOM 3186 O O . TYR A 1 399 ? 15.163 14.750 -13.337 1.00 88.19 399 TYR A O 1
ATOM 3194 N N . GLU A 1 400 ? 13.610 14.358 -11.780 1.00 89.94 400 GLU A N 1
ATOM 3195 C CA . GLU A 1 400 ? 12.860 13.382 -12.559 1.00 89.94 400 GLU A CA 1
ATOM 3196 C C . GLU A 1 400 ? 11.377 13.376 -12.175 1.00 89.94 400 GLU A C 1
ATOM 3198 O O . GLU A 1 400 ? 11.011 13.584 -11.025 1.00 89.94 400 GLU A O 1
ATOM 3203 N N . ASN A 1 401 ? 10.515 13.114 -13.158 1.00 93.25 401 ASN A N 1
ATOM 3204 C CA . ASN A 1 401 ? 9.066 13.072 -12.978 1.00 93.25 401 ASN A CA 1
ATOM 3205 C C . ASN A 1 401 ? 8.582 11.613 -13.009 1.00 93.25 401 ASN A C 1
ATOM 3207 O O . ASN A 1 401 ? 8.432 11.050 -14.100 1.00 93.25 401 ASN A O 1
ATOM 3211 N N . ALA A 1 402 ? 8.393 10.990 -11.842 1.00 96.88 402 ALA A N 1
ATOM 3212 C CA . ALA A 1 402 ? 7.942 9.606 -11.725 1.00 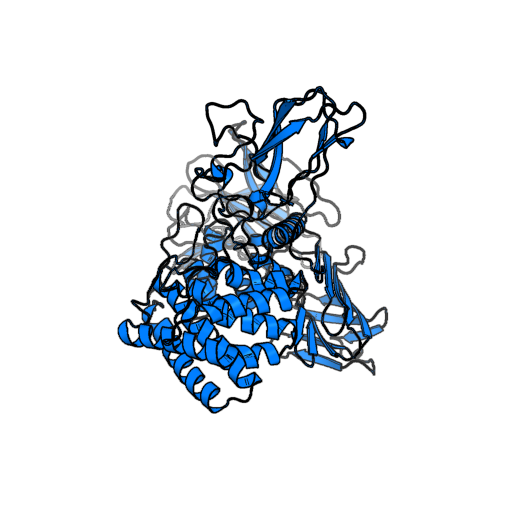96.88 402 ALA A CA 1
ATOM 3213 C C . ALA A 1 402 ? 6.570 9.347 -12.362 1.00 96.88 402 ALA A C 1
ATOM 3215 O O . ALA A 1 402 ? 5.601 10.056 -12.111 1.00 96.88 402 ALA A O 1
ATOM 3216 N N . THR A 1 403 ? 6.473 8.246 -13.106 1.00 97.75 403 THR A N 1
ATOM 3217 C CA . THR A 1 403 ? 5.210 7.707 -13.653 1.00 97.75 403 THR A CA 1
ATOM 3218 C C . THR A 1 403 ? 4.829 6.358 -13.031 1.00 97.75 403 THR A C 1
ATOM 3220 O O . THR A 1 403 ? 3.921 5.684 -13.501 1.00 97.75 403 THR A O 1
ATOM 3223 N N . THR A 1 404 ? 5.581 5.935 -12.018 1.00 98.62 404 THR A N 1
ATOM 3224 C CA . THR A 1 404 ? 5.473 4.682 -11.257 1.00 98.62 404 THR A CA 1
ATOM 3225 C C . THR A 1 404 ? 5.964 4.950 -9.833 1.00 98.62 404 THR A C 1
ATOM 3227 O O . THR A 1 404 ? 6.526 6.015 -9.569 1.00 98.62 404 THR A O 1
ATOM 3230 N N . ILE A 1 405 ? 5.738 4.022 -8.903 1.00 98.25 405 ILE A N 1
ATOM 3231 C CA . ILE A 1 405 ? 6.250 4.130 -7.529 1.00 98.25 405 ILE A CA 1
ATOM 3232 C C . ILE A 1 405 ? 7.725 3.703 -7.481 1.00 98.25 405 ILE A C 1
ATOM 3234 O O . ILE A 1 405 ? 8.133 2.775 -8.179 1.00 98.25 405 ILE A O 1
ATOM 3238 N N . TRP A 1 406 ? 8.544 4.423 -6.713 1.00 97.94 406 TRP A N 1
ATOM 3239 C CA . TRP A 1 406 ? 9.984 4.168 -6.587 1.00 97.94 406 TRP A CA 1
ATOM 3240 C C . TRP A 1 406 ? 10.314 3.208 -5.449 1.00 97.94 406 TRP A C 1
ATOM 3242 O O . TRP A 1 406 ? 9.559 3.082 -4.492 1.00 97.94 406 TRP A O 1
ATOM 3252 N N . GLU A 1 407 ? 11.496 2.594 -5.522 1.00 97.81 407 GLU A N 1
ATOM 3253 C CA . GLU A 1 407 ? 12.033 1.768 -4.434 1.00 97.81 407 GLU A CA 1
ATOM 3254 C C . GLU A 1 407 ? 12.505 2.597 -3.237 1.00 97.81 407 GLU A C 1
ATOM 3256 O O . GLU A 1 407 ? 12.402 2.157 -2.100 1.00 97.81 407 GLU A O 1
ATOM 3261 N N . LEU A 1 408 ? 13.018 3.804 -3.481 1.00 96.38 408 LEU A N 1
ATOM 3262 C CA . LEU A 1 408 ? 13.558 4.684 -2.449 1.00 96.38 408 LEU A CA 1
ATOM 3263 C C . LEU A 1 408 ? 12.851 6.038 -2.456 1.00 96.38 408 LEU A C 1
ATOM 3265 O O . LEU A 1 408 ? 12.630 6.626 -3.514 1.00 96.38 408 LEU A O 1
ATOM 3269 N N . TRP A 1 409 ? 12.622 6.606 -1.272 1.00 96.25 409 TRP A N 1
ATOM 3270 C CA . TRP A 1 409 ? 12.116 7.977 -1.128 1.00 96.25 409 TRP A CA 1
ATOM 3271 C C . TRP A 1 409 ? 13.043 9.033 -1.747 1.00 96.25 409 TRP A C 1
ATOM 3273 O O . TRP A 1 409 ? 12.583 10.049 -2.263 1.00 96.25 409 TRP A O 1
ATOM 3283 N N . ASN A 1 410 ? 14.358 8.799 -1.697 1.00 93.12 410 ASN A N 1
ATOM 3284 C CA . ASN A 1 410 ? 15.403 9.704 -2.178 1.00 93.12 410 ASN A CA 1
ATOM 3285 C C . ASN A 1 410 ? 16.079 9.191 -3.463 1.00 93.12 410 ASN A C 1
ATOM 3287 O O . ASN A 1 410 ? 17.253 9.478 -3.695 1.00 93.12 410 ASN A O 1
ATOM 3291 N N . ALA A 1 411 ? 15.360 8.424 -4.287 1.00 92.69 411 ALA A N 1
ATOM 3292 C CA . ALA A 1 411 ? 15.897 7.733 -5.460 1.00 92.69 411 ALA A CA 1
ATOM 3293 C C . ALA A 1 411 ? 16.866 8.571 -6.339 1.00 92.69 411 ALA A C 1
ATOM 3295 O O . ALA A 1 411 ? 17.920 8.041 -6.710 1.00 92.69 411 ALA A O 1
ATOM 3296 N N . PRO A 1 412 ? 16.607 9.861 -6.658 1.00 89.19 412 PRO A N 1
ATOM 3297 C CA . PRO A 1 412 ? 17.512 10.679 -7.478 1.00 89.19 412 PRO A CA 1
ATOM 3298 C C . PRO A 1 412 ? 18.887 10.939 -6.847 1.00 89.19 412 PRO A C 1
ATOM 3300 O O . PRO A 1 412 ? 19.827 11.300 -7.550 1.00 89.19 412 PRO A O 1
ATOM 3303 N N . LEU A 1 413 ? 18.993 10.805 -5.522 1.00 88.25 413 LEU A N 1
ATOM 3304 C CA . LEU A 1 413 ? 20.168 11.156 -4.721 1.00 88.25 413 LEU A CA 1
ATOM 3305 C C . LEU A 1 413 ? 20.956 9.923 -4.247 1.00 88.25 413 LEU A C 1
ATOM 3307 O O . LEU A 1 413 ? 21.972 10.069 -3.569 1.00 88.25 413 LEU A O 1
ATOM 3311 N N . THR A 1 414 ? 20.490 8.717 -4.577 1.00 86.00 414 THR A N 1
ATOM 3312 C CA . THR A 1 414 ? 21.111 7.451 -4.165 1.00 86.00 414 THR A CA 1
ATOM 3313 C C . THR A 1 414 ? 21.887 6.816 -5.320 1.00 86.00 414 THR A C 1
ATOM 3315 O O . THR A 1 414 ? 21.524 6.959 -6.486 1.00 86.00 414 THR A O 1
ATOM 3318 N N . GLY A 1 415 ? 22.961 6.086 -5.000 1.00 83.19 415 GLY A N 1
ATOM 3319 C CA . GLY A 1 415 ? 23.749 5.333 -5.980 1.00 83.19 415 GLY A CA 1
ATOM 3320 C C . GLY A 1 415 ? 22.967 4.206 -6.686 1.00 83.19 415 GLY A C 1
ATOM 3321 O O . GLY A 1 415 ? 21.824 3.914 -6.330 1.00 83.19 415 GLY A O 1
ATOM 3322 N N . PRO A 1 416 ? 23.581 3.532 -7.675 1.00 83.75 416 PRO A N 1
ATOM 3323 C CA . PRO A 1 416 ? 22.881 2.607 -8.574 1.00 83.75 416 PRO A CA 1
ATOM 3324 C C . PRO A 1 416 ? 22.442 1.277 -7.948 1.00 83.75 416 PRO A C 1
ATOM 3326 O O . PRO A 1 416 ? 21.643 0.568 -8.547 1.00 83.75 416 PRO A O 1
ATOM 3329 N N . GLY A 1 417 ? 22.973 0.896 -6.782 1.00 86.75 417 GLY A N 1
ATOM 3330 C CA . GLY A 1 417 ? 22.868 -0.480 -6.278 1.00 86.75 417 GLY A CA 1
ATOM 3331 C C . GLY A 1 417 ? 21.434 -0.999 -6.110 1.00 86.75 417 GLY A C 1
ATOM 3332 O O . GLY A 1 417 ? 21.078 -2.030 -6.674 1.00 86.75 417 GLY A O 1
ATOM 3333 N N . MET A 1 418 ? 20.613 -0.300 -5.335 1.00 92.31 418 MET A N 1
ATOM 3334 C CA . MET A 1 418 ? 19.243 -0.702 -5.003 1.00 92.31 418 MET A CA 1
ATOM 3335 C C . MET A 1 418 ? 18.342 0.515 -5.185 1.00 92.31 418 MET A C 1
ATOM 3337 O O . MET A 1 418 ? 18.037 1.224 -4.229 1.00 92.31 418 MET A O 1
ATOM 3341 N N . ASN A 1 419 ? 18.092 0.856 -6.450 1.00 94.38 419 ASN A N 1
ATOM 3342 C CA . ASN A 1 419 ? 17.495 2.135 -6.811 1.00 94.38 419 ASN A CA 1
ATOM 3343 C C . ASN A 1 419 ? 16.572 2.037 -8.042 1.00 94.38 419 ASN A C 1
ATOM 3345 O O . ASN A 1 419 ? 16.795 2.662 -9.084 1.00 94.38 419 ASN A O 1
ATOM 3349 N N . SER A 1 420 ? 15.547 1.199 -7.939 1.00 97.00 420 SER A N 1
ATOM 3350 C CA . SER A 1 420 ? 14.498 1.020 -8.942 1.00 97.00 420 SER A CA 1
ATOM 3351 C C . SER A 1 420 ? 13.536 2.213 -8.981 1.00 97.00 420 SER A C 1
ATOM 3353 O O . SER A 1 420 ? 13.182 2.782 -7.945 1.00 97.00 420 SER A O 1
ATOM 3355 N N . ARG A 1 421 ? 13.080 2.589 -10.183 1.00 96.94 421 ARG A N 1
ATOM 3356 C CA . ARG A 1 421 ? 11.998 3.578 -10.374 1.00 96.94 421 ARG A CA 1
ATOM 3357 C C . ARG A 1 421 ? 10.626 2.946 -10.550 1.00 96.94 421 ARG A C 1
ATOM 3359 O O . ARG A 1 421 ? 9.655 3.662 -10.794 1.00 96.94 421 ARG A O 1
ATOM 3366 N N . ASN A 1 422 ? 10.546 1.631 -10.444 1.00 98.19 422 ASN A N 1
ATOM 3367 C CA . ASN A 1 422 ? 9.320 0.878 -10.598 1.00 98.19 422 ASN A CA 1
ATOM 3368 C C . ASN A 1 422 ? 9.310 -0.275 -9.593 1.00 98.19 422 ASN A C 1
ATOM 3370 O O . ASN A 1 422 ? 9.761 -1.378 -9.897 1.00 98.19 422 ASN A O 1
ATOM 3374 N N . HIS A 1 423 ? 8.863 0.026 -8.376 1.00 97.81 423 HIS A N 1
ATOM 3375 C CA . HIS A 1 423 ? 8.802 -0.896 -7.248 1.00 97.81 423 HIS A CA 1
ATOM 3376 C C . HIS A 1 423 ? 7.472 -0.738 -6.523 1.00 97.81 423 HIS A C 1
ATOM 3378 O O . HIS A 1 423 ? 7.057 0.385 -6.234 1.00 97.81 423 HIS A O 1
ATOM 3384 N N . ILE A 1 424 ? 6.795 -1.845 -6.227 1.00 95.12 424 ILE A N 1
ATOM 3385 C CA . ILE A 1 424 ? 5.389 -1.784 -5.805 1.00 95.12 424 ILE A CA 1
ATOM 3386 C C . ILE A 1 424 ? 5.168 -1.739 -4.290 1.00 95.12 424 ILE A C 1
ATOM 3388 O O . ILE A 1 424 ? 4.080 -1.411 -3.841 1.00 95.12 424 ILE A O 1
ATOM 3392 N N . MET A 1 425 ? 6.199 -1.987 -3.483 1.00 94.94 425 MET A N 1
ATOM 3393 C CA . MET A 1 425 ? 6.096 -2.077 -2.017 1.00 94.94 425 MET A CA 1
ATOM 3394 C C . MET A 1 425 ? 5.532 -0.826 -1.311 1.00 94.94 425 MET A C 1
ATOM 3396 O O . MET A 1 425 ? 4.842 -0.955 -0.303 1.00 94.94 425 MET A O 1
ATOM 3400 N N . PHE A 1 426 ? 5.759 0.382 -1.845 1.00 98.12 426 PHE A N 1
ATOM 3401 C CA . PHE A 1 426 ? 5.123 1.615 -1.346 1.00 98.12 426 PHE A CA 1
ATOM 3402 C C . PHE A 1 426 ? 3.741 1.885 -1.980 1.00 98.12 426 PHE A C 1
ATOM 3404 O O . PHE A 1 426 ? 3.086 2.870 -1.667 1.00 98.12 426 PHE A O 1
ATOM 3411 N N . GLY A 1 427 ? 3.259 1.025 -2.877 1.00 97.62 427 GLY A N 1
ATOM 3412 C CA . GLY A 1 427 ? 1.945 1.143 -3.512 1.00 97.62 427 GLY A CA 1
ATOM 3413 C C . GLY A 1 427 ? 0.762 0.867 -2.581 1.00 97.62 427 GLY A C 1
ATOM 3414 O O . GLY A 1 427 ? -0.352 1.283 -2.893 1.00 97.62 427 GLY A O 1
ATOM 3415 N N . SER A 1 428 ? 1.010 0.271 -1.412 1.00 96.94 428 SER A N 1
ATOM 3416 C CA . SER A 1 428 ? 0.006 -0.134 -0.414 1.00 96.94 428 SER A CA 1
ATOM 3417 C C . SER A 1 428 ? -0.974 0.974 -0.003 1.00 96.94 428 SER A C 1
ATOM 3419 O O . SER A 1 428 ? -2.141 0.703 0.288 1.00 96.94 428 SER A O 1
ATOM 3421 N N . VAL A 1 429 ? -0.558 2.248 -0.057 1.00 97.94 429 VAL A N 1
ATOM 3422 C CA . VAL A 1 429 ? -1.444 3.403 0.189 1.00 97.94 429 VAL A CA 1
ATOM 3423 C C . VAL A 1 429 ? -2.645 3.456 -0.766 1.00 97.94 429 VAL A C 1
ATOM 3425 O O . VAL A 1 429 ? -3.688 4.013 -0.422 1.00 97.94 429 VAL A O 1
ATOM 3428 N N . GLY A 1 430 ? -2.556 2.824 -1.939 1.00 97.81 430 GLY A N 1
ATOM 3429 C CA . GLY A 1 430 ? -3.668 2.705 -2.877 1.00 97.81 430 GLY A CA 1
ATOM 3430 C C . GLY A 1 430 ? -4.898 2.038 -2.255 1.00 97.81 430 GLY A C 1
ATOM 3431 O O . GLY A 1 430 ? -6.020 2.444 -2.550 1.00 97.81 430 GLY A O 1
ATOM 3432 N N . ALA A 1 431 ? -4.724 1.087 -1.329 1.00 97.62 431 ALA A N 1
ATOM 3433 C CA . ALA A 1 431 ? -5.841 0.448 -0.632 1.00 97.62 431 ALA A CA 1
ATOM 3434 C C . ALA A 1 431 ? -6.601 1.439 0.265 1.00 97.62 431 ALA A C 1
ATOM 3436 O O . ALA A 1 431 ? -7.831 1.387 0.365 1.00 97.62 431 ALA A O 1
ATOM 3437 N N . TRP A 1 432 ? -5.892 2.394 0.878 1.00 97.62 432 TRP A N 1
ATOM 3438 C CA . TRP A 1 432 ? -6.479 3.442 1.717 1.00 97.62 432 TRP A CA 1
ATOM 3439 C C . TRP A 1 432 ? -7.380 4.397 0.913 1.00 97.62 432 TRP A C 1
ATOM 3441 O O . TRP A 1 432 ? -8.407 4.855 1.426 1.00 97.62 432 TRP A O 1
ATOM 3451 N N . PHE A 1 433 ? -7.088 4.625 -0.374 1.00 97.50 433 PHE A N 1
ATOM 3452 C CA . PHE A 1 433 ? -7.961 5.413 -1.255 1.00 97.50 433 PHE A CA 1
ATOM 3453 C C . PHE A 1 433 ? -9.363 4.805 -1.382 1.00 97.50 433 PHE A C 1
ATOM 3455 O O . PHE A 1 433 ? -10.367 5.516 -1.301 1.00 97.50 433 PHE A O 1
ATOM 3462 N N . TYR A 1 434 ? -9.462 3.485 -1.513 1.00 97.56 434 TYR A N 1
ATOM 3463 C CA . TYR A 1 434 ? -10.754 2.808 -1.630 1.00 97.56 434 TYR A CA 1
ATOM 3464 C C . TYR A 1 434 ? -11.423 2.597 -0.266 1.00 97.56 434 TYR A C 1
ATOM 3466 O O . TYR A 1 434 ? -12.597 2.929 -0.093 1.00 97.56 434 TYR A O 1
ATOM 3474 N N . SER A 1 435 ? -10.674 2.096 0.716 1.00 95.38 435 SER A N 1
ATOM 3475 C CA . SER A 1 435 ? -11.220 1.672 2.013 1.00 95.38 435 SER A CA 1
ATOM 3476 C C . SER A 1 435 ? -11.538 2.822 2.971 1.00 95.38 435 SER A C 1
ATOM 3478 O O . SER A 1 435 ? -12.474 2.706 3.759 1.00 95.38 435 SER A O 1
ATOM 3480 N N . HIS A 1 436 ? -10.806 3.941 2.905 1.00 93.50 436 HIS A N 1
ATOM 3481 C CA . HIS A 1 436 ? -10.941 5.045 3.864 1.00 93.50 436 HIS A CA 1
ATOM 3482 C C . HIS A 1 436 ? -11.377 6.358 3.212 1.00 93.50 436 HIS A C 1
ATOM 3484 O O . HIS A 1 436 ? -12.282 7.005 3.735 1.00 93.50 436 HIS A O 1
ATOM 3490 N N . LEU A 1 437 ? -10.791 6.751 2.070 1.00 92.50 437 LEU A N 1
ATOM 3491 C CA . LEU A 1 437 ? -11.232 7.973 1.378 1.00 92.50 437 LEU A CA 1
ATOM 3492 C C . LEU A 1 437 ? -12.610 7.788 0.739 1.00 92.50 437 LEU A C 1
ATOM 3494 O O . LEU A 1 437 ? -13.550 8.514 1.062 1.00 92.50 437 LEU A O 1
ATOM 3498 N N . ALA A 1 438 ? -12.756 6.791 -0.138 1.00 94.50 438 ALA A N 1
ATOM 3499 C CA . ALA A 1 438 ? -14.069 6.417 -0.660 1.00 94.50 438 ALA A CA 1
ATOM 3500 C C . ALA A 1 438 ? -14.914 5.682 0.395 1.00 94.50 438 ALA A C 1
ATOM 3502 O O . ALA A 1 438 ? -16.144 5.741 0.355 1.00 94.50 438 ALA A O 1
ATOM 3503 N N . GLY A 1 439 ? -14.259 5.030 1.359 1.00 94.56 439 GLY A N 1
ATOM 3504 C CA . GLY A 1 439 ? -14.922 4.405 2.495 1.00 94.56 439 GLY A CA 1
ATOM 3505 C C . GLY A 1 439 ? -15.626 3.093 2.166 1.00 94.56 439 GLY A C 1
ATOM 3506 O O . GLY A 1 439 ? -16.609 2.781 2.833 1.00 94.56 439 GLY A O 1
ATOM 3507 N N . ILE A 1 440 ? -15.221 2.386 1.108 1.00 95.12 440 ILE A N 1
ATOM 3508 C CA . ILE A 1 440 ? -15.901 1.179 0.627 1.00 95.12 440 ILE A CA 1
ATOM 3509 C C . ILE A 1 440 ? -15.320 -0.047 1.332 1.00 95.12 440 ILE A C 1
ATOM 3511 O O . ILE A 1 440 ? -14.149 -0.365 1.161 1.00 95.12 440 ILE A O 1
ATOM 3515 N N . ASP A 1 441 ? -16.164 -0.767 2.066 1.00 92.31 441 ASP A N 1
ATOM 3516 C CA . ASP A 1 441 ? -15.852 -2.073 2.650 1.00 92.31 441 ASP A CA 1
ATOM 3517 C C . ASP A 1 441 ? -16.940 -3.079 2.258 1.00 92.31 441 ASP A C 1
ATOM 3519 O O . ASP A 1 441 ? -18.134 -2.874 2.510 1.00 92.31 441 ASP A O 1
ATOM 3523 N N . VAL A 1 442 ? -16.530 -4.163 1.602 1.00 86.88 442 VAL A N 1
ATOM 3524 C CA . VAL A 1 442 ? -17.425 -5.194 1.075 1.00 86.88 442 VAL A CA 1
ATOM 3525 C C . VAL A 1 442 ? -17.395 -6.393 2.015 1.00 86.88 442 VAL A C 1
ATOM 3527 O O . VAL A 1 442 ? -16.364 -7.033 2.196 1.00 86.88 442 VAL A O 1
ATOM 3530 N N . SER A 1 443 ? -18.547 -6.724 2.597 1.00 79.62 443 SER A N 1
ATOM 3531 C CA . SER A 1 443 ? -18.746 -7.970 3.344 1.00 79.62 443 SER A CA 1
ATOM 3532 C C . SER A 1 443 ? -19.771 -8.865 2.642 1.00 79.62 443 SER A C 1
ATOM 3534 O O . SER A 1 443 ? -20.476 -8.420 1.734 1.00 79.62 443 SER A O 1
ATOM 3536 N N . SER A 1 444 ? -19.878 -10.129 3.062 1.00 71.62 444 SER A N 1
ATOM 3537 C CA . SER A 1 444 ? -20.692 -11.155 2.390 1.00 71.62 444 SER A CA 1
ATOM 3538 C C . SER A 1 444 ? -22.196 -10.849 2.314 1.00 71.62 444 SER A C 1
ATOM 3540 O O . SER A 1 444 ? -22.899 -11.430 1.493 1.00 71.62 444 SER A O 1
ATOM 3542 N N . ASN A 1 445 ? -22.720 -9.952 3.153 1.00 77.31 445 ASN A N 1
ATOM 3543 C CA . ASN A 1 445 ? -24.151 -9.632 3.199 1.00 77.31 445 ASN A CA 1
ATOM 3544 C C . ASN A 1 445 ? -24.469 -8.128 3.203 1.00 77.31 445 ASN A C 1
ATOM 3546 O O . ASN A 1 445 ? -25.643 -7.749 3.128 1.00 77.31 445 ASN A O 1
ATOM 3550 N N . MET A 1 446 ? -23.454 -7.267 3.298 1.00 89.50 446 MET A N 1
ATOM 3551 C CA . MET A 1 446 ? -23.636 -5.825 3.401 1.00 89.50 446 MET A CA 1
ATOM 3552 C C . MET A 1 446 ? -22.393 -5.070 2.932 1.00 89.50 446 MET A C 1
ATOM 3554 O O . MET A 1 446 ? -21.272 -5.373 3.334 1.00 89.50 446 MET A O 1
ATOM 3558 N N . ILE A 1 447 ? -22.599 -4.026 2.138 1.00 93.06 447 ILE A N 1
ATOM 3559 C CA . ILE A 1 447 ? -21.548 -3.071 1.787 1.00 93.06 447 ILE A CA 1
ATOM 3560 C C . ILE A 1 447 ? -21.601 -1.918 2.788 1.00 93.06 447 ILE A C 1
ATOM 3562 O O . ILE A 1 447 ? -22.641 -1.282 2.971 1.00 93.06 447 ILE A O 1
ATOM 3566 N N . THR A 1 448 ? -20.489 -1.644 3.460 1.00 94.69 448 THR A N 1
ATOM 3567 C CA . THR A 1 448 ? -20.340 -0.435 4.272 1.00 94.69 448 THR A CA 1
ATOM 3568 C C . THR A 1 448 ? -19.728 0.655 3.405 1.00 94.69 448 THR A C 1
ATOM 3570 O O . THR A 1 448 ? -18.732 0.424 2.728 1.00 94.69 448 THR A O 1
ATOM 3573 N N . ILE A 1 449 ? -20.339 1.838 3.419 1.00 94.62 449 ILE A N 1
ATOM 3574 C CA . ILE A 1 449 ? -19.831 3.028 2.737 1.00 94.62 449 ILE A CA 1
ATOM 3575 C C . ILE A 1 449 ? -19.688 4.126 3.780 1.00 94.62 449 ILE A C 1
ATOM 3577 O O . ILE A 1 449 ? -20.686 4.622 4.299 1.00 94.62 449 ILE A O 1
ATOM 3581 N N . ARG A 1 450 ? -18.454 4.494 4.107 1.00 92.44 450 ARG A N 1
ATOM 3582 C CA . ARG A 1 450 ? -18.125 5.527 5.097 1.00 92.44 450 ARG A CA 1
ATOM 3583 C C . ARG A 1 450 ? -17.056 6.472 4.538 1.00 92.44 450 ARG A C 1
ATOM 3585 O O . ARG A 1 450 ? -15.899 6.377 4.944 1.00 92.44 450 ARG A O 1
ATOM 3592 N N . PRO A 1 451 ? -17.405 7.352 3.584 1.00 87.50 451 PRO A N 1
ATOM 3593 C CA . PRO A 1 451 ? -16.448 8.280 3.003 1.00 87.50 451 PRO A CA 1
ATOM 3594 C C . PRO A 1 451 ? -16.005 9.266 4.079 1.00 87.50 451 PRO A C 1
ATOM 3596 O O . PRO A 1 451 ? -16.846 9.897 4.732 1.00 87.50 451 PRO A O 1
ATOM 3599 N N . ARG A 1 452 ? -14.695 9.407 4.264 1.00 80.62 452 ARG A N 1
ATOM 3600 C CA . ARG A 1 452 ? -14.136 10.345 5.237 1.00 80.62 452 ARG A CA 1
ATOM 3601 C C . ARG A 1 452 ? -13.811 11.656 4.539 1.00 80.62 452 ARG A C 1
ATOM 3603 O O . ARG A 1 452 ? -12.998 11.721 3.626 1.00 80.62 452 ARG A O 1
ATOM 3610 N N . MET A 1 453 ? -14.542 12.698 4.926 1.00 71.94 453 MET A N 1
ATOM 3611 C CA . MET A 1 453 ? -14.614 13.973 4.195 1.00 71.94 453 MET A CA 1
ATOM 3612 C C . MET A 1 453 ? -14.077 15.159 5.017 1.00 71.94 453 MET A C 1
ATOM 3614 O O . MET A 1 453 ? -14.193 16.309 4.587 1.00 71.94 453 MET A O 1
ATOM 3618 N N . ALA A 1 454 ? -13.573 14.898 6.227 1.00 63.47 454 ALA A N 1
ATOM 3619 C CA . ALA A 1 454 ? -13.387 15.898 7.273 1.00 63.47 454 ALA A CA 1
ATOM 3620 C C . ALA A 1 454 ? -12.096 16.724 7.149 1.00 63.47 454 ALA A C 1
ATOM 3622 O O . ALA A 1 454 ? -11.081 16.249 6.648 1.00 63.47 454 ALA A O 1
ATOM 3623 N N . SER A 1 455 ? -12.143 17.952 7.681 1.00 54.75 455 SER A N 1
ATOM 3624 C CA . SER A 1 455 ? -10.965 18.760 8.011 1.00 54.75 455 SER A CA 1
ATOM 3625 C C . SER A 1 455 ? -11.163 19.479 9.344 1.00 54.75 455 SER A C 1
ATOM 3627 O O . SER A 1 455 ? -12.168 20.169 9.537 1.00 54.75 455 SER A O 1
ATOM 3629 N N . GLU A 1 456 ? -10.189 19.347 10.243 1.00 48.22 456 GLU A N 1
ATOM 3630 C CA . GLU A 1 456 ? -10.147 20.043 11.534 1.00 48.22 456 GLU A CA 1
ATOM 3631 C C . GLU A 1 456 ? -9.795 21.532 11.365 1.00 48.22 456 GLU A C 1
ATOM 3633 O O . GLU A 1 456 ? -10.286 22.387 12.099 1.00 48.22 456 GLU A O 1
ATOM 3638 N N . THR A 1 457 ? -9.016 21.866 10.327 1.00 48.97 457 THR A N 1
ATOM 3639 C CA . THR A 1 457 ? -8.394 23.192 10.143 1.00 48.97 457 THR A CA 1
ATOM 3640 C C . THR A 1 457 ? -8.736 23.890 8.818 1.00 48.97 457 THR A C 1
ATOM 3642 O O . THR A 1 457 ? -8.233 24.976 8.540 1.00 48.97 457 THR A O 1
ATOM 3645 N N . LYS A 1 458 ? -9.579 23.287 7.968 1.00 47.56 458 LYS A N 1
ATOM 3646 C CA . LYS A 1 458 ? -9.808 23.643 6.546 1.00 47.56 458 LYS A CA 1
ATOM 3647 C C . LYS A 1 458 ? -8.570 23.578 5.634 1.00 47.56 458 LYS A C 1
ATOM 3649 O O . LYS A 1 458 ? -8.741 23.816 4.440 1.00 47.56 458 LYS A O 1
ATOM 3654 N N . LYS A 1 459 ? -7.364 23.266 6.132 1.00 48.53 459 LYS A N 1
ATOM 3655 C CA . LYS A 1 459 ? -6.133 23.272 5.315 1.00 48.53 459 LYS A CA 1
ATOM 3656 C C . LYS A 1 459 ? -6.119 22.163 4.259 1.00 48.53 459 LYS A C 1
ATOM 3658 O O . LYS A 1 459 ? -5.733 22.423 3.127 1.00 48.53 459 LYS A O 1
ATOM 3663 N N . HIS A 1 460 ? -6.626 20.979 4.605 1.00 59.97 460 HIS A N 1
ATOM 3664 C CA . HIS A 1 460 ? -6.519 19.772 3.773 1.00 59.97 460 HIS A CA 1
ATOM 3665 C C . HIS A 1 460 ? -7.873 19.094 3.610 1.00 59.97 460 HIS A C 1
ATOM 3667 O O . HIS A 1 460 ? -8.143 18.023 4.141 1.00 59.97 460 HIS A O 1
ATOM 3673 N N . LEU A 1 461 ? -8.774 19.780 2.909 1.00 67.50 461 LEU A N 1
ATOM 3674 C CA . LEU A 1 461 ? -10.059 19.219 2.508 1.00 67.50 461 LEU A CA 1
ATOM 3675 C C . LEU A 1 461 ? -9.910 18.454 1.196 1.00 67.50 461 LEU A C 1
ATOM 3677 O O . LEU A 1 461 ? -9.178 18.875 0.301 1.00 67.50 461 LEU A O 1
ATOM 3681 N N . MET A 1 462 ? -10.719 17.409 1.035 1.00 82.81 462 MET A N 1
ATOM 3682 C CA . MET A 1 462 ? -10.996 16.820 -0.269 1.00 82.81 462 MET A CA 1
ATOM 3683 C C . MET A 1 462 ? -12.396 17.258 -0.728 1.00 82.81 462 MET A C 1
ATOM 3685 O O . MET A 1 462 ? -13.370 16.641 -0.314 1.00 82.81 462 MET A O 1
ATOM 3689 N N . PRO A 1 463 ? -12.553 18.339 -1.522 1.00 83.06 463 PRO A N 1
ATOM 3690 C CA . PRO A 1 463 ? -13.863 18.812 -1.987 1.00 83.06 463 PRO A CA 1
ATOM 3691 C C . PRO A 1 463 ? -14.638 17.838 -2.874 1.00 83.06 463 PRO A C 1
ATOM 3693 O O . PRO A 1 463 ? -15.871 17.868 -2.880 1.00 83.06 463 PRO A O 1
ATOM 3696 N N . LYS A 1 464 ? -13.934 17.018 -3.659 1.00 89.62 464 LYS A N 1
ATOM 3697 C CA . LYS A 1 464 ? -14.540 16.100 -4.622 1.00 89.62 464 LYS A CA 1
ATOM 3698 C C . LYS A 1 464 ? -13.828 14.756 -4.614 1.00 89.62 464 LYS A C 1
ATOM 3700 O O . LYS A 1 464 ? -12.600 14.709 -4.614 1.00 89.62 464 LYS A O 1
ATOM 3705 N N . LEU A 1 465 ? -14.616 13.693 -4.705 1.00 93.44 465 LEU A N 1
ATOM 3706 C CA . LEU A 1 465 ? -14.153 12.330 -4.932 1.00 93.44 465 LEU A CA 1
ATOM 3707 C C . LEU A 1 465 ? -15.156 11.597 -5.824 1.00 93.44 465 LEU A C 1
ATOM 3709 O O . LEU A 1 465 ? -16.363 11.794 -5.689 1.00 93.44 465 LEU A O 1
ATOM 3713 N N . ASP A 1 466 ? -14.651 10.774 -6.732 1.00 96.75 466 ASP A N 1
ATOM 3714 C CA . ASP A 1 466 ? -15.398 9.812 -7.537 1.00 96.75 466 ASP A CA 1
ATOM 3715 C C . ASP A 1 466 ? -14.649 8.477 -7.500 1.00 96.75 466 ASP A C 1
ATOM 3717 O O . ASP A 1 466 ? -13.474 8.406 -7.861 1.00 96.75 466 ASP A O 1
ATOM 3721 N N . CYS A 1 467 ? -15.315 7.439 -7.005 1.00 97.81 467 CYS A N 1
ATOM 3722 C CA . CYS A 1 467 ? -14.763 6.104 -6.857 1.00 97.81 467 CYS A CA 1
ATOM 3723 C C . CYS A 1 467 ? -15.756 5.066 -7.378 1.00 97.81 467 CYS A C 1
ATOM 3725 O O . CYS A 1 467 ? -16.887 4.982 -6.897 1.00 97.81 467 CYS A O 1
ATOM 3727 N N . GLN A 1 468 ? -15.331 4.272 -8.354 1.00 97.50 468 GLN A N 1
ATOM 3728 C CA . GLN A 1 468 ? -16.089 3.167 -8.932 1.00 97.50 468 GLN A CA 1
ATOM 3729 C C . GLN A 1 468 ? -15.328 1.872 -8.681 1.00 97.50 468 GLN A C 1
ATOM 3731 O O . GLN A 1 468 ? -14.167 1.758 -9.064 1.00 97.50 468 GLN A O 1
ATOM 3736 N N . LEU A 1 469 ? -15.985 0.896 -8.065 1.00 97.00 469 LEU A N 1
ATOM 3737 C CA . LEU A 1 469 ? -15.407 -0.403 -7.757 1.00 97.00 469 LEU A CA 1
ATOM 3738 C C . LEU A 1 469 ? -16.314 -1.513 -8.288 1.00 97.00 469 LEU A C 1
ATOM 3740 O O . LEU A 1 469 ? -17.438 -1.697 -7.817 1.00 97.00 469 LEU A O 1
ATOM 3744 N N . ASN A 1 470 ? -15.815 -2.273 -9.260 1.00 95.44 470 ASN A N 1
ATOM 3745 C CA . ASN A 1 470 ? -16.474 -3.485 -9.733 1.00 95.44 470 ASN A CA 1
ATOM 3746 C C . ASN A 1 470 ? -16.215 -4.626 -8.742 1.00 95.44 470 ASN A C 1
ATOM 3748 O O . ASN A 1 470 ? -15.111 -5.164 -8.656 1.00 95.44 470 ASN A O 1
ATOM 3752 N N . THR A 1 471 ? -17.248 -4.977 -7.980 1.00 92.12 471 THR A N 1
ATOM 3753 C CA . THR A 1 471 ? -17.240 -6.092 -7.023 1.00 92.12 471 THR A CA 1
ATOM 3754 C C . THR A 1 471 ? -17.894 -7.328 -7.642 1.00 92.12 471 THR A C 1
ATOM 3756 O O . THR A 1 471 ? -18.499 -7.245 -8.711 1.00 92.12 471 THR A O 1
ATOM 3759 N N . LEU A 1 472 ? -17.868 -8.464 -6.941 1.00 88.81 472 LEU A N 1
ATOM 3760 C CA . LEU A 1 472 ? -18.621 -9.653 -7.359 1.00 88.81 472 LEU A CA 1
ATOM 3761 C C . LEU A 1 472 ? -20.140 -9.448 -7.396 1.00 88.81 472 LEU A C 1
ATOM 3763 O O . LEU A 1 472 ? -20.835 -10.150 -8.126 1.00 88.81 472 LEU A O 1
ATOM 3767 N N . TYR A 1 473 ? -20.659 -8.480 -6.639 1.00 89.12 473 TYR A N 1
ATOM 3768 C CA . TYR A 1 473 ? -22.076 -8.124 -6.680 1.00 89.12 473 TYR A CA 1
ATOM 3769 C C . TYR A 1 473 ? -22.406 -7.202 -7.862 1.00 89.12 473 TYR A C 1
ATOM 3771 O O . TYR A 1 473 ? -23.568 -7.085 -8.238 1.00 89.12 473 TYR A O 1
ATOM 3779 N N . GLY A 1 474 ? -21.400 -6.558 -8.461 1.00 92.06 474 GLY A N 1
ATOM 3780 C CA . GLY A 1 474 ? -21.533 -5.533 -9.492 1.00 92.06 474 GLY A CA 1
ATOM 3781 C C . GLY A 1 474 ? -20.866 -4.216 -9.090 1.00 92.06 474 GLY A C 1
ATOM 3782 O O . GLY A 1 474 ? -20.071 -4.158 -8.147 1.00 92.06 474 GLY A O 1
ATOM 3783 N N . LEU A 1 475 ? -21.189 -3.150 -9.823 1.00 94.81 475 LEU A N 1
ATOM 3784 C CA . LEU A 1 475 ? -20.613 -1.823 -9.614 1.00 94.81 475 LEU A CA 1
ATOM 3785 C C . LEU A 1 475 ? -21.099 -1.194 -8.303 1.00 94.81 475 LEU A C 1
ATOM 3787 O O . LEU A 1 475 ? -22.294 -0.953 -8.125 1.00 94.81 475 LEU A O 1
ATOM 3791 N N . VAL A 1 476 ? -20.146 -0.844 -7.444 1.00 95.94 476 VAL A N 1
ATOM 3792 C CA . VAL A 1 476 ? -20.325 0.089 -6.331 1.00 95.94 476 VAL A CA 1
ATOM 3793 C C . VAL A 1 476 ? -19.743 1.429 -6.757 1.00 95.94 476 VAL A C 1
ATOM 3795 O O . VAL A 1 476 ? -18.564 1.515 -7.092 1.00 95.94 476 VAL A O 1
ATOM 3798 N N . HIS A 1 477 ? -20.553 2.484 -6.756 1.00 96.44 477 HIS A N 1
ATOM 3799 C CA . HIS A 1 477 ? -20.086 3.840 -7.070 1.00 96.44 477 HIS A CA 1
ATOM 3800 C C . HIS A 1 477 ? -20.307 4.737 -5.866 1.00 96.44 477 HIS A C 1
ATOM 3802 O O . HIS A 1 477 ? -21.417 4.788 -5.347 1.00 96.44 477 HIS A O 1
ATOM 3808 N N . VAL A 1 478 ? -19.264 5.441 -5.440 1.00 95.62 478 VAL A N 1
ATOM 3809 C CA . VAL A 1 478 ? -19.301 6.455 -4.389 1.00 95.62 478 VAL A CA 1
ATOM 3810 C C . VAL A 1 478 ? -18.718 7.732 -4.963 1.00 95.62 478 VAL A C 1
ATOM 3812 O O . VAL A 1 478 ? -17.563 7.770 -5.373 1.00 95.62 478 VAL A O 1
ATOM 3815 N N . SER A 1 479 ? -19.505 8.801 -4.982 1.00 94.19 479 SER A N 1
ATOM 3816 C CA . SER A 1 479 ? -18.996 10.125 -5.323 1.00 94.19 479 SER A CA 1
ATOM 3817 C C . SER A 1 479 ? -19.544 11.167 -4.377 1.00 94.19 479 SER A C 1
ATOM 3819 O O . SER A 1 479 ? -20.720 11.139 -4.022 1.00 94.19 479 SER A O 1
ATOM 3821 N N . TYR A 1 480 ? -18.705 12.110 -3.974 1.00 89.62 480 TYR A N 1
ATOM 3822 C CA . TYR A 1 480 ? -19.164 13.260 -3.220 1.00 89.62 480 TYR A CA 1
ATOM 3823 C C . TYR A 1 480 ? -18.626 14.557 -3.804 1.00 89.62 480 TYR A C 1
ATOM 3825 O O . TYR A 1 480 ? -17.581 14.613 -4.456 1.00 89.62 480 TYR A O 1
ATOM 3833 N N . THR A 1 481 ? -19.376 15.630 -3.600 1.00 87.44 481 THR A N 1
ATOM 3834 C CA . THR A 1 481 ? -18.962 16.985 -3.949 1.00 87.44 481 THR A CA 1
ATOM 3835 C C . THR A 1 481 ? -19.453 17.936 -2.875 1.00 87.44 481 THR A C 1
ATOM 3837 O O . THR A 1 481 ? -20.637 17.937 -2.524 1.00 87.44 481 THR A O 1
ATOM 3840 N N . ARG A 1 482 ? -18.544 18.756 -2.353 1.00 78.56 482 ARG A N 1
ATOM 3841 C CA . ARG A 1 482 ? -18.896 19.890 -1.505 1.00 78.56 482 ARG A CA 1
ATOM 3842 C C . ARG A 1 482 ? -19.587 20.948 -2.362 1.00 78.56 482 ARG A C 1
ATOM 3844 O O . ARG A 1 482 ? -19.063 21.354 -3.396 1.00 78.56 482 ARG A O 1
ATOM 3851 N N . ASP A 1 483 ? -20.789 21.347 -1.967 1.00 66.19 483 ASP A N 1
ATOM 3852 C CA . ASP A 1 483 ? -21.575 22.311 -2.734 1.00 66.19 483 ASP A CA 1
ATOM 3853 C C . ASP A 1 483 ? -21.087 23.734 -2.428 1.00 66.19 483 ASP A C 1
ATOM 3855 O O . ASP A 1 483 ? -21.344 24.264 -1.349 1.00 66.19 483 ASP A O 1
ATOM 3859 N N . GLU A 1 484 ? -20.344 24.334 -3.359 1.00 56.62 484 GLU A N 1
ATOM 3860 C CA . GLU A 1 484 ? -19.892 25.734 -3.282 1.00 56.62 484 GLU A CA 1
ATOM 3861 C C . GLU A 1 484 ? -20.928 26.722 -3.849 1.00 56.62 484 GLU A C 1
ATOM 3863 O O . GLU A 1 484 ? -20.732 27.934 -3.778 1.00 56.62 484 GLU A O 1
ATOM 3868 N N . ARG A 1 485 ? -22.021 26.224 -4.451 1.00 47.88 485 ARG A N 1
ATOM 3869 C CA . ARG A 1 485 ? -23.000 27.040 -5.191 1.00 47.88 485 ARG A CA 1
ATOM 3870 C C . ARG A 1 485 ? -24.207 27.467 -4.361 1.00 47.88 485 ARG A C 1
ATOM 3872 O O . ARG A 1 485 ? -24.952 28.336 -4.809 1.00 47.88 485 ARG A O 1
ATOM 3879 N N . ASP A 1 486 ? -24.414 26.875 -3.189 1.00 44.00 486 ASP A N 1
ATOM 3880 C CA . ASP A 1 486 ? -25.583 27.140 -2.355 1.00 44.00 486 ASP A CA 1
ATOM 3881 C C . ASP A 1 486 ? -25.246 28.056 -1.175 1.00 44.00 486 ASP A C 1
ATOM 3883 O O . ASP A 1 486 ? -24.190 27.955 -0.560 1.00 44.00 486 ASP A O 1
ATOM 3887 N N . THR A 1 487 ? -26.190 28.923 -0.813 1.00 40.66 487 THR A N 1
ATOM 3888 C CA . THR A 1 487 ? -26.106 29.916 0.285 1.00 40.66 487 THR A CA 1
ATOM 3889 C C . THR A 1 487 ? -25.895 29.331 1.698 1.00 40.66 487 THR A C 1
ATOM 3891 O O . THR A 1 487 ? -25.971 30.057 2.691 1.00 40.66 487 THR A O 1
ATOM 3894 N N . ILE A 1 488 ? -25.641 28.023 1.806 1.00 46.53 488 ILE A N 1
ATOM 3895 C CA . ILE A 1 488 ? -25.449 27.281 3.049 1.00 46.53 488 ILE A CA 1
ATOM 3896 C C . ILE A 1 488 ? -24.011 26.756 3.087 1.00 46.53 488 ILE A C 1
ATOM 3898 O O . ILE A 1 488 ? -23.704 25.700 2.528 1.00 46.53 488 ILE A O 1
ATOM 3902 N N . ASP A 1 489 ? -23.144 27.472 3.804 1.00 56.41 489 ASP A N 1
ATOM 3903 C CA . ASP A 1 489 ? -21.828 26.972 4.194 1.00 56.41 489 ASP A CA 1
ATOM 3904 C C . ASP A 1 489 ? -21.989 25.584 4.850 1.00 56.41 489 ASP A C 1
ATOM 3906 O O . ASP A 1 489 ? -22.723 25.438 5.830 1.00 56.41 489 ASP A O 1
ATOM 3910 N N . ASN A 1 490 ? -21.261 24.576 4.346 1.00 69.88 490 ASN A N 1
ATOM 3911 C CA . ASN A 1 490 ? -21.152 23.208 4.897 1.00 69.88 490 ASN A CA 1
ATOM 3912 C C . ASN A 1 490 ? -22.229 22.184 4.477 1.00 69.88 490 ASN A C 1
ATOM 3914 O O . ASN A 1 490 ? -22.761 21.444 5.314 1.00 69.88 490 ASN A O 1
ATOM 3918 N N . SER A 1 491 ? -22.499 22.070 3.173 1.00 75.62 491 SER A N 1
ATOM 3919 C CA . SER A 1 491 ? -23.250 20.933 2.624 1.00 75.62 491 SER A CA 1
ATOM 3920 C C . SER A 1 491 ? -22.412 20.042 1.702 1.00 75.62 491 SER A C 1
ATOM 3922 O O . SER A 1 491 ? -21.487 20.507 1.030 1.00 75.62 491 SER A O 1
ATOM 3924 N N . ILE A 1 492 ? -22.738 18.747 1.687 1.00 83.19 492 ILE A N 1
ATOM 3925 C CA . ILE A 1 492 ? -22.160 17.759 0.771 1.00 83.19 492 ILE A CA 1
ATOM 3926 C C . ILE A 1 492 ? -23.266 17.049 0.017 1.00 83.19 492 ILE A C 1
ATOM 3928 O O . ILE A 1 492 ? -24.257 16.613 0.601 1.00 83.19 492 ILE A O 1
ATOM 3932 N N . LEU A 1 493 ? -23.059 16.905 -1.286 1.00 87.25 493 LEU A N 1
ATOM 3933 C CA . LEU A 1 493 ? -23.822 16.016 -2.139 1.00 87.25 493 LEU A CA 1
ATOM 3934 C C . LEU A 1 493 ? -23.068 14.691 -2.262 1.00 87.25 493 LEU A C 1
ATOM 3936 O O . LEU A 1 493 ? -22.026 14.657 -2.908 1.00 87.25 493 LEU A O 1
ATOM 3940 N N . LEU A 1 494 ? -23.598 13.625 -1.666 1.00 89.88 494 LEU A N 1
ATOM 3941 C CA . LEU A 1 494 ? -23.113 12.253 -1.798 1.00 89.88 494 LEU A CA 1
ATOM 3942 C C . LEU A 1 494 ? -24.019 11.485 -2.768 1.00 89.88 494 LEU A C 1
ATOM 3944 O O . LEU A 1 494 ? -25.243 11.494 -2.631 1.00 89.88 494 LEU A O 1
ATOM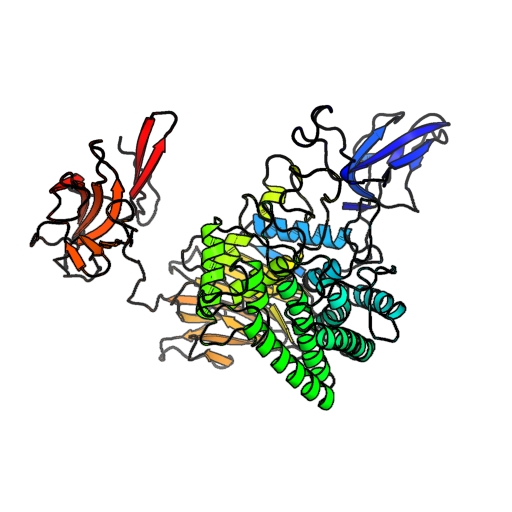 3948 N N . ARG A 1 495 ? -23.429 10.783 -3.730 1.00 92.44 495 ARG A N 1
ATOM 3949 C CA . ARG A 1 495 ? -24.111 9.829 -4.603 1.00 92.44 495 ARG A CA 1
ATOM 3950 C C . ARG A 1 495 ? -23.504 8.456 -4.398 1.00 92.44 495 ARG A C 1
ATOM 3952 O O . ARG A 1 495 ? -22.286 8.299 -4.433 1.00 92.44 495 ARG A O 1
ATOM 3959 N N . VAL A 1 496 ? -24.375 7.481 -4.204 1.00 94.25 496 VAL A N 1
ATOM 3960 C CA . VAL A 1 496 ? -24.023 6.084 -4.015 1.00 94.25 496 VAL A CA 1
ATOM 3961 C C . VAL A 1 496 ? -24.852 5.230 -4.965 1.00 94.25 496 VAL A C 1
ATOM 3963 O O . VAL A 1 496 ? -26.065 5.410 -5.056 1.00 94.25 496 VAL A O 1
ATOM 3966 N N . THR A 1 497 ? -24.215 4.280 -5.641 1.00 94.56 497 THR A N 1
ATOM 3967 C CA . THR A 1 497 ? -24.892 3.236 -6.421 1.00 94.56 497 THR A CA 1
ATOM 3968 C C . THR A 1 497 ? -24.561 1.885 -5.811 1.00 94.56 497 THR A C 1
ATOM 3970 O O . THR A 1 497 ? -23.382 1.557 -5.670 1.00 94.56 497 THR A O 1
ATOM 3973 N N . ILE A 1 498 ? -25.594 1.123 -5.446 1.00 93.38 498 ILE A N 1
ATOM 3974 C CA . ILE A 1 498 ? -25.473 -0.225 -4.886 1.00 93.38 498 ILE A CA 1
ATOM 3975 C C . ILE A 1 498 ? -25.981 -1.230 -5.917 1.00 93.38 498 ILE A C 1
ATOM 3977 O O . ILE A 1 498 ? -27.084 -1.048 -6.445 1.00 93.38 498 ILE A O 1
ATOM 3981 N N . PRO A 1 499 ? -25.226 -2.298 -6.211 1.00 92.06 499 PRO A N 1
ATOM 3982 C CA . PRO A 1 499 ? -25.661 -3.261 -7.201 1.00 92.06 499 PRO A CA 1
ATOM 3983 C C . PRO A 1 499 ? -26.816 -4.147 -6.683 1.00 92.06 499 PRO A C 1
ATOM 3985 O O . PRO A 1 499 ? -27.125 -4.161 -5.483 1.00 92.06 499 PRO A O 1
ATOM 3988 N N . PRO A 1 500 ? -27.502 -4.885 -7.575 1.00 90.38 500 PRO A N 1
ATOM 3989 C CA . PRO A 1 500 ? -28.487 -5.888 -7.179 1.00 90.38 500 PRO A CA 1
ATOM 3990 C C . PRO A 1 500 ? -27.902 -6.984 -6.267 1.00 90.38 500 PRO A C 1
ATOM 3992 O O . PRO A 1 500 ? -26.697 -7.190 -6.191 1.00 90.38 500 PRO A O 1
ATOM 3995 N N . ASN A 1 501 ? -28.782 -7.712 -5.583 1.00 87.81 501 ASN A N 1
ATOM 3996 C CA . ASN A 1 501 ? -28.519 -8.786 -4.615 1.00 87.81 501 ASN A CA 1
ATOM 3997 C C . ASN A 1 501 ? -27.704 -8.459 -3.348 1.00 87.81 501 ASN A C 1
ATOM 3999 O O . ASN A 1 501 ? -27.564 -9.334 -2.497 1.00 87.81 501 ASN A O 1
ATOM 4003 N N . VAL A 1 502 ? -27.244 -7.223 -3.147 1.00 90.56 502 VAL A N 1
ATOM 4004 C CA . VAL A 1 502 ? -26.571 -6.794 -1.907 1.00 90.56 502 VAL A CA 1
ATOM 4005 C C . VAL A 1 502 ? -27.227 -5.550 -1.307 1.00 90.56 502 VAL A C 1
ATOM 4007 O O . VAL A 1 502 ? -27.824 -4.756 -2.030 1.00 90.56 502 VAL A O 1
ATOM 4010 N N . ARG A 1 503 ? -27.168 -5.388 0.019 1.00 92.25 503 ARG A N 1
ATOM 4011 C CA . ARG A 1 503 ? -27.619 -4.174 0.729 1.00 92.25 503 ARG A CA 1
ATOM 4012 C C . ARG A 1 503 ? -26.421 -3.326 1.124 1.00 92.25 503 ARG A C 1
ATOM 4014 O O . ARG A 1 503 ? -25.310 -3.843 1.217 1.00 92.25 503 ARG A O 1
ATOM 4021 N N . ALA A 1 504 ? -26.649 -2.055 1.434 1.00 94.00 504 ALA A N 1
ATOM 4022 C CA . ALA A 1 504 ? -25.591 -1.201 1.955 1.00 94.00 504 ALA A CA 1
ATOM 4023 C C . ALA A 1 504 ? -26.013 -0.415 3.192 1.00 94.00 504 ALA A C 1
ATOM 4025 O O . ALA A 1 504 ? -27.192 -0.129 3.394 1.00 94.00 504 ALA A O 1
ATOM 4026 N N . ARG A 1 505 ? -25.024 -0.023 3.992 1.00 94.38 505 ARG A N 1
ATOM 4027 C CA . ARG A 1 505 ? -25.161 1.022 5.005 1.00 94.38 505 ARG A CA 1
ATOM 4028 C C . ARG A 1 505 ? -24.216 2.164 4.659 1.00 94.38 505 ARG A C 1
ATOM 4030 O O . ARG A 1 505 ? -23.023 1.948 4.459 1.00 94.38 505 ARG A O 1
ATOM 4037 N N . VAL A 1 506 ? -24.758 3.371 4.578 1.00 93.19 506 VAL A N 1
ATOM 4038 C CA . VAL A 1 506 ? -23.999 4.589 4.298 1.00 93.19 506 VAL A CA 1
ATOM 4039 C C . VAL A 1 506 ? -23.879 5.387 5.579 1.00 93.19 506 VAL A C 1
ATOM 4041 O O . VAL A 1 506 ? -24.890 5.817 6.131 1.00 93.19 506 VAL A O 1
ATOM 4044 N N . ILE A 1 507 ? -22.650 5.556 6.051 1.00 91.19 507 ILE A N 1
ATOM 4045 C CA . ILE A 1 507 ? -22.309 6.243 7.290 1.00 91.19 507 ILE A CA 1
ATOM 4046 C C . ILE A 1 507 ? -21.777 7.627 6.933 1.00 91.19 507 ILE A C 1
ATOM 4048 O O . ILE A 1 507 ? -20.840 7.769 6.148 1.00 91.19 507 ILE A O 1
ATOM 4052 N N . PHE A 1 508 ? -22.377 8.649 7.526 1.00 84.62 508 PHE A N 1
ATOM 4053 C CA . PHE A 1 508 ? -22.045 10.040 7.267 1.00 84.62 508 PHE A CA 1
ATOM 4054 C C . PHE A 1 508 ? -21.173 10.595 8.384 1.00 84.62 508 PHE A C 1
ATOM 4056 O O . PHE A 1 508 ? -21.649 10.793 9.505 1.00 84.62 508 PHE A O 1
ATOM 4063 N N . GLU A 1 509 ? -19.910 10.869 8.060 1.00 76.12 509 GLU A N 1
ATOM 4064 C CA . GLU A 1 509 ? -18.995 11.558 8.965 1.00 76.12 509 GLU A CA 1
ATOM 4065 C C . GLU A 1 509 ? -19.271 13.059 9.048 1.00 76.12 509 GLU A C 1
ATOM 4067 O O . GLU A 1 509 ? -19.854 13.676 8.147 1.00 76.12 509 GLU A O 1
ATOM 4072 N N . SER A 1 510 ? -18.839 13.658 10.158 1.00 70.88 510 SER A N 1
ATOM 4073 C CA . SER A 1 510 ? -18.800 15.106 10.284 1.00 70.88 510 SER A CA 1
ATOM 4074 C C . SER A 1 510 ? -17.794 15.685 9.283 1.00 70.88 510 SER A C 1
ATOM 4076 O O . SER A 1 510 ? -16.754 15.101 9.006 1.00 70.88 510 SER A O 1
ATOM 4078 N N . LEU A 1 511 ? -18.090 16.859 8.722 1.00 68.88 511 LEU A N 1
ATOM 4079 C CA . LEU A 1 511 ? -17.181 17.524 7.771 1.00 68.88 511 LEU A CA 1
ATOM 4080 C C . LEU A 1 511 ? -16.056 18.301 8.464 1.00 68.88 511 LEU A C 1
ATOM 4082 O O . LEU A 1 511 ? -15.145 18.800 7.808 1.00 68.88 511 LEU A O 1
ATOM 4086 N N . PHE A 1 512 ? -16.170 18.459 9.777 1.00 66.38 512 PHE A N 1
ATOM 4087 C CA . PHE A 1 512 ? -15.260 19.178 10.660 1.00 66.38 512 PHE A CA 1
ATOM 4088 C C . PHE A 1 512 ? -15.529 18.728 12.104 1.00 66.38 512 PHE A C 1
ATOM 4090 O O . PHE A 1 512 ? -16.603 18.181 12.394 1.00 66.38 512 PHE A O 1
ATOM 4097 N N . ILE A 1 513 ? -14.580 18.966 13.013 1.00 62.22 513 ILE A N 1
ATOM 4098 C CA . ILE A 1 513 ? -14.731 18.636 14.440 1.00 62.22 513 ILE A CA 1
ATOM 4099 C C . ILE A 1 513 ? -15.993 19.292 15.004 1.00 62.22 513 ILE A C 1
ATOM 4101 O O . ILE A 1 513 ? -16.243 20.479 14.803 1.00 62.22 513 ILE A O 1
ATOM 4105 N N . GLY A 1 514 ? -16.808 18.513 15.719 1.00 65.00 514 GLY A N 1
ATOM 4106 C CA . GLY A 1 514 ? -18.031 19.004 16.361 1.00 65.00 514 GLY A CA 1
ATOM 4107 C C . GLY A 1 514 ? -19.194 19.293 15.401 1.00 65.00 514 GLY A C 1
ATOM 4108 O O . GLY A 1 514 ? -20.286 19.652 15.850 1.00 65.00 514 GLY A O 1
ATOM 4109 N N . GLY A 1 515 ? -19.005 19.116 14.089 1.00 71.81 515 GLY A N 1
ATOM 4110 C CA . GLY A 1 515 ? -20.084 19.201 13.111 1.00 71.81 515 GLY A CA 1
ATOM 4111 C C . GLY A 1 515 ? -21.101 18.084 13.318 1.00 71.81 515 GLY A C 1
ATOM 4112 O O . GLY A 1 515 ? -20.736 16.916 13.397 1.00 71.81 515 GLY A O 1
ATOM 4113 N N . GLN A 1 516 ? -22.387 18.426 13.375 1.00 75.25 516 GLN A N 1
ATOM 4114 C CA . GLN A 1 516 ? -23.454 17.428 13.450 1.00 75.25 516 GLN A CA 1
ATOM 4115 C C . GLN A 1 516 ? -24.425 17.592 12.287 1.00 75.25 516 GLN A C 1
ATOM 4117 O O . GLN A 1 516 ? -24.666 18.693 11.777 1.00 75.25 516 GLN A O 1
ATOM 4122 N N . CYS A 1 517 ? -25.012 16.469 11.878 1.00 80.06 517 CYS A N 1
ATOM 4123 C CA . CYS A 1 517 ? -26.032 16.468 10.845 1.00 80.06 517 CYS A CA 1
ATOM 4124 C C . CYS A 1 517 ? -27.253 17.276 11.296 1.00 80.06 517 CYS A C 1
ATOM 4126 O O . CYS A 1 517 ? -27.823 17.014 12.359 1.00 80.06 517 CYS A O 1
ATOM 4128 N N . LYS A 1 518 ? -27.667 18.251 10.477 1.00 80.69 518 LYS A N 1
ATOM 4129 C CA . LYS A 1 518 ? -28.922 18.982 10.682 1.00 80.69 518 LYS A CA 1
ATOM 4130 C C . LYS A 1 518 ? -30.045 18.366 9.864 1.00 80.69 518 LYS A C 1
ATOM 4132 O O . LYS A 1 518 ? -31.135 18.161 10.386 1.00 80.69 518 LYS A O 1
ATOM 4137 N N . ILE A 1 519 ? -29.792 18.135 8.579 1.00 83.56 519 ILE A N 1
ATOM 4138 C CA . ILE A 1 519 ? -30.787 17.668 7.614 1.00 83.56 519 ILE A CA 1
ATOM 4139 C C . ILE A 1 519 ? -30.112 16.691 6.648 1.00 83.56 519 ILE A C 1
ATOM 4141 O O . ILE A 1 519 ? -29.020 16.968 6.147 1.00 83.56 519 ILE A O 1
ATOM 4145 N N . LEU A 1 520 ? -30.796 15.583 6.361 1.00 87.12 520 LEU A N 1
ATOM 4146 C CA . LEU A 1 520 ? -30.512 14.695 5.236 1.00 87.12 520 LEU A CA 1
ATOM 4147 C C . LEU A 1 520 ? -31.660 14.794 4.239 1.00 87.12 520 LEU A C 1
ATOM 4149 O O . LEU A 1 520 ? -32.830 14.692 4.616 1.00 87.12 520 LEU A O 1
ATOM 4153 N N . THR A 1 521 ? -31.324 14.961 2.967 1.00 85.75 521 THR A N 1
ATOM 4154 C CA . THR A 1 521 ? -32.294 14.966 1.869 1.00 85.75 521 THR A CA 1
ATOM 4155 C C . THR A 1 521 ? -31.904 13.953 0.816 1.00 85.75 521 THR A C 1
ATOM 4157 O O . THR A 1 521 ? -30.736 13.895 0.458 1.00 85.75 521 THR A O 1
ATOM 4160 N N . GLU A 1 522 ? -32.870 13.205 0.295 1.00 86.44 522 GLU A N 1
ATOM 4161 C CA . GLU A 1 522 ? -32.725 12.458 -0.951 1.00 86.44 522 GLU A CA 1
ATOM 4162 C C . GLU A 1 522 ? -33.412 13.256 -2.067 1.00 86.44 522 GLU A C 1
ATOM 4164 O O . GLU A 1 522 ? -34.618 13.520 -2.015 1.00 86.44 522 GLU A O 1
ATOM 4169 N N . GLY A 1 523 ? -32.642 13.715 -3.057 1.00 81.31 523 GLY A N 1
ATOM 4170 C CA . GLY A 1 523 ? -33.135 14.700 -4.022 1.00 81.31 523 GLY A CA 1
ATOM 4171 C C . GLY A 1 523 ? -33.662 15.958 -3.313 1.00 81.31 523 GLY A C 1
ATOM 4172 O O . GLY A 1 523 ? -32.905 16.666 -2.656 1.00 81.31 523 GLY A O 1
ATOM 4173 N N . HIS A 1 524 ? -34.964 16.232 -3.424 1.00 80.38 524 HIS A N 1
ATOM 4174 C CA . HIS A 1 524 ? -35.626 17.359 -2.744 1.00 80.38 524 HIS A CA 1
ATOM 4175 C C . HIS A 1 524 ? -36.395 16.954 -1.472 1.00 80.38 524 HIS A C 1
ATOM 4177 O O . HIS A 1 524 ? -37.017 17.800 -0.830 1.00 80.38 524 HIS A O 1
ATOM 4183 N N . LYS A 1 525 ? -36.386 15.668 -1.102 1.00 83.62 525 LYS A N 1
ATOM 4184 C CA . LYS A 1 525 ? -37.179 15.110 -0.001 1.00 83.62 525 LYS A CA 1
ATOM 4185 C C . LYS A 1 525 ? -36.330 15.017 1.266 1.00 83.62 525 LYS A C 1
ATOM 4187 O O . LYS A 1 525 ? -35.285 14.380 1.248 1.00 83.62 525 LYS A O 1
ATOM 4192 N N . ILE A 1 526 ? -36.766 15.617 2.374 1.00 86.19 526 ILE A N 1
ATOM 4193 C CA . ILE A 1 526 ? -36.076 15.511 3.675 1.00 86.19 526 ILE A CA 1
ATOM 4194 C C . ILE A 1 526 ? -36.288 14.109 4.233 1.00 86.19 526 ILE A C 1
ATOM 4196 O O . ILE A 1 526 ? -37.389 13.827 4.667 1.00 86.19 526 ILE A O 1
ATOM 4200 N N . ILE A 1 527 ? -35.265 13.257 4.269 1.00 86.50 527 ILE A N 1
ATOM 4201 C CA . ILE A 1 527 ? -35.363 11.898 4.833 1.00 86.50 527 ILE A CA 1
ATOM 4202 C C . ILE A 1 527 ? -35.061 11.865 6.338 1.00 86.50 527 ILE A C 1
ATOM 4204 O O . ILE A 1 527 ? -35.522 10.972 7.042 1.00 86.50 527 ILE A O 1
ATOM 4208 N N . TRP A 1 528 ? -34.331 12.859 6.857 1.00 87.50 528 TRP A N 1
ATOM 4209 C CA . TRP A 1 528 ? -34.079 13.022 8.290 1.00 87.50 528 TRP A CA 1
ATOM 4210 C C . TRP A 1 528 ? -33.809 14.488 8.654 1.00 87.50 528 TRP A C 1
ATOM 4212 O O . TRP A 1 528 ? -33.239 15.239 7.862 1.00 87.50 528 TRP A O 1
ATOM 4222 N N . SER A 1 529 ? -34.189 14.895 9.871 1.00 85.00 529 SER A N 1
ATOM 4223 C CA . SER A 1 529 ? -33.969 16.247 10.398 1.00 85.00 529 SER A CA 1
ATOM 4224 C C . SER A 1 529 ? -33.723 16.243 11.913 1.00 85.00 529 SER A C 1
ATOM 4226 O O . SER A 1 529 ? -34.356 15.496 12.666 1.00 85.00 529 SER A O 1
ATOM 4228 N N . SER A 1 530 ? -32.842 17.125 12.389 1.00 80.56 530 SER A N 1
ATOM 4229 C CA . SER A 1 530 ? -32.644 17.364 13.822 1.00 80.56 530 SER A CA 1
ATOM 4230 C C . SER A 1 530 ? -33.886 17.987 14.473 1.00 80.56 530 SER A C 1
ATOM 4232 O O . SER A 1 530 ? -34.228 17.620 15.599 1.00 80.56 530 SER A O 1
ATOM 4234 N N . ASP A 1 531 ? -34.606 18.839 13.733 1.00 80.62 531 ASP A N 1
ATOM 4235 C CA . ASP A 1 531 ? -35.934 19.354 14.081 1.00 80.62 531 ASP A CA 1
ATOM 4236 C C . ASP A 1 531 ? -36.959 18.213 14.047 1.00 80.62 531 ASP A C 1
ATOM 4238 O O . ASP A 1 531 ? -37.297 17.698 12.976 1.00 80.62 531 ASP A O 1
ATOM 4242 N N . VAL A 1 532 ? -37.434 17.821 15.234 1.00 72.94 532 VAL A N 1
ATOM 4243 C CA . VAL A 1 532 ? -38.359 16.697 15.452 1.00 72.94 532 VAL A CA 1
ATOM 4244 C C . VAL A 1 532 ? -39.660 16.880 14.670 1.00 72.94 532 VAL A C 1
ATOM 4246 O O . VAL A 1 532 ? -40.208 15.897 14.184 1.00 72.94 532 VAL A O 1
ATOM 4249 N N . SER A 1 533 ? -40.111 18.124 14.465 1.00 70.44 533 SER A N 1
ATOM 4250 C CA . SER A 1 533 ? -41.334 18.417 13.703 1.00 70.44 533 SER A CA 1
ATOM 4251 C C . SER A 1 533 ? -41.213 18.097 12.206 1.00 70.44 533 SER A C 1
ATOM 4253 O O . SER A 1 533 ? -42.219 18.005 11.508 1.00 70.44 533 SER A O 1
ATOM 4255 N N . LYS A 1 534 ? -39.981 17.899 11.718 1.00 66.56 534 LYS A N 1
ATOM 4256 C CA . LYS A 1 534 ? -39.640 17.628 10.313 1.00 66.56 534 LYS A CA 1
ATOM 4257 C C . LYS A 1 534 ? -39.042 16.237 10.097 1.00 66.56 534 LYS A C 1
ATOM 4259 O O . LYS A 1 534 ? -38.586 15.936 8.996 1.00 66.56 534 LYS A O 1
ATOM 4264 N N . ARG A 1 535 ? -39.010 15.383 11.127 1.00 66.25 535 ARG A N 1
ATOM 4265 C CA . ARG A 1 535 ? -38.603 13.975 11.004 1.00 66.25 535 ARG A CA 1
ATOM 4266 C C . ARG A 1 535 ? -39.756 13.184 10.411 1.00 66.25 535 ARG A C 1
ATOM 4268 O O . ARG A 1 535 ? -40.515 12.604 11.169 1.00 66.25 535 ARG A O 1
ATOM 4275 N N . ASN A 1 536 ? -39.941 13.193 9.095 1.00 55.03 536 ASN A N 1
ATOM 4276 C CA . ASN A 1 536 ? -40.907 12.273 8.499 1.00 55.03 536 ASN A CA 1
ATOM 4277 C C . ASN A 1 536 ? -40.646 12.001 7.028 1.00 55.03 536 ASN A C 1
ATOM 4279 O O . ASN A 1 536 ? -41.010 12.811 6.177 1.00 55.03 536 ASN A O 1
ATOM 4283 N N . VAL A 1 537 ? -40.136 10.797 6.761 1.00 57.41 537 VAL A N 1
ATOM 4284 C CA . VAL A 1 537 ? -40.379 10.067 5.517 1.00 57.41 537 VAL A CA 1
ATOM 4285 C C . VAL A 1 537 ? -40.511 8.575 5.813 1.00 57.41 537 VAL A C 1
ATOM 4287 O O . VAL A 1 537 ? -39.583 7.958 6.326 1.00 57.41 537 VAL A O 1
ATOM 4290 N N . GLU A 1 538 ? -41.644 7.987 5.425 1.00 61.66 538 GLU A N 1
ATOM 4291 C CA . GLU A 1 538 ? -41.803 6.536 5.289 1.00 61.66 538 GLU A CA 1
ATOM 4292 C C . GLU A 1 538 ? -40.862 5.994 4.197 1.00 61.66 538 GLU A C 1
ATOM 4294 O O . GLU A 1 538 ? -40.771 6.566 3.106 1.00 61.66 538 GLU A O 1
ATOM 4299 N N . GLY A 1 539 ? -40.174 4.882 4.478 1.00 71.38 539 GLY A N 1
ATOM 4300 C CA . GLY A 1 539 ? -39.402 4.123 3.484 1.00 71.38 539 GLY A CA 1
ATOM 4301 C C . GLY A 1 539 ? -37.875 4.158 3.621 1.00 71.38 539 GLY A C 1
ATOM 4302 O O . GLY A 1 539 ? -37.218 3.385 2.931 1.00 71.38 539 GLY A O 1
ATOM 4303 N N . PHE A 1 540 ? -37.304 4.973 4.518 1.00 80.88 540 PHE A N 1
ATOM 4304 C CA . PHE A 1 540 ? -35.866 4.945 4.837 1.00 80.88 540 PHE A CA 1
ATOM 4305 C C . PHE A 1 540 ? -35.620 4.403 6.243 1.00 80.88 540 PHE A C 1
ATOM 4307 O O . PHE A 1 540 ? -36.243 4.858 7.201 1.00 80.88 540 PHE A O 1
ATOM 4314 N N . ASN A 1 541 ? -34.678 3.466 6.375 1.00 88.56 541 ASN A N 1
ATOM 4315 C CA . ASN A 1 541 ? -34.159 3.057 7.677 1.00 88.56 541 ASN A CA 1
ATOM 4316 C C . ASN A 1 541 ? -32.908 3.887 7.995 1.00 88.56 541 ASN A C 1
ATOM 4318 O O . ASN A 1 541 ? -31.913 3.812 7.268 1.00 88.56 541 ASN A O 1
ATOM 4322 N N . ILE A 1 542 ? -32.992 4.709 9.043 1.00 88.75 542 ILE A N 1
ATOM 4323 C CA . ILE A 1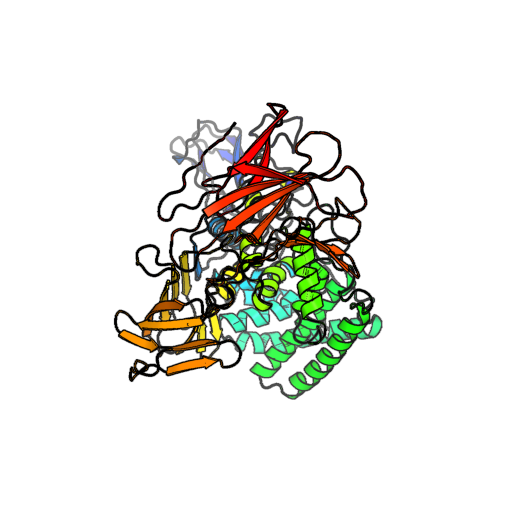 542 ? -31.955 5.668 9.427 1.00 88.75 542 ILE A CA 1
ATOM 4324 C C . ILE A 1 542 ? -31.674 5.536 10.917 1.00 88.75 542 ILE A C 1
ATOM 4326 O O . ILE A 1 542 ? -32.573 5.678 11.745 1.00 88.75 542 ILE A O 1
ATOM 4330 N N . GLU A 1 543 ? -30.406 5.345 11.253 1.00 90.12 543 GLU A N 1
ATOM 4331 C CA . GLU A 1 543 ? -29.921 5.276 12.626 1.00 90.12 543 GLU A CA 1
ATOM 4332 C C . GLU A 1 543 ? -29.025 6.477 12.929 1.00 90.12 543 GLU A C 1
ATOM 4334 O O . GLU A 1 543 ? -28.313 6.981 12.059 1.00 90.12 543 GLU A O 1
ATOM 4339 N N . LYS A 1 544 ? -29.067 6.947 14.178 1.00 86.38 544 LYS A N 1
ATOM 4340 C CA . LYS A 1 544 ? -28.115 7.922 14.712 1.00 86.38 544 LYS A CA 1
ATOM 4341 C C . LYS A 1 544 ? -27.384 7.280 15.879 1.00 86.38 544 LYS A C 1
ATOM 4343 O O . LYS A 1 544 ? -28.019 6.934 16.874 1.00 86.38 544 LYS A O 1
ATOM 4348 N N . ASP A 1 545 ? -26.069 7.160 15.770 1.00 84.00 545 ASP A N 1
ATOM 4349 C CA . ASP A 1 545 ? -25.236 6.696 16.872 1.00 84.00 545 ASP A CA 1
ATOM 4350 C C . ASP A 1 545 ? -25.263 7.734 18.007 1.00 84.00 545 ASP A C 1
ATOM 4352 O O . ASP A 1 545 ? -25.038 8.928 17.794 1.00 84.00 545 ASP A O 1
ATOM 4356 N N . SER A 1 546 ? -25.593 7.298 19.222 1.00 79.00 546 SER A N 1
ATOM 4357 C CA . SER A 1 546 ? -25.762 8.190 20.373 1.00 79.00 546 SER A CA 1
ATOM 4358 C C . SER A 1 546 ? -24.443 8.681 20.972 1.00 79.00 546 SER A C 1
ATOM 4360 O O . SER A 1 546 ? -24.445 9.715 21.638 1.00 79.00 546 SER A O 1
ATOM 4362 N N . LYS A 1 547 ? -23.336 7.966 20.743 1.00 76.94 547 LYS A N 1
ATOM 4363 C CA . LYS A 1 547 ? -22.000 8.306 21.247 1.00 76.94 547 LYS A CA 1
ATOM 4364 C C . LYS A 1 547 ? -21.256 9.206 20.271 1.00 76.94 547 LYS A C 1
ATOM 4366 O O . LYS A 1 547 ? -20.697 10.218 20.674 1.00 76.94 547 LYS A O 1
ATOM 4371 N N . THR A 1 548 ? -21.252 8.833 18.995 1.00 76.25 548 THR A N 1
ATOM 4372 C CA . THR A 1 548 ? -20.488 9.522 17.945 1.00 76.25 548 THR A CA 1
ATOM 4373 C C . THR A 1 548 ? -21.320 10.568 17.209 1.00 76.25 548 THR A C 1
ATOM 4375 O O . THR A 1 548 ? -20.773 11.473 16.587 1.00 76.25 548 THR A O 1
ATOM 4378 N N . GLY A 1 549 ? -22.651 10.467 17.262 1.00 77.56 549 GLY A N 1
ATOM 4379 C CA . GLY A 1 549 ? -23.552 11.340 16.513 1.00 77.56 549 GLY A CA 1
ATOM 4380 C C . GLY A 1 549 ? -23.623 11.032 15.015 1.00 77.56 549 GLY A C 1
ATOM 4381 O O . GLY A 1 549 ? -24.330 11.755 14.306 1.00 77.56 549 GLY A O 1
ATOM 4382 N N . LEU A 1 550 ? -22.925 9.989 14.544 1.00 83.62 550 LEU A N 1
ATOM 4383 C CA . LEU A 1 550 ? -22.897 9.575 13.143 1.00 83.62 550 LEU A CA 1
ATOM 4384 C C . LEU A 1 550 ? -24.281 9.123 12.680 1.00 83.62 550 LEU A C 1
ATOM 4386 O O . LEU A 1 550 ? -25.007 8.436 13.401 1.00 83.62 550 LEU A O 1
ATOM 4390 N N . MET A 1 551 ? -24.632 9.510 11.456 1.00 86.62 551 MET A N 1
ATOM 4391 C CA . MET A 1 551 ? -25.872 9.090 10.810 1.00 86.62 551 MET A CA 1
ATOM 4392 C C . MET A 1 551 ? -25.588 7.899 9.899 1.00 86.62 551 MET A C 1
ATOM 4394 O O . MET A 1 551 ? -24.652 7.957 9.104 1.00 86.62 551 MET A O 1
ATOM 4398 N N . THR A 1 552 ? -26.428 6.872 9.958 1.00 91.44 552 THR A N 1
ATOM 4399 C CA . THR A 1 552 ? -26.359 5.699 9.081 1.00 91.44 552 THR A CA 1
ATOM 4400 C C . THR A 1 552 ? -27.663 5.566 8.312 1.00 91.44 552 THR A C 1
ATOM 4402 O O . THR A 1 552 ? -28.727 5.501 8.920 1.00 91.44 552 THR A O 1
ATOM 4405 N N . VAL A 1 553 ? -27.596 5.508 6.983 1.00 91.62 553 VAL A N 1
ATOM 4406 C CA . VAL A 1 553 ? -28.745 5.232 6.108 1.00 91.62 553 VAL A CA 1
ATOM 4407 C C . VAL A 1 553 ? -28.576 3.846 5.499 1.00 91.62 553 VAL A C 1
ATOM 4409 O O . VAL A 1 553 ? -27.566 3.573 4.851 1.00 91.62 553 VAL A O 1
ATOM 4412 N N . TYR A 1 554 ? -29.565 2.974 5.683 1.00 91.62 554 TYR A N 1
ATOM 4413 C CA . TYR A 1 554 ? -29.573 1.647 5.071 1.00 91.62 554 TYR A CA 1
ATOM 4414 C C . TYR A 1 554 ? -30.247 1.705 3.701 1.00 91.62 554 TYR A C 1
ATOM 4416 O O . TYR A 1 554 ? -31.394 2.136 3.579 1.00 91.62 554 TYR A O 1
ATOM 4424 N N . ILE A 1 555 ? -29.527 1.251 2.679 1.00 89.56 555 ILE A N 1
ATOM 4425 C CA . ILE A 1 555 ? -29.964 1.219 1.286 1.00 89.56 555 ILE A CA 1
ATOM 4426 C C . ILE A 1 555 ? -30.309 -0.225 0.910 1.00 89.56 555 ILE A C 1
ATOM 4428 O O . ILE A 1 555 ? -29.562 -1.167 1.206 1.00 89.56 555 ILE A O 1
ATOM 4432 N N . GLY A 1 556 ? -31.456 -0.392 0.253 1.00 84.94 556 GLY A N 1
ATOM 4433 C CA . GLY A 1 556 ? -31.876 -1.661 -0.323 1.00 84.94 556 GLY A CA 1
ATOM 4434 C C . GLY A 1 556 ? -31.026 -2.068 -1.526 1.00 84.94 556 GLY A C 1
ATOM 4435 O O . GLY A 1 556 ? -30.112 -1.376 -1.962 1.00 84.94 556 GLY A O 1
ATOM 4436 N N . SER A 1 557 ? -31.339 -3.230 -2.080 1.00 86.19 557 SER A N 1
ATOM 4437 C CA . SER A 1 557 ? -30.558 -3.778 -3.179 1.00 86.19 557 SER A CA 1
ATOM 4438 C C . SER A 1 557 ? -30.908 -3.181 -4.539 1.00 86.19 557 SER A C 1
ATOM 4440 O O . SER A 1 557 ? -32.081 -2.924 -4.802 1.00 86.19 557 SER A O 1
ATOM 4442 N N . GLY A 1 558 ? -29.902 -2.977 -5.401 1.00 80.88 558 GLY A N 1
ATOM 4443 C CA . GLY A 1 558 ? -30.076 -2.394 -6.738 1.00 80.88 558 GLY A CA 1
ATOM 4444 C C . GLY A 1 558 ? -30.525 -0.930 -6.725 1.00 80.88 558 GLY A C 1
ATOM 4445 O O . GLY A 1 558 ? -31.056 -0.440 -7.720 1.00 80.88 558 GLY A O 1
ATOM 4446 N N . GLN A 1 559 ? -30.379 -0.249 -5.588 1.00 81.69 559 GLN A N 1
ATOM 4447 C CA . GLN A 1 559 ? -30.835 1.122 -5.402 1.00 81.69 559 GLN A CA 1
ATOM 4448 C C . GLN A 1 559 ? -29.695 2.120 -5.599 1.00 81.69 559 GLN A C 1
ATOM 4450 O O . GLN A 1 559 ? -28.538 1.879 -5.245 1.00 81.69 559 GLN A O 1
ATOM 4455 N N . GLN A 1 560 ? -30.061 3.286 -6.122 1.00 84.00 560 GLN A N 1
ATOM 4456 C CA . GLN A 1 560 ? -29.202 4.457 -6.163 1.00 84.00 560 GLN A CA 1
ATOM 4457 C C . GLN A 1 560 ? -29.664 5.444 -5.093 1.00 84.00 560 GLN A C 1
ATOM 4459 O O . GLN A 1 560 ? -30.849 5.754 -5.012 1.00 84.00 560 GLN A O 1
ATOM 4464 N N . LEU A 1 561 ? -28.725 5.962 -4.307 1.00 82.69 561 LEU A N 1
ATOM 4465 C CA . LEU A 1 561 ? -28.968 7.010 -3.326 1.00 82.69 561 LEU A CA 1
ATOM 4466 C C . LEU A 1 561 ? -28.262 8.289 -3.781 1.00 82.69 561 LEU A C 1
ATOM 4468 O O . LEU A 1 561 ? -27.051 8.307 -3.981 1.00 82.69 561 LEU A O 1
ATOM 4472 N N . THR A 1 562 ? -29.009 9.380 -3.929 1.00 82.31 562 THR A N 1
ATOM 4473 C CA . THR A 1 562 ? -28.443 10.729 -4.083 1.00 82.31 562 THR A CA 1
ATOM 4474 C C . THR A 1 562 ? -28.863 11.556 -2.883 1.00 82.31 562 THR A C 1
ATOM 4476 O O . THR A 1 562 ? -30.004 12.015 -2.821 1.00 82.31 562 THR A O 1
ATOM 4479 N N . THR A 1 563 ? -27.933 11.774 -1.959 1.00 79.12 563 THR A N 1
ATOM 4480 C CA . THR A 1 563 ? -28.201 12.438 -0.687 1.00 79.12 563 THR A CA 1
ATOM 4481 C C . THR A 1 563 ? -27.447 13.750 -0.574 1.00 79.12 563 THR A C 1
ATOM 4483 O O . THR A 1 563 ? -26.221 13.778 -0.666 1.00 79.12 563 THR A O 1
ATOM 4486 N N . LYS A 1 564 ? -28.165 14.844 -0.307 1.00 80.00 564 LYS A N 1
ATOM 4487 C CA . LYS A 1 564 ? -27.559 16.094 0.160 1.00 80.00 564 LYS A CA 1
ATOM 4488 C C . LYS A 1 564 ? -27.645 16.151 1.680 1.00 80.00 564 LYS A C 1
ATOM 4490 O O . LYS A 1 564 ? -28.724 16.047 2.270 1.00 80.00 564 LYS A O 1
ATOM 4495 N N . ILE A 1 565 ? -26.483 16.306 2.297 1.00 73.69 565 ILE A N 1
ATOM 4496 C CA . ILE A 1 565 ? -26.288 16.441 3.735 1.00 73.69 565 ILE A CA 1
ATOM 4497 C C . ILE A 1 565 ? -26.056 17.917 4.012 1.00 73.69 565 ILE A C 1
ATOM 4499 O O . ILE A 1 565 ? -25.151 18.523 3.439 1.00 73.69 565 ILE A O 1
ATOM 4503 N N . THR A 1 566 ? -26.837 18.491 4.918 1.00 71.19 566 THR A N 1
ATOM 4504 C CA . THR A 1 566 ? -26.575 19.828 5.450 1.00 71.19 566 THR A CA 1
ATOM 4505 C C . THR A 1 566 ? -26.134 19.702 6.898 1.00 71.19 566 THR A C 1
ATOM 4507 O O . THR A 1 566 ? -26.902 19.245 7.754 1.00 71.19 566 THR A O 1
ATOM 4510 N N . LEU A 1 567 ? -24.896 20.111 7.178 1.00 65.56 567 LEU A N 1
ATOM 4511 C CA . LEU A 1 567 ? -24.393 20.199 8.543 1.00 65.56 567 LEU A CA 1
ATOM 4512 C C . LEU A 1 567 ? -24.644 21.589 9.121 1.00 65.56 567 LEU A C 1
ATOM 4514 O O . LEU A 1 567 ? -24.649 22.590 8.408 1.00 65.56 567 LEU A O 1
ATOM 4518 N N . ILE A 1 568 ? -24.817 21.647 10.438 1.00 57.34 568 ILE A N 1
ATOM 4519 C CA . ILE A 1 568 ? -24.671 22.886 11.200 1.00 57.34 568 ILE A CA 1
ATOM 4520 C C . ILE A 1 568 ? -23.584 22.674 12.241 1.00 57.34 568 ILE A C 1
ATOM 4522 O O . ILE A 1 568 ? -23.448 21.590 12.807 1.00 57.34 568 ILE A O 1
ATOM 4526 N N . LEU A 1 569 ? -22.806 23.723 12.481 1.00 52.56 569 LEU A N 1
ATOM 4527 C CA . LEU A 1 569 ? -21.909 23.803 13.621 1.00 52.56 569 LEU A CA 1
ATOM 4528 C C . LEU A 1 569 ? -22.772 23.802 14.896 1.00 52.56 569 LEU A C 1
ATOM 4530 O O . LEU A 1 569 ? -23.466 24.778 15.168 1.00 52.56 569 LEU A O 1
ATOM 4534 N N . ILE A 1 570 ? -22.808 22.687 15.632 1.00 43.44 570 ILE A N 1
ATOM 4535 C CA . ILE A 1 570 ? -23.644 22.547 16.846 1.00 43.44 570 ILE A CA 1
ATOM 4536 C C . ILE A 1 570 ? -22.907 23.034 18.101 1.00 43.44 570 ILE A C 1
ATOM 4538 O O . ILE A 1 570 ? -23.394 22.913 19.222 1.00 43.44 570 ILE A O 1
ATOM 4542 N N . THR A 1 571 ? -21.756 23.675 17.938 1.00 41.12 571 THR A N 1
ATOM 4543 C CA . THR A 1 571 ? -21.040 24.259 19.061 1.00 41.12 571 THR A CA 1
ATOM 4544 C C . THR A 1 571 ? -21.253 25.776 19.080 1.00 41.12 571 THR A C 1
ATOM 4546 O O . THR A 1 571 ? -20.816 26.507 18.199 1.00 41.12 571 THR A O 1
ATOM 4549 N N . ASN A 1 572 ? -21.889 26.287 20.141 1.00 36.59 572 ASN A N 1
ATOM 4550 C CA . ASN A 1 572 ? -21.713 27.697 20.532 1.00 36.59 572 ASN A CA 1
ATOM 4551 C C . ASN A 1 572 ? -20.270 27.954 21.009 1.00 36.59 572 ASN A C 1
ATOM 4553 O O . ASN A 1 572 ? -19.838 29.094 21.140 1.00 36.59 572 ASN A O 1
ATOM 4557 N N . GLN A 1 573 ? -19.527 26.877 21.268 1.00 36.03 573 GLN A N 1
ATOM 4558 C CA . GLN A 1 573 ? -18.079 26.874 21.346 1.00 36.03 573 GLN A CA 1
ATOM 4559 C C . GLN A 1 573 ? -17.525 26.770 19.932 1.00 36.03 573 GLN A C 1
ATOM 4561 O O . GLN A 1 573 ? -17.148 25.692 19.475 1.00 36.03 573 GLN A O 1
ATOM 4566 N N . ILE A 1 574 ? -17.491 27.886 19.209 1.00 31.91 574 ILE A N 1
ATOM 4567 C CA . ILE A 1 574 ? -16.516 27.963 18.131 1.00 31.91 574 ILE A CA 1
ATOM 4568 C C . ILE A 1 574 ? -15.165 27.762 18.816 1.00 31.91 574 ILE A C 1
ATOM 4570 O O . ILE A 1 574 ? -14.780 28.576 19.654 1.00 31.91 574 ILE A O 1
ATOM 4574 N N . ILE A 1 575 ? -14.484 26.660 18.513 1.00 32.94 575 ILE A N 1
ATOM 4575 C CA . ILE A 1 575 ? -13.090 26.473 18.902 1.00 32.94 575 ILE A CA 1
ATOM 4576 C C . ILE A 1 575 ? -12.284 27.332 17.921 1.00 32.94 575 ILE A C 1
ATOM 4578 O O . ILE A 1 575 ? -11.662 26.836 16.993 1.00 32.94 575 ILE A O 1
ATOM 4582 N N . TRP A 1 576 ? -12.403 28.652 18.057 1.00 37.41 576 TRP A N 1
ATOM 4583 C CA . TRP A 1 576 ? -11.270 29.519 17.785 1.00 37.41 576 TRP A CA 1
ATOM 4584 C C . TRP A 1 576 ? -10.426 29.395 19.043 1.00 37.41 576 TRP A C 1
ATOM 4586 O O . TRP A 1 576 ? -10.846 29.917 20.080 1.00 37.41 576 TRP A O 1
ATOM 4596 N N . PRO A 1 577 ? -9.315 28.647 19.037 1.00 39.38 577 PRO A N 1
ATOM 4597 C CA . PRO A 1 577 ? -8.389 28.798 20.134 1.00 39.38 577 PRO A CA 1
ATOM 4598 C C . PRO A 1 577 ? -7.884 30.239 20.042 1.00 39.38 577 PRO A C 1
ATOM 4600 O O . PRO A 1 577 ? -7.399 30.664 18.994 1.00 39.38 577 PRO A O 1
ATOM 4603 N N . ASN A 1 578 ? -8.034 31.004 21.123 1.00 49.28 578 ASN A N 1
ATOM 4604 C CA . ASN A 1 578 ? -7.135 32.124 21.383 1.00 49.28 578 ASN A CA 1
ATOM 4605 C C . ASN A 1 578 ? -5.725 31.629 21.046 1.00 49.28 578 ASN A C 1
ATOM 4607 O O . ASN A 1 578 ? -5.380 30.529 21.484 1.00 49.28 578 ASN A O 1
ATOM 4611 N N . GLY A 1 579 ? -4.972 32.357 20.218 1.00 54.28 579 GLY A N 1
ATOM 4612 C CA . GLY A 1 579 ? -3.616 31.962 19.852 1.00 54.28 579 GLY A CA 1
ATOM 4613 C C . GLY A 1 579 ? -2.795 31.809 21.126 1.00 54.28 579 GLY A C 1
ATOM 4614 O O . GLY A 1 579 ? -2.372 32.799 21.715 1.00 54.28 579 GLY A O 1
ATOM 4615 N N . ILE A 1 580 ? -2.650 30.577 21.619 1.00 55.72 580 ILE A N 1
ATOM 4616 C CA . ILE A 1 580 ? -1.735 30.288 22.713 1.00 55.72 580 ILE A CA 1
ATOM 4617 C C . ILE A 1 580 ? -0.376 30.231 22.049 1.00 55.72 580 ILE A C 1
ATOM 4619 O O . ILE A 1 580 ? -0.079 29.298 21.304 1.00 55.72 580 ILE A O 1
ATOM 4623 N N . VAL A 1 581 ? 0.422 31.261 22.288 1.00 62.84 581 VAL A N 1
ATOM 4624 C CA . VAL A 1 581 ? 1.772 31.337 21.748 1.00 62.84 581 VAL A CA 1
ATOM 4625 C C . VAL A 1 581 ? 2.741 30.996 22.866 1.00 62.84 581 VAL A C 1
ATOM 4627 O O . VAL A 1 581 ? 2.680 31.568 23.960 1.00 62.84 581 VAL A O 1
ATOM 4630 N N . ALA A 1 582 ? 3.607 30.022 22.593 1.00 60.19 582 ALA A N 1
ATOM 4631 C CA . ALA A 1 582 ? 4.704 29.666 23.474 1.00 60.19 582 ALA A CA 1
ATOM 4632 C C . ALA A 1 582 ? 5.605 30.896 23.656 1.00 60.19 582 ALA A C 1
ATOM 4634 O O . ALA A 1 582 ? 6.077 31.486 22.684 1.00 60.19 582 ALA A O 1
ATOM 4635 N N . ALA A 1 583 ? 5.794 31.316 24.902 1.00 60.88 583 ALA A N 1
ATOM 4636 C CA . ALA A 1 583 ? 6.580 32.484 25.282 1.00 60.88 583 ALA A CA 1
ATOM 4637 C C . ALA A 1 583 ? 8.021 32.100 25.650 1.00 60.88 583 ALA A C 1
ATOM 4639 O O . ALA A 1 583 ? 8.667 32.777 26.449 1.00 60.88 583 ALA A O 1
ATOM 4640 N N . ASP A 1 584 ? 8.540 31.039 25.024 1.00 59.28 584 ASP A N 1
ATOM 4641 C CA . ASP A 1 584 ? 9.887 30.486 25.224 1.00 59.28 584 ASP A CA 1
ATOM 4642 C C . ASP A 1 584 ? 10.994 31.537 25.016 1.00 59.28 584 ASP A C 1
ATOM 4644 O O . ASP A 1 584 ? 12.105 31.395 25.519 1.00 59.28 584 ASP A O 1
ATOM 4648 N N . GLN A 1 585 ? 10.684 32.612 24.279 1.00 62.00 585 GLN A N 1
ATOM 4649 C CA . GLN A 1 585 ? 11.578 33.744 24.017 1.00 62.00 585 GLN A CA 1
ATOM 4650 C C . GLN A 1 585 ? 11.639 34.776 25.155 1.00 62.00 585 GLN A C 1
ATOM 4652 O O . GLN A 1 585 ? 12.524 35.630 25.148 1.00 62.00 585 GLN A O 1
ATOM 4657 N N . LEU A 1 586 ? 10.707 34.725 26.111 1.00 60.75 586 LEU A N 1
ATOM 4658 C CA . LEU A 1 586 ? 10.672 35.617 27.269 1.00 60.75 586 LEU A CA 1
ATOM 4659 C C . LEU A 1 586 ? 11.158 34.907 28.539 1.00 60.75 586 LEU A C 1
ATOM 4661 O O . LEU A 1 586 ? 12.033 35.436 29.219 1.00 60.75 586 LEU A O 1
ATOM 4665 N N . VAL A 1 587 ? 10.610 33.726 28.863 1.00 61.38 587 VAL A N 1
ATOM 4666 C CA . VAL A 1 587 ? 10.987 32.901 30.032 1.00 61.38 587 VAL A CA 1
ATOM 4667 C C . VAL A 1 587 ? 10.758 31.418 29.712 1.00 61.38 587 VAL A C 1
ATOM 4669 O O . VAL A 1 587 ? 9.766 31.072 29.070 1.00 61.38 587 VAL A O 1
ATOM 4672 N N . GLU A 1 588 ? 11.640 30.541 30.202 1.00 56.44 588 GLU A N 1
ATOM 4673 C CA . GLU A 1 588 ? 11.496 29.080 30.102 1.00 56.44 588 GLU A CA 1
ATOM 4674 C C . GLU A 1 588 ? 10.135 28.633 30.685 1.00 56.44 588 GLU A C 1
ATOM 4676 O O . GLU A 1 588 ? 9.817 28.960 31.829 1.00 56.44 588 GLU A O 1
ATOM 4681 N N . TYR A 1 589 ? 9.329 27.912 29.894 1.00 52.16 589 TYR A N 1
ATOM 4682 C CA . TYR A 1 589 ? 7.992 27.401 30.254 1.00 52.16 589 TYR A CA 1
ATOM 4683 C C . TYR A 1 589 ? 6.931 28.477 30.540 1.00 52.16 589 TYR A C 1
ATOM 4685 O O . TYR A 1 589 ? 6.270 28.476 31.582 1.00 52.16 589 TYR A O 1
ATOM 4693 N N . SER A 1 590 ? 6.724 29.400 29.596 1.00 63.16 590 SER A N 1
ATOM 4694 C CA . SER A 1 590 ? 5.625 30.366 29.688 1.00 63.16 590 SER A CA 1
ATOM 4695 C C . SER A 1 590 ? 4.728 30.393 28.444 1.00 63.16 590 SER A C 1
ATOM 4697 O O . SER A 1 590 ? 5.168 30.104 27.337 1.00 63.16 590 SER A O 1
ATOM 4699 N N . MET A 1 591 ? 3.441 30.705 28.618 1.00 60.50 591 MET A N 1
ATOM 4700 C CA . MET A 1 591 ? 2.447 30.836 27.542 1.00 60.50 591 MET A CA 1
ATOM 4701 C C . MET A 1 591 ? 1.805 32.217 27.588 1.00 60.50 591 MET A C 1
ATOM 4703 O O . MET A 1 591 ? 1.442 32.680 28.671 1.00 60.50 591 MET A O 1
ATOM 4707 N N . ILE A 1 592 ? 1.586 32.846 26.431 1.00 66.69 592 ILE A N 1
ATOM 4708 C CA . ILE A 1 592 ? 0.700 34.010 26.354 1.00 66.69 592 ILE A CA 1
ATOM 4709 C C . ILE A 1 592 ? -0.729 33.560 26.088 1.00 66.69 592 ILE A C 1
ATOM 4711 O O . ILE A 1 592 ? -0.999 32.821 25.145 1.00 66.69 592 ILE A O 1
ATOM 4715 N N . VAL A 1 593 ? -1.647 34.046 26.922 1.00 64.25 593 VAL A N 1
ATOM 4716 C CA . VAL A 1 593 ? -3.081 33.818 26.776 1.00 64.25 593 VAL A CA 1
ATOM 4717 C C . VAL A 1 593 ? -3.783 35.167 26.619 1.00 64.25 593 VAL A C 1
ATOM 4719 O O . VAL A 1 593 ? -3.942 35.901 27.606 1.00 64.25 593 VAL A O 1
ATOM 4722 N N . PRO A 1 594 ? -4.225 35.519 25.397 1.00 67.81 594 PRO A N 1
ATOM 4723 C CA . PRO A 1 594 ? -5.192 36.586 25.222 1.00 67.81 594 PRO A CA 1
ATOM 4724 C C . PRO A 1 594 ? -6.509 36.138 25.850 1.00 67.81 594 PRO A C 1
ATOM 4726 O O . PRO A 1 594 ? -6.937 34.993 25.698 1.00 67.81 594 PRO A O 1
ATOM 4729 N N . SER A 1 595 ? -7.141 37.018 26.619 1.00 60.62 595 SER A N 1
ATOM 4730 C CA . SER A 1 595 ? -8.286 36.619 27.442 1.00 60.62 595 SER A CA 1
ATOM 4731 C C . SER A 1 595 ? -9.658 36.864 26.799 1.00 60.62 595 SER A C 1
ATOM 4733 O O . SER A 1 595 ? -10.668 36.468 27.377 1.00 60.62 595 SER A O 1
ATOM 4735 N N . GLY A 1 596 ? -9.706 37.397 25.572 1.00 56.53 596 GLY A N 1
ATOM 4736 C CA . GLY A 1 596 ? -10.939 37.688 24.840 1.00 56.53 596 GLY A CA 1
ATOM 4737 C C . GLY A 1 596 ? -11.791 36.462 24.501 1.00 56.53 596 GLY A C 1
ATOM 4738 O O . GLY A 1 596 ? -11.295 35.468 23.984 1.00 56.53 596 GLY A O 1
ATOM 4739 N N . PHE A 1 597 ? -13.106 36.547 24.731 1.00 52.53 597 PHE A N 1
ATOM 4740 C CA . PHE A 1 597 ? -14.103 35.692 24.067 1.00 52.53 597 PHE A CA 1
ATOM 4741 C C . PHE A 1 597 ? -15.247 36.572 23.546 1.00 52.53 597 PHE A C 1
ATOM 4743 O O . PHE A 1 597 ? -15.680 37.497 24.235 1.00 52.53 597 PHE A O 1
ATOM 4750 N N . LEU A 1 598 ? -15.766 36.258 22.357 1.00 49.06 598 LEU A N 1
ATOM 4751 C CA . LEU A 1 598 ? -16.818 36.991 21.638 1.00 49.06 598 LEU A CA 1
ATOM 4752 C C . LEU A 1 598 ? -18.216 36.828 22.276 1.00 49.06 598 LEU A C 1
ATOM 4754 O O . LEU A 1 598 ? -19.150 36.346 21.637 1.00 49.06 598 LEU A O 1
ATOM 4758 N N . ILE A 1 599 ? -18.397 37.223 23.539 1.00 49.88 599 ILE A N 1
ATOM 4759 C CA . ILE A 1 599 ? -19.738 37.402 24.123 1.00 49.88 599 ILE A CA 1
ATOM 4760 C C . ILE A 1 599 ? -20.138 38.875 23.965 1.00 49.88 599 ILE A C 1
ATOM 4762 O O . ILE A 1 599 ? -19.466 39.742 24.529 1.00 49.88 599 ILE A O 1
ATOM 4766 N N . PRO A 1 600 ? -21.238 39.193 23.252 1.00 50.16 600 PRO A N 1
ATOM 4767 C CA . PRO A 1 600 ? -21.775 40.549 23.208 1.00 50.16 600 PRO A CA 1
ATOM 4768 C C . PRO A 1 600 ? -21.981 41.102 24.624 1.00 50.16 600 PRO A C 1
ATOM 4770 O O . PRO A 1 600 ? -22.753 40.552 25.407 1.00 50.16 600 PRO A O 1
ATOM 4773 N N . GLY A 1 601 ? -21.281 42.190 24.957 1.00 51.03 601 GLY A N 1
ATOM 4774 C CA . GLY A 1 601 ? -21.326 42.816 26.285 1.00 51.03 601 GLY A CA 1
ATOM 4775 C C . GLY A 1 601 ? -20.162 42.476 27.226 1.00 51.03 601 GLY A C 1
ATOM 4776 O O . GLY A 1 601 ? -20.079 43.086 28.292 1.00 51.03 601 GLY A O 1
ATOM 4777 N N . LYS A 1 602 ? -19.242 41.579 26.843 1.00 53.72 602 LYS A N 1
ATOM 4778 C CA . LYS A 1 602 ? -17.963 41.379 27.545 1.00 53.72 602 LYS A CA 1
ATOM 4779 C C . LYS A 1 602 ? -17.080 42.615 27.330 1.00 53.72 602 LYS A C 1
ATOM 4781 O O . LYS A 1 602 ? -16.933 43.075 26.202 1.00 53.72 602 LYS A O 1
ATOM 4786 N N . ASN A 1 603 ? -16.584 43.216 28.410 1.00 54.28 603 ASN A N 1
ATOM 4787 C CA . ASN A 1 603 ? -16.045 44.582 28.376 1.00 54.28 603 ASN A CA 1
ATOM 4788 C C . ASN A 1 603 ? -14.761 44.788 29.193 1.00 54.28 603 ASN A C 1
ATOM 4790 O O . ASN A 1 603 ? -14.476 45.934 29.536 1.00 54.28 603 ASN A O 1
ATOM 4794 N N . LYS A 1 604 ? -14.039 43.714 29.537 1.00 55.06 604 LYS A N 1
ATOM 4795 C CA . LYS A 1 604 ? -12.769 43.756 30.279 1.00 55.06 604 LYS A CA 1
ATOM 4796 C C . LYS A 1 604 ? -11.985 42.484 30.024 1.00 55.06 604 LYS A C 1
ATOM 4798 O O . LYS A 1 604 ? -12.554 41.444 30.336 1.00 55.06 604 LYS A O 1
ATOM 4803 N N . GLU A 1 605 ? -10.744 42.563 29.537 1.00 65.62 605 GLU A N 1
ATOM 4804 C CA . GLU A 1 605 ? -9.820 41.418 29.480 1.00 65.62 605 GLU A CA 1
ATOM 4805 C C . GLU A 1 605 ? -8.374 41.812 29.099 1.00 65.62 605 GLU A C 1
ATOM 4807 O O . GLU A 1 605 ? -8.163 42.633 28.213 1.00 65.62 605 GLU A O 1
ATOM 4812 N N . ASN A 1 606 ? -7.380 41.228 29.788 1.00 68.88 606 ASN A N 1
ATOM 4813 C CA . ASN A 1 606 ? -5.938 41.515 29.666 1.00 68.88 606 ASN A CA 1
ATOM 4814 C C . ASN A 1 606 ? -5.188 40.505 28.769 1.00 68.88 606 ASN A C 1
ATOM 4816 O O . ASN A 1 606 ? -5.673 39.415 28.476 1.00 68.88 606 ASN A O 1
ATOM 4820 N N . LEU A 1 607 ? -3.954 40.816 28.379 1.00 72.50 607 LEU A N 1
ATOM 4821 C CA . LEU A 1 607 ? -3.014 39.809 27.881 1.00 72.50 607 LEU A CA 1
ATOM 4822 C C . LEU A 1 607 ? -2.277 39.193 29.082 1.00 72.50 607 LEU A C 1
ATOM 4824 O O . LEU A 1 607 ? -1.704 39.943 29.874 1.00 72.50 607 LEU A O 1
ATOM 4828 N N . TYR A 1 608 ? -2.308 37.870 29.251 1.00 70.94 608 TYR A N 1
ATOM 4829 C CA . TYR A 1 608 ? -1.637 37.196 30.370 1.00 70.94 608 TYR A CA 1
ATOM 4830 C C . TYR A 1 608 ? -0.417 36.426 29.898 1.00 70.94 608 TYR A C 1
ATOM 4832 O O . TYR A 1 608 ? -0.480 35.754 28.876 1.00 70.94 608 TYR A O 1
ATOM 4840 N N . VAL A 1 609 ? 0.643 36.447 30.699 1.00 70.44 609 VAL A N 1
ATOM 4841 C CA . VAL A 1 609 ? 1.677 35.413 30.666 1.00 70.44 609 VAL A CA 1
ATOM 4842 C C . VAL A 1 609 ? 1.382 34.425 31.779 1.00 70.44 609 VAL A C 1
ATOM 4844 O O . VAL A 1 609 ? 1.250 34.816 32.940 1.00 70.44 609 VAL A O 1
ATOM 4847 N N . ILE A 1 610 ? 1.294 33.150 31.427 1.00 63.09 610 ILE A N 1
ATOM 4848 C CA . ILE A 1 610 ? 1.170 32.039 32.362 1.00 63.09 610 ILE A CA 1
ATOM 4849 C C . ILE A 1 610 ? 2.533 31.360 32.459 1.00 63.09 610 ILE A C 1
ATOM 4851 O O . ILE A 1 610 ? 3.044 30.904 31.443 1.00 63.09 610 ILE A O 1
ATOM 4855 N N . SER A 1 611 ? 3.106 31.286 33.657 1.00 61.66 611 SER A N 1
ATOM 4856 C CA . SER A 1 611 ? 4.216 30.379 33.990 1.00 61.66 611 SER A CA 1
ATOM 4857 C C . SER A 1 611 ? 3.729 29.300 34.961 1.00 61.66 611 SER A C 1
ATOM 4859 O O . SER A 1 611 ? 2.618 29.426 35.480 1.00 61.66 611 SER A O 1
ATOM 4861 N N . ASP A 1 612 ? 4.546 28.272 35.229 1.00 54.47 612 ASP A N 1
ATOM 4862 C CA . ASP A 1 612 ? 4.247 27.051 36.013 1.00 54.47 612 ASP A CA 1
ATOM 4863 C C . ASP A 1 612 ? 3.342 27.208 37.256 1.00 54.47 612 ASP A C 1
ATOM 4865 O O . ASP A 1 612 ? 2.708 26.244 37.685 1.00 54.47 612 ASP A O 1
ATOM 4869 N N . THR A 1 613 ? 3.264 28.399 37.863 1.00 52.38 613 THR A N 1
ATOM 4870 C CA . THR A 1 613 ? 2.400 28.670 39.027 1.00 52.38 613 THR A CA 1
ATOM 4871 C C . THR A 1 613 ? 1.651 30.011 39.025 1.00 52.38 613 THR A C 1
ATOM 4873 O O . THR A 1 613 ? 0.858 30.234 39.939 1.00 52.38 613 THR A O 1
ATOM 4876 N N . ASN A 1 614 ? 1.842 30.911 38.047 1.00 60.44 614 ASN A N 1
ATOM 4877 C CA . ASN A 1 614 ? 1.294 32.278 38.104 1.00 60.44 614 ASN A CA 1
ATOM 4878 C C . ASN A 1 614 ? 0.774 32.783 36.749 1.00 60.44 614 ASN A C 1
ATOM 4880 O O . ASN A 1 614 ? 1.393 32.551 35.717 1.00 60.44 614 ASN A O 1
ATOM 4884 N N . ALA A 1 615 ? -0.321 33.554 36.772 1.00 65.69 615 ALA A N 1
ATOM 4885 C CA . ALA A 1 615 ? -0.810 34.334 35.633 1.00 65.69 615 ALA A CA 1
ATOM 4886 C C . ALA A 1 615 ? -0.551 35.830 35.879 1.00 65.69 615 ALA A C 1
ATOM 4888 O O . ALA A 1 615 ? -1.114 36.419 36.805 1.00 65.69 615 ALA A O 1
ATOM 4889 N N . ILE A 1 616 ? 0.301 36.446 35.059 1.00 70.06 616 ILE A N 1
ATOM 4890 C CA . ILE A 1 616 ? 0.729 37.844 35.194 1.00 70.06 616 ILE A CA 1
ATOM 4891 C C . ILE A 1 616 ? 0.105 38.665 34.054 1.00 70.06 616 ILE A C 1
ATOM 4893 O O . ILE A 1 616 ? 0.378 38.369 32.889 1.00 70.06 616 ILE A O 1
ATOM 4897 N N . PRO A 1 617 ? -0.731 39.684 34.336 1.00 70.31 617 PRO A N 1
ATOM 4898 C CA . PRO A 1 617 ? -1.262 40.561 33.298 1.00 70.31 617 PRO A CA 1
ATOM 4899 C C . PRO A 1 617 ? -0.165 41.496 32.773 1.00 70.31 617 PRO A C 1
ATOM 4901 O O . PRO A 1 617 ? 0.520 42.161 33.550 1.00 70.31 617 PRO A O 1
ATOM 4904 N N . LEU A 1 618 ? -0.024 41.566 31.450 1.00 72.56 618 LEU A N 1
ATOM 4905 C CA . LEU A 1 618 ? 0.969 42.399 30.767 1.00 72.56 618 LEU A CA 1
ATOM 4906 C C . LEU A 1 618 ? 0.469 43.801 30.436 1.00 72.56 618 LEU A C 1
ATOM 4908 O O . LEU A 1 618 ? 1.263 44.666 30.100 1.00 72.56 618 LEU A O 1
ATOM 4912 N N . VAL A 1 619 ? -0.830 44.055 30.514 1.00 69.25 619 VAL A N 1
ATOM 4913 C CA . VAL A 1 619 ? -1.422 45.347 30.150 1.00 69.25 619 VAL A CA 1
ATOM 4914 C C . VAL A 1 619 ? -1.868 46.051 31.431 1.00 69.25 619 VAL A C 1
ATOM 4916 O O . VAL A 1 619 ? -2.337 45.375 32.352 1.00 69.25 619 VAL A O 1
ATOM 4919 N N . PRO A 1 620 ? -1.713 47.383 31.554 1.00 59.66 620 PRO A N 1
ATOM 4920 C CA . PRO A 1 620 ? -2.342 48.112 32.649 1.00 59.66 620 PRO A CA 1
ATOM 4921 C C . PRO A 1 620 ? -3.853 47.844 32.663 1.00 59.66 620 PRO A C 1
ATOM 4923 O O . PRO A 1 620 ? -4.467 47.774 31.604 1.00 59.66 620 PRO A O 1
ATOM 4926 N N . ASP A 1 621 ? -4.427 47.703 33.862 1.00 54.53 621 ASP A N 1
ATOM 4927 C CA . ASP A 1 621 ? -5.847 47.411 34.111 1.00 54.53 621 ASP A CA 1
ATOM 4928 C C . ASP A 1 621 ? -6.733 48.565 33.597 1.00 54.53 621 ASP A C 1
ATOM 4930 O O . ASP A 1 621 ? -7.163 49.451 34.343 1.00 54.53 621 ASP A O 1
ATOM 4934 N N . ASP A 1 622 ? -6.929 48.617 32.281 1.00 57.28 622 ASP A N 1
ATOM 4935 C CA . ASP A 1 622 ? -7.737 49.621 31.614 1.00 57.28 622 ASP A CA 1
ATOM 4936 C C . ASP A 1 622 ? -9.199 49.178 31.671 1.00 57.28 622 ASP A C 1
ATOM 4938 O O . ASP A 1 622 ? -9.594 48.123 31.179 1.00 57.28 622 ASP A O 1
ATOM 4942 N N . LYS A 1 623 ? -10.050 50.004 32.285 1.00 52.69 623 LYS A N 1
ATOM 4943 C CA . LYS A 1 623 ? -11.498 49.754 32.394 1.00 52.69 623 LYS A CA 1
ATOM 4944 C C . LYS A 1 623 ? -12.231 50.032 31.069 1.00 52.69 623 LYS A C 1
ATOM 4946 O O . LYS A 1 623 ? -13.435 50.311 31.088 1.00 52.69 623 LYS A O 1
ATOM 4951 N N . SER A 1 624 ? -11.520 50.026 29.944 1.00 59.44 624 SER A N 1
ATOM 4952 C CA . SER A 1 624 ? -12.034 50.321 28.612 1.00 59.44 624 SER A CA 1
ATOM 4953 C C . SER A 1 624 ? -12.671 49.078 27.970 1.00 59.44 624 SER A C 1
ATOM 4955 O O . SER A 1 624 ? -12.436 47.946 28.373 1.00 59.44 624 SER A O 1
ATOM 4957 N N . LYS A 1 625 ? -13.577 49.287 27.004 1.00 68.56 625 LYS A N 1
ATOM 4958 C CA . LYS A 1 625 ? -14.447 48.243 26.421 1.00 68.56 625 LYS A CA 1
ATOM 4959 C C . LYS A 1 625 ? -13.729 47.353 25.389 1.00 68.56 625 LYS A C 1
ATOM 4961 O O . LYS A 1 625 ? -14.287 47.116 24.322 1.00 68.56 625 LYS A O 1
ATOM 4966 N N . TRP A 1 626 ? -12.512 46.907 25.668 1.00 73.88 626 TRP A N 1
ATOM 4967 C CA . TRP A 1 626 ? -11.666 46.218 24.694 1.00 73.88 626 TRP A CA 1
ATOM 4968 C C . TRP A 1 626 ? -11.139 44.877 25.225 1.00 73.88 626 TRP A C 1
ATOM 4970 O O . TRP A 1 626 ? -11.096 44.656 26.435 1.00 73.88 626 TRP A O 1
ATOM 4980 N N . PHE A 1 627 ? -10.786 43.969 24.314 1.00 72.75 627 PHE A N 1
ATOM 4981 C CA . PHE A 1 627 ? -10.159 42.678 24.606 1.00 72.75 627 PHE A CA 1
ATOM 4982 C C . PHE A 1 627 ? -9.087 42.337 23.562 1.00 72.75 627 PHE A C 1
ATOM 4984 O O . PHE A 1 627 ? -9.081 42.900 22.467 1.00 72.75 627 PHE A O 1
ATOM 4991 N N . TYR A 1 628 ? -8.207 41.391 23.892 1.00 76.38 628 TYR A N 1
ATOM 4992 C CA . TYR A 1 628 ? -7.152 40.889 23.005 1.00 76.38 628 TYR A CA 1
ATOM 4993 C C . TYR A 1 628 ? -7.547 39.554 22.372 1.00 76.38 628 TYR A C 1
ATOM 4995 O O . TYR A 1 628 ? -8.101 38.700 23.072 1.00 76.38 628 TYR A O 1
ATOM 5003 N N . HIS A 1 629 ? -7.272 39.383 21.076 1.00 64.94 629 HIS A N 1
ATOM 5004 C CA . HIS A 1 629 ? -7.650 38.183 20.313 1.00 64.94 629 HIS A CA 1
ATOM 5005 C C . HIS A 1 629 ? -6.466 37.260 19.966 1.00 64.94 629 HIS A C 1
ATOM 5007 O O . HIS A 1 629 ? -6.603 36.043 20.079 1.00 64.94 629 HIS A O 1
ATOM 5013 N N . ASP A 1 630 ? -5.313 37.826 19.603 1.00 70.25 630 ASP A N 1
ATOM 5014 C CA . ASP A 1 630 ? -4.105 37.098 19.176 1.00 70.25 630 ASP A CA 1
ATOM 5015 C C . ASP A 1 630 ? -2.835 37.889 19.541 1.00 70.25 630 ASP A C 1
ATOM 5017 O O . ASP A 1 630 ? -2.932 39.093 19.791 1.00 70.25 630 ASP A O 1
ATOM 5021 N N . ALA A 1 631 ? -1.663 37.254 19.592 1.00 74.31 631 ALA A N 1
ATOM 5022 C CA . ALA A 1 631 ? -0.394 37.904 19.936 1.00 74.31 631 ALA A CA 1
ATOM 5023 C C . ALA A 1 631 ? 0.801 37.301 19.177 1.00 74.31 631 ALA A C 1
ATOM 5025 O O . ALA A 1 631 ? 0.957 36.089 19.132 1.00 74.31 631 ALA A O 1
ATOM 5026 N N . GLU A 1 632 ? 1.690 38.143 18.650 1.00 76.38 632 GLU A N 1
ATOM 5027 C CA . GLU A 1 632 ? 2.933 37.736 17.983 1.00 76.38 632 GLU A CA 1
ATOM 5028 C C . GLU A 1 632 ? 4.146 38.388 18.661 1.00 76.38 632 GLU A C 1
ATOM 5030 O O . GLU A 1 632 ? 4.092 39.545 19.086 1.00 76.38 632 GLU A O 1
ATOM 5035 N N . PHE A 1 633 ? 5.246 37.640 18.763 1.00 77.25 633 PHE A N 1
ATOM 5036 C CA . PHE A 1 633 ? 6.497 38.102 19.358 1.00 77.25 633 PHE A CA 1
ATOM 5037 C C . PHE A 1 633 ? 7.405 38.756 18.325 1.00 77.25 633 PHE A C 1
ATOM 5039 O O . PHE A 1 633 ? 7.757 38.145 17.312 1.00 77.25 633 PHE A O 1
ATOM 5046 N N . LYS A 1 634 ? 7.834 39.989 18.599 1.00 79.06 634 LYS A N 1
ATOM 5047 C CA . LYS A 1 634 ? 8.755 40.717 17.726 1.00 79.06 634 LYS A CA 1
ATOM 5048 C C . LYS A 1 634 ? 9.472 41.818 18.491 1.00 79.06 634 LYS A C 1
ATOM 5050 O O . LYS A 1 634 ? 8.820 42.583 19.176 1.00 79.06 634 LYS A O 1
ATOM 5055 N N . ASP A 1 635 ? 10.786 41.940 18.340 1.00 83.75 635 ASP A N 1
ATOM 5056 C CA . ASP A 1 635 ? 11.507 43.162 18.725 1.00 83.75 635 ASP A CA 1
ATOM 5057 C C . ASP A 1 635 ? 11.154 44.271 17.715 1.00 83.75 635 ASP A C 1
ATOM 5059 O O . ASP A 1 635 ? 11.548 44.197 16.543 1.00 83.75 635 ASP A O 1
ATOM 5063 N N . MET A 1 636 ? 10.317 45.225 18.133 1.00 82.00 636 MET A N 1
ATOM 5064 C CA . MET A 1 636 ? 9.734 46.234 17.242 1.00 82.00 636 MET A CA 1
ATOM 5065 C C . MET A 1 636 ? 10.596 47.487 17.112 1.00 82.00 636 MET A C 1
ATOM 5067 O O . MET A 1 636 ? 10.443 48.220 16.132 1.00 82.00 636 MET A O 1
ATOM 5071 N N . ASP A 1 637 ? 11.487 47.749 18.069 1.00 84.00 637 ASP A N 1
ATOM 5072 C CA . ASP A 1 637 ? 12.356 48.928 18.058 1.00 84.00 637 ASP A CA 1
ATOM 5073 C C . ASP A 1 637 ? 13.859 48.623 18.044 1.00 84.00 637 ASP A C 1
ATOM 5075 O O . ASP A 1 637 ? 14.674 49.550 18.000 1.00 84.00 637 ASP A O 1
ATOM 5079 N N . GLY A 1 638 ? 14.223 47.345 17.942 1.00 79.81 638 GLY A N 1
ATOM 5080 C CA . GLY A 1 638 ? 15.591 46.881 17.759 1.00 79.81 638 GLY A CA 1
ATOM 5081 C C . GLY A 1 638 ? 16.439 46.998 19.022 1.00 79.81 638 GLY A C 1
ATOM 5082 O O . GLY A 1 638 ? 17.667 47.067 18.912 1.00 79.81 638 GLY A O 1
ATOM 5083 N N . ASP A 1 639 ? 15.817 47.085 20.201 1.00 82.38 639 ASP A N 1
ATOM 5084 C CA . ASP A 1 639 ? 16.525 47.223 21.474 1.00 82.38 639 ASP A CA 1
ATOM 5085 C C . ASP A 1 639 ? 17.048 45.886 22.034 1.00 82.38 639 ASP A C 1
ATOM 5087 O O . ASP A 1 639 ? 17.760 45.868 23.044 1.00 82.38 639 ASP A O 1
ATOM 5091 N N . GLY A 1 640 ? 16.789 44.782 21.324 1.00 78.69 640 GLY A N 1
ATOM 5092 C CA . GLY A 1 640 ? 17.220 43.435 21.675 1.00 78.69 640 GLY A CA 1
ATOM 5093 C C . GLY A 1 640 ? 16.264 42.715 22.625 1.00 78.69 640 GLY A C 1
ATOM 5094 O O . GLY A 1 640 ? 16.534 41.563 22.976 1.00 78.69 640 GLY A O 1
ATOM 5095 N N . PHE A 1 641 ? 15.161 43.351 23.033 1.00 81.06 641 PHE A N 1
ATOM 5096 C CA . PHE A 1 641 ? 14.104 42.732 23.821 1.00 81.06 641 PHE A CA 1
ATOM 5097 C C . PHE A 1 641 ? 12.888 42.429 22.943 1.00 81.06 641 PHE A C 1
ATOM 5099 O O . PHE A 1 641 ? 12.445 43.227 22.128 1.00 81.06 641 PHE A O 1
ATOM 5106 N N . ILE A 1 642 ? 12.334 41.229 23.104 1.00 79.94 642 ILE A N 1
ATOM 5107 C CA . ILE A 1 642 ? 11.155 40.816 22.345 1.00 79.94 642 ILE A CA 1
ATOM 5108 C C . ILE A 1 642 ? 9.916 41.516 22.912 1.00 79.94 642 ILE A C 1
ATOM 5110 O O . ILE A 1 642 ? 9.597 41.361 24.097 1.00 79.94 642 ILE A O 1
ATOM 5114 N N . ASP A 1 643 ? 9.212 42.244 22.045 1.00 84.06 643 ASP A N 1
ATOM 5115 C CA . ASP A 1 643 ? 7.922 42.868 22.318 1.00 84.06 643 ASP A CA 1
ATOM 5116 C C . ASP A 1 643 ? 6.752 41.988 21.858 1.00 84.06 643 ASP A C 1
ATOM 5118 O O . ASP A 1 643 ? 6.938 40.914 21.278 1.00 84.06 643 ASP A O 1
ATOM 5122 N N . ILE A 1 644 ? 5.523 42.457 22.098 1.00 82.94 644 ILE A N 1
ATOM 5123 C CA . ILE A 1 644 ? 4.302 41.792 21.639 1.00 82.94 644 ILE A CA 1
ATOM 5124 C C . ILE A 1 644 ? 3.521 42.722 20.720 1.00 82.94 644 ILE A C 1
ATOM 5126 O O . ILE A 1 644 ? 3.204 43.854 21.085 1.00 82.94 644 ILE A O 1
ATOM 5130 N N . VAL A 1 645 ? 3.135 42.221 19.553 1.00 81.88 645 VAL A N 1
ATOM 5131 C CA . VAL A 1 645 ? 2.150 42.859 18.678 1.00 81.88 645 VAL A CA 1
ATOM 5132 C C . VAL A 1 645 ? 0.850 42.080 18.785 1.00 81.88 645 VAL A C 1
ATOM 5134 O O . VAL A 1 645 ? 0.850 40.855 18.756 1.00 81.88 645 VAL A O 1
ATOM 5137 N N . SER A 1 646 ? -0.265 42.778 18.975 1.00 78.75 646 SER A N 1
ATOM 5138 C CA . SER A 1 646 ? -1.550 42.143 19.257 1.00 78.75 646 SER A CA 1
ATOM 5139 C C . SER A 1 646 ? -2.710 42.943 18.672 1.00 78.75 646 SER A C 1
ATOM 5141 O O . SER A 1 646 ? -2.615 44.155 18.454 1.00 78.75 646 SER A O 1
ATOM 5143 N N . GLU A 1 647 ? -3.822 42.261 18.417 1.00 75.25 647 GLU A N 1
ATOM 5144 C CA . GLU A 1 647 ? -5.077 42.879 17.996 1.00 75.25 647 GLU A CA 1
ATOM 5145 C C . GLU A 1 647 ? -5.953 43.197 19.213 1.00 75.25 647 GLU A C 1
ATOM 5147 O O . GLU A 1 647 ? -6.254 42.330 20.038 1.00 75.25 647 GLU A O 1
ATOM 5152 N N . HIS A 1 648 ? -6.383 44.454 19.305 1.00 77.19 648 HIS A N 1
ATOM 5153 C CA . HIS A 1 648 ? -7.206 44.995 20.380 1.00 77.19 648 HIS A CA 1
ATOM 5154 C C . HIS A 1 648 ? -8.602 45.324 19.830 1.00 77.19 648 HIS A C 1
ATOM 5156 O O . HIS A 1 648 ? -8.755 46.162 18.939 1.00 77.19 648 HIS A O 1
ATOM 5162 N N . VAL A 1 649 ? -9.637 44.643 20.330 1.00 73.62 649 VAL A N 1
ATOM 5163 C CA . VAL A 1 649 ? -10.976 44.587 19.716 1.00 73.62 649 VAL A CA 1
ATOM 5164 C C . VAL A 1 649 ? -12.071 45.039 20.686 1.00 73.62 649 VAL A C 1
ATOM 5166 O O . VAL A 1 649 ? -12.068 44.676 21.858 1.00 73.62 649 VAL A O 1
ATOM 5169 N N . ASN A 1 650 ? -13.044 45.814 20.197 1.00 73.62 650 ASN A N 1
ATOM 5170 C CA . ASN A 1 650 ? -14.243 46.230 20.931 1.00 73.62 650 ASN A CA 1
ATOM 5171 C C . ASN A 1 650 ? -15.497 45.902 20.122 1.00 73.62 650 ASN A C 1
ATOM 5173 O O . ASN A 1 650 ? -15.657 46.327 18.974 1.00 73.62 650 ASN A O 1
ATOM 5177 N N . ILE A 1 651 ? -16.409 45.158 20.746 1.00 66.94 651 ILE A N 1
ATOM 5178 C CA . ILE A 1 651 ? -17.670 44.735 20.142 1.00 66.94 651 ILE A CA 1
ATOM 5179 C C . ILE A 1 651 ? -18.819 45.211 21.035 1.00 66.94 651 ILE A C 1
ATOM 5181 O O . ILE A 1 651 ? -19.154 44.556 22.029 1.00 66.94 651 ILE A O 1
ATOM 5185 N N . PRO A 1 652 ? -19.444 46.358 20.717 1.00 62.31 652 PRO A N 1
ATOM 5186 C CA . PRO A 1 652 ? -20.552 46.858 21.510 1.00 62.31 652 PRO A CA 1
ATOM 5187 C C . PRO A 1 652 ? -21.800 45.989 21.303 1.00 62.31 652 PRO A C 1
ATOM 5189 O O . PRO A 1 652 ? -22.030 45.444 20.227 1.00 62.31 652 PRO A O 1
ATOM 5192 N N . PHE A 1 653 ? -22.660 45.918 22.322 1.00 61.97 653 PHE A N 1
ATOM 5193 C CA . PHE A 1 653 ? -23.944 45.203 22.243 1.00 61.97 653 PHE A CA 1
ATOM 5194 C C . PHE A 1 653 ? -24.860 45.742 21.123 1.00 61.97 653 PHE A C 1
ATOM 5196 O O . PHE A 1 653 ? -25.656 45.004 20.551 1.00 61.97 653 PHE A O 1
ATOM 5203 N N . VAL A 1 654 ? -24.728 47.033 20.793 1.00 60.62 654 VAL A N 1
ATOM 5204 C CA . VAL A 1 654 ? -25.373 47.699 19.654 1.00 60.62 654 VAL A CA 1
ATOM 5205 C C . VAL A 1 654 ? -24.338 48.605 18.984 1.00 60.62 654 VAL A C 1
ATOM 5207 O O . VAL A 1 654 ? -23.756 49.458 19.652 1.00 60.62 654 VAL A O 1
ATOM 5210 N N . GLY A 1 655 ? -24.118 48.446 17.677 1.00 66.44 655 GLY A N 1
ATOM 5211 C CA . GLY A 1 655 ? -23.164 49.245 16.898 1.00 66.44 655 GLY A CA 1
ATOM 5212 C C . GLY A 1 655 ? -22.245 48.391 16.022 1.00 66.44 655 GLY A C 1
ATOM 5213 O O . GLY A 1 655 ? -22.424 47.180 15.924 1.00 66.44 655 GLY A O 1
ATOM 5214 N N . LYS A 1 656 ? -21.274 49.030 15.358 1.00 61.22 656 LYS A N 1
ATOM 5215 C CA . LYS A 1 656 ? -20.205 48.327 14.628 1.00 61.22 656 LYS A CA 1
ATOM 5216 C C . LYS A 1 656 ? -19.073 47.968 15.591 1.00 61.22 656 LYS A C 1
ATOM 5218 O O . LYS A 1 656 ? -18.778 48.757 16.487 1.00 61.22 656 LYS A O 1
ATOM 5223 N N . SER A 1 657 ? -18.447 46.812 15.384 1.00 67.25 657 SER A N 1
ATOM 5224 C CA . SER A 1 657 ? -17.181 46.478 16.033 1.00 67.25 657 SER A CA 1
ATOM 5225 C C . SER A 1 657 ? -16.081 47.439 15.585 1.00 67.25 657 SER A C 1
ATOM 5227 O O . SER A 1 657 ? -16.107 47.969 14.470 1.00 67.25 657 SER A O 1
ATOM 5229 N N . THR A 1 658 ? -15.124 47.677 16.473 1.00 71.25 658 THR A N 1
ATOM 5230 C CA . THR A 1 658 ? -13.926 48.469 16.201 1.00 71.25 658 THR A CA 1
ATOM 5231 C C . THR A 1 658 ? -12.697 47.670 16.600 1.00 71.25 658 THR A C 1
ATOM 5233 O O . THR A 1 658 ? -12.697 47.026 17.646 1.00 71.25 658 THR A O 1
ATOM 5236 N N . THR A 1 659 ? -11.657 47.742 15.782 1.00 71.94 659 THR A N 1
ATOM 5237 C CA . THR A 1 659 ? -10.402 46.996 15.923 1.00 71.94 659 THR A CA 1
ATOM 5238 C C . THR A 1 659 ? -9.217 47.956 15.864 1.00 71.94 659 THR A C 1
ATOM 5240 O O . THR A 1 659 ? -9.248 48.977 15.159 1.00 71.94 659 THR A O 1
ATOM 5243 N N . GLN A 1 660 ? -8.171 47.622 16.610 1.00 76.94 660 GLN A N 1
ATOM 5244 C CA . GLN A 1 660 ? -6.922 48.363 16.704 1.00 76.94 660 GLN A CA 1
ATOM 5245 C C . GLN A 1 660 ? -5.749 47.389 16.646 1.00 76.94 660 GLN A C 1
ATOM 5247 O O . GLN A 1 660 ? -5.797 46.330 17.265 1.00 76.94 660 GLN A O 1
ATOM 5252 N N . LEU A 1 661 ? -4.688 47.766 15.937 1.00 79.25 661 LEU A N 1
ATOM 5253 C CA . LEU A 1 661 ? -3.415 47.054 16.014 1.00 79.25 661 LEU A CA 1
ATOM 5254 C C . LEU A 1 661 ? -2.555 47.744 17.065 1.00 79.25 661 LEU A C 1
ATOM 5256 O O . LEU A 1 661 ? -2.352 48.963 16.992 1.00 79.25 661 LEU A O 1
ATOM 5260 N N . VAL A 1 662 ? -2.064 46.982 18.036 1.00 81.69 662 VAL A N 1
ATOM 5261 C CA . VAL A 1 662 ? -1.287 47.520 19.147 1.00 81.69 662 VAL A CA 1
ATOM 5262 C C . VAL A 1 662 ? 0.045 46.807 19.309 1.00 81.69 662 VAL A C 1
ATOM 5264 O O . VAL A 1 662 ? 0.194 45.632 18.993 1.00 81.69 662 VAL A O 1
ATOM 5267 N N . TRP A 1 663 ? 1.009 47.549 19.831 1.00 86.31 663 TRP A N 1
ATOM 5268 C CA . TRP A 1 663 ? 2.328 47.076 20.208 1.00 86.31 663 TRP A CA 1
ATOM 5269 C C . TRP A 1 663 ? 2.509 47.292 21.709 1.00 86.31 663 TRP A C 1
ATOM 5271 O O . TRP A 1 663 ? 2.375 48.405 22.214 1.00 86.31 663 TRP A O 1
ATOM 5281 N N . LEU A 1 664 ? 2.772 46.217 22.434 1.00 84.44 664 LEU A N 1
ATOM 5282 C CA . LEU A 1 664 ? 3.127 46.208 23.843 1.00 84.44 664 LEU A CA 1
ATOM 5283 C C . LEU A 1 664 ? 4.647 46.129 23.927 1.00 84.44 664 LEU A C 1
ATOM 5285 O O . LEU A 1 664 ? 5.219 45.081 23.638 1.00 84.44 664 LEU A O 1
ATOM 5289 N N . LYS A 1 665 ? 5.283 47.232 24.325 1.00 85.94 665 LYS A N 1
ATOM 5290 C CA . LYS A 1 665 ? 6.735 47.301 24.476 1.00 85.94 665 LYS A CA 1
ATOM 5291 C C . LYS A 1 665 ? 7.190 46.653 25.785 1.00 85.94 665 LYS A C 1
ATOM 5293 O O . LYS A 1 665 ? 6.708 47.031 26.863 1.00 85.94 665 LYS A O 1
ATOM 5298 N N . ASN A 1 666 ? 8.167 45.759 25.679 1.00 83.44 666 ASN A N 1
ATOM 5299 C CA . ASN A 1 666 ? 8.882 45.146 26.783 1.00 83.44 666 ASN A CA 1
ATOM 5300 C C . ASN A 1 666 ? 9.667 46.219 27.571 1.00 83.44 666 ASN A C 1
ATOM 5302 O O . ASN A 1 666 ? 10.354 47.056 26.982 1.00 83.44 666 ASN A O 1
ATOM 5306 N N . PRO A 1 667 ? 9.586 46.247 28.914 1.00 79.81 667 PRO A N 1
ATOM 5307 C CA . PRO A 1 667 ? 10.294 47.233 29.733 1.00 79.81 667 PRO A CA 1
ATOM 5308 C C . PRO A 1 667 ? 11.827 47.053 29.790 1.00 79.81 667 PRO A C 1
ATOM 5310 O O . PRO A 1 667 ? 12.484 47.829 30.485 1.00 79.81 667 PRO A O 1
ATOM 5313 N N . GLY A 1 668 ? 12.402 46.072 29.083 1.00 72.06 668 GLY A N 1
ATOM 5314 C CA . GLY A 1 668 ? 13.852 45.889 28.947 1.00 72.06 668 GLY A CA 1
ATOM 5315 C C . GLY A 1 668 ? 14.472 44.944 29.979 1.00 72.06 668 GLY A C 1
ATOM 5316 O O . GLY A 1 668 ? 15.633 45.100 30.354 1.00 72.06 668 GLY A O 1
ATOM 5317 N N . ASN A 1 669 ? 13.699 43.981 30.487 1.00 64.69 669 ASN A N 1
ATOM 5318 C CA . ASN A 1 669 ? 14.192 42.953 31.402 1.00 64.69 669 ASN A CA 1
ATOM 5319 C C . ASN A 1 669 ? 13.674 41.575 30.961 1.00 64.69 669 ASN A C 1
ATOM 5321 O O . ASN A 1 669 ? 12.507 41.442 30.606 1.00 64.69 669 ASN A O 1
ATOM 5325 N N . GLN A 1 670 ? 14.518 40.537 31.019 1.00 57.81 670 GLN A N 1
ATOM 5326 C CA . GLN A 1 670 ? 14.115 39.154 30.699 1.00 57.81 670 GLN A CA 1
ATOM 5327 C C . GLN A 1 670 ? 13.074 38.600 31.690 1.00 57.81 670 GLN A C 1
ATOM 5329 O O . GLN A 1 670 ? 12.440 37.584 31.437 1.00 57.81 670 GLN A O 1
ATOM 5334 N N . THR A 1 671 ? 12.873 39.253 32.839 1.00 59.62 671 THR A N 1
ATOM 5335 C CA . THR A 1 671 ? 11.821 38.881 33.793 1.00 59.62 671 THR A CA 1
ATOM 5336 C C . THR A 1 671 ? 10.502 39.575 33.454 1.00 59.62 671 THR A C 1
ATOM 5338 O O . THR A 1 671 ? 10.428 40.802 33.415 1.00 59.62 671 THR A O 1
ATOM 5341 N N . ILE A 1 672 ? 9.437 38.789 33.280 1.00 64.69 672 ILE A N 1
ATOM 5342 C CA . ILE A 1 672 ? 8.082 39.264 32.964 1.00 64.69 672 ILE A CA 1
ATOM 5343 C C . ILE A 1 672 ? 7.412 39.804 34.238 1.00 64.69 672 ILE A C 1
ATOM 5345 O O . ILE A 1 672 ? 6.574 39.146 34.854 1.00 64.69 672 ILE A O 1
ATOM 5349 N N . THR A 1 673 ? 7.809 40.993 34.693 1.00 61.25 673 THR A N 1
ATOM 5350 C CA . THR A 1 673 ? 7.198 41.638 35.863 1.00 61.25 673 THR A CA 1
ATOM 5351 C C . THR A 1 673 ? 6.791 43.080 35.557 1.00 61.25 673 THR A C 1
ATOM 5353 O O . THR A 1 673 ? 7.619 43.957 35.335 1.00 61.25 673 THR A O 1
ATOM 5356 N N . GLY A 1 674 ? 5.479 43.334 35.574 1.00 64.62 674 GLY A N 1
ATOM 5357 C CA . GLY A 1 674 ? 4.893 44.673 35.455 1.00 64.62 674 GLY A CA 1
ATOM 5358 C C . GLY A 1 674 ? 4.191 44.948 34.118 1.00 64.62 674 GLY A C 1
ATOM 5359 O O . GLY A 1 674 ? 4.355 44.192 33.163 1.00 64.62 674 GLY A O 1
ATOM 5360 N N . PRO A 1 675 ? 3.374 46.015 34.053 1.00 73.44 675 PRO A N 1
ATOM 5361 C CA . PRO A 1 675 ? 2.622 46.359 32.855 1.00 73.44 675 PRO A CA 1
ATOM 5362 C C . PRO A 1 675 ? 3.558 46.854 31.749 1.00 73.44 675 PRO A C 1
ATOM 5364 O O . PRO A 1 675 ? 4.365 47.763 31.948 1.00 73.44 675 PRO A O 1
ATOM 5367 N N . TRP A 1 676 ? 3.416 46.269 30.570 1.00 82.62 676 TRP A N 1
ATOM 5368 C CA . TRP A 1 676 ? 4.085 46.665 29.344 1.00 82.62 676 TRP A CA 1
ATOM 5369 C C . TRP A 1 676 ? 3.435 47.927 28.791 1.00 82.62 676 TRP A C 1
ATOM 5371 O O . TRP A 1 676 ? 2.236 48.184 28.965 1.00 82.62 676 TRP A O 1
ATOM 5381 N N . LYS A 1 677 ? 4.240 48.760 28.133 1.00 84.19 677 LYS A N 1
ATOM 5382 C CA . LYS A 1 677 ? 3.750 50.035 27.614 1.00 84.19 677 LYS A CA 1
ATOM 5383 C C . LYS A 1 677 ? 3.024 49.803 26.290 1.00 84.19 677 LYS A C 1
ATOM 5385 O O . LYS A 1 677 ? 3.628 49.337 25.333 1.00 84.19 677 LYS A O 1
ATOM 5390 N N . LEU A 1 678 ? 1.742 50.163 26.241 1.00 84.62 678 LEU A N 1
ATOM 5391 C CA . LEU A 1 678 ? 0.886 50.015 25.064 1.00 84.62 678 LEU A CA 1
ATOM 5392 C C . LEU A 1 678 ? 1.059 51.190 24.084 1.00 84.62 678 LEU A C 1
ATOM 5394 O O . LEU A 1 678 ? 0.891 52.353 24.457 1.00 84.62 678 LEU A O 1
ATOM 5398 N N . TYR A 1 679 ? 1.322 50.870 22.822 1.00 84.56 679 TYR A N 1
ATOM 5399 C CA . TYR A 1 679 ? 1.365 51.777 21.681 1.00 84.56 679 TYR A CA 1
ATOM 5400 C C . TYR A 1 679 ? 0.309 51.366 20.651 1.00 84.56 679 TYR A C 1
ATOM 5402 O O . TYR A 1 679 ? 0.118 50.184 20.378 1.00 84.56 679 TYR A O 1
ATOM 5410 N N . TYR A 1 680 ? -0.373 52.342 20.053 1.00 82.19 680 TYR A N 1
ATOM 5411 C CA . TYR A 1 680 ? -1.353 52.095 18.995 1.00 82.19 680 TYR A CA 1
ATOM 5412 C C . TYR A 1 680 ? -0.674 52.248 17.637 1.00 82.19 680 TYR A C 1
ATOM 5414 O O . TYR A 1 680 ? -0.307 53.360 17.261 1.00 82.19 680 TYR A O 1
ATOM 5422 N N . LEU A 1 681 ? -0.523 51.142 16.910 1.00 76.94 681 LEU A N 1
ATOM 5423 C CA . LEU A 1 681 ? -0.000 51.144 15.544 1.00 76.94 681 LEU A CA 1
ATOM 5424 C C . LEU A 1 681 ? -1.094 51.568 14.555 1.00 76.94 681 LEU A C 1
ATOM 5426 O O . LEU A 1 681 ? -0.850 52.371 13.659 1.00 76.94 681 LEU A O 1
ATOM 5430 N N . LEU A 1 682 ? -2.326 51.089 14.765 1.00 72.81 682 LEU A N 1
ATOM 5431 C CA . LEU A 1 682 ? -3.517 51.491 14.012 1.00 72.81 682 LEU A CA 1
ATOM 5432 C C . LEU A 1 682 ? -4.689 51.686 14.975 1.00 72.81 682 LEU A C 1
ATOM 5434 O O . LEU A 1 682 ? -5.110 50.748 15.646 1.00 72.81 682 LEU A O 1
ATOM 5438 N N . SER A 1 683 ? -5.230 52.903 15.046 1.00 65.88 683 SER A N 1
ATOM 5439 C CA . SER A 1 683 ? -6.230 53.287 16.054 1.00 65.88 683 SER A CA 1
ATOM 5440 C C . SER A 1 683 ? -7.688 53.201 15.585 1.00 65.88 683 SER A C 1
ATOM 5442 O O . SER A 1 683 ? -8.581 53.214 16.431 1.00 65.88 683 SER A O 1
ATOM 5444 N N . ASN A 1 684 ? -7.935 53.088 14.273 1.00 61.31 684 ASN A N 1
ATOM 5445 C CA . ASN A 1 684 ? -9.266 52.973 13.668 1.00 61.31 684 ASN A CA 1
ATOM 5446 C C . ASN A 1 684 ? -9.213 52.089 12.411 1.00 61.31 684 ASN A C 1
ATOM 5448 O O . ASN A 1 684 ? -8.854 52.572 11.338 1.00 61.31 684 ASN A O 1
ATOM 5452 N N . GLY A 1 685 ? -9.605 50.818 12.537 1.00 56.97 685 GLY A N 1
ATOM 5453 C CA . GLY A 1 685 ? -9.684 49.890 11.402 1.00 56.97 685 GLY A CA 1
ATOM 5454 C C . GLY A 1 685 ? -8.474 48.970 11.266 1.00 56.97 685 GLY A C 1
ATOM 5455 O O . GLY A 1 685 ? -8.030 48.719 10.148 1.00 56.97 685 GLY A O 1
ATOM 5456 N N . GLY A 1 686 ? -7.947 48.474 12.390 1.00 56.78 686 GLY A N 1
ATOM 5457 C CA . GLY A 1 686 ? -7.023 47.339 12.353 1.00 56.78 686 GLY A CA 1
ATOM 5458 C C . GLY A 1 686 ? -7.675 46.107 11.699 1.00 56.78 686 GLY A C 1
ATOM 5459 O O . GLY A 1 686 ? -8.908 46.025 11.641 1.00 56.78 686 GLY A O 1
ATOM 5460 N N . PRO A 1 687 ? -6.893 45.154 11.177 1.00 53.28 687 PRO A N 1
ATOM 5461 C CA . PRO A 1 687 ? -7.435 43.861 10.758 1.00 53.28 687 PRO A CA 1
ATOM 5462 C C . PRO A 1 687 ? -8.165 43.158 11.917 1.00 53.28 687 PRO A C 1
ATOM 5464 O O . PRO A 1 687 ? -7.939 43.472 13.082 1.00 53.28 687 PRO A O 1
ATOM 5467 N N . ASP A 1 688 ? -9.092 42.264 11.575 1.00 53.19 688 ASP A N 1
ATOM 5468 C CA . ASP A 1 688 ? -9.824 41.398 12.522 1.00 53.19 688 ASP A CA 1
ATOM 5469 C C . ASP A 1 688 ? -9.298 39.947 12.442 1.00 53.19 688 ASP A C 1
ATOM 5471 O O . ASP A 1 688 ? -10.052 39.013 12.710 1.00 53.19 688 ASP A O 1
ATOM 5475 N N . ILE A 1 689 ? -8.083 39.739 11.892 1.00 58.06 689 ILE A N 1
ATOM 5476 C CA . ILE A 1 689 ? -7.507 38.421 11.560 1.00 58.06 689 ILE A CA 1
ATOM 5477 C C . ILE A 1 689 ? -5.975 38.508 11.348 1.00 58.06 689 ILE A C 1
ATOM 5479 O O . ILE A 1 689 ? -5.502 39.397 10.640 1.00 58.06 689 ILE A O 1
ATOM 5483 N N . GLN A 1 690 ? -5.272 37.485 11.864 1.00 56.44 690 GLN A N 1
ATOM 5484 C CA . GLN A 1 690 ? -3.868 37.065 11.695 1.00 56.44 690 GLN A CA 1
ATOM 5485 C C . GLN A 1 690 ? -2.879 38.099 11.134 1.00 56.44 690 GLN A C 1
ATOM 5487 O O . GLN A 1 690 ? -2.862 38.431 9.941 1.00 56.44 690 GLN A O 1
ATOM 5492 N N . VAL A 1 691 ? -1.946 38.461 12.008 1.00 56.84 691 VAL A N 1
ATOM 5493 C CA . VAL A 1 691 ? -0.727 39.199 11.700 1.00 56.84 691 VAL A CA 1
ATOM 5494 C C . VAL A 1 691 ? 0.426 38.197 11.591 1.00 56.84 691 VAL A C 1
ATOM 5496 O O . VAL A 1 691 ? 0.492 37.245 12.367 1.00 56.84 691 VAL A O 1
ATOM 5499 N N . GLN A 1 692 ? 1.283 38.355 10.583 1.00 59.16 692 GLN A N 1
ATOM 5500 C CA . GLN A 1 692 ? 2.516 37.579 10.466 1.00 59.16 692 GLN A CA 1
ATOM 5501 C C . GLN A 1 692 ? 3.645 38.468 9.954 1.00 59.16 692 GLN A C 1
ATOM 5503 O O . GLN A 1 692 ? 3.490 39.159 8.944 1.00 59.16 692 GLN A O 1
ATOM 5508 N N . PHE A 1 693 ? 4.817 38.405 10.579 1.00 59.94 693 PHE A N 1
ATOM 5509 C CA . PHE A 1 693 ? 6.018 39.013 10.005 1.00 59.94 693 PHE A CA 1
ATOM 5510 C C . PHE A 1 693 ? 6.708 38.050 9.028 1.00 59.94 693 PHE A C 1
ATOM 5512 O O . PHE A 1 693 ? 7.116 36.950 9.397 1.00 59.94 693 PHE A O 1
ATOM 5519 N N . ALA A 1 694 ? 6.908 38.484 7.782 1.00 53.97 694 ALA A N 1
ATOM 5520 C CA . ALA A 1 694 ? 7.774 37.810 6.815 1.00 53.97 694 ALA A CA 1
ATOM 5521 C C . ALA A 1 694 ? 9.064 38.616 6.613 1.00 53.97 694 ALA A C 1
ATOM 5523 O O . ALA A 1 694 ? 9.042 39.846 6.585 1.00 53.97 694 ALA A O 1
ATOM 5524 N N . ARG A 1 695 ? 10.207 37.939 6.474 1.00 58.03 695 ARG A N 1
ATOM 5525 C CA . ARG A 1 695 ? 11.488 38.591 6.171 1.00 58.03 695 ARG A CA 1
ATOM 5526 C C . ARG A 1 695 ? 11.744 38.538 4.669 1.00 58.03 695 ARG A C 1
ATOM 5528 O O . ARG A 1 695 ? 11.739 37.454 4.095 1.00 58.03 695 ARG A O 1
ATOM 5535 N N . ASP A 1 696 ? 11.999 39.691 4.055 1.00 56.69 696 ASP A N 1
ATOM 5536 C CA . ASP A 1 696 ? 12.578 39.742 2.714 1.00 56.69 696 ASP A CA 1
ATOM 5537 C C . ASP A 1 696 ? 14.101 39.864 2.841 1.00 56.69 696 ASP A C 1
ATOM 5539 O O . ASP A 1 696 ? 14.650 40.933 3.131 1.00 56.69 696 ASP A O 1
ATOM 5543 N N . ASP A 1 697 ? 14.794 38.743 2.641 1.00 57.91 697 ASP A N 1
ATOM 5544 C CA . ASP A 1 697 ? 16.253 38.669 2.754 1.00 57.91 697 ASP A CA 1
ATOM 5545 C C . ASP A 1 697 ? 16.985 39.499 1.688 1.00 57.91 697 ASP A C 1
ATOM 5547 O O . ASP A 1 697 ? 18.141 39.876 1.896 1.00 57.91 697 ASP A O 1
ATOM 5551 N N . SER A 1 698 ? 16.321 39.832 0.574 1.00 47.69 698 SER A N 1
ATOM 5552 C CA . SER A 1 698 ? 16.900 40.645 -0.501 1.00 47.69 698 SER A CA 1
ATOM 5553 C C . SER A 1 698 ? 16.891 42.141 -0.186 1.00 47.69 698 SER A C 1
ATOM 5555 O O . SER A 1 698 ? 17.783 42.870 -0.624 1.00 47.69 698 SER A O 1
ATOM 5557 N N . LEU A 1 699 ? 15.920 42.591 0.613 1.00 48.03 699 LEU A N 1
ATOM 5558 C CA . LEU A 1 699 ? 15.729 43.998 0.965 1.00 48.03 699 LEU A CA 1
ATOM 5559 C C . LEU A 1 699 ? 16.139 44.331 2.407 1.00 48.03 699 LEU A C 1
ATOM 5561 O O . LEU A 1 699 ? 16.180 45.507 2.754 1.00 48.03 699 LEU A O 1
ATOM 5565 N N . GLN A 1 700 ? 16.470 43.331 3.237 1.00 56.47 700 GLN A N 1
ATOM 5566 C CA . GLN A 1 700 ? 16.771 43.504 4.671 1.00 56.47 700 GLN A CA 1
ATOM 5567 C C . GLN A 1 700 ? 15.637 44.221 5.436 1.00 56.47 700 GLN A C 1
ATOM 5569 O O . GLN A 1 700 ? 15.881 44.865 6.455 1.00 56.47 700 GLN A O 1
ATOM 5574 N N . ILE A 1 701 ? 14.395 44.100 4.959 1.00 45.47 701 ILE A N 1
ATOM 5575 C CA . ILE A 1 701 ? 13.200 44.653 5.607 1.00 45.47 701 ILE A CA 1
ATOM 5576 C C . ILE A 1 701 ? 12.282 43.524 6.071 1.00 45.47 701 ILE A C 1
ATOM 5578 O O . ILE A 1 701 ? 12.258 42.430 5.499 1.00 45.47 701 ILE A O 1
ATOM 5582 N N . TYR A 1 702 ? 11.511 43.802 7.118 1.00 51.66 702 TYR A N 1
ATOM 5583 C CA . TYR A 1 702 ? 10.410 42.944 7.531 1.00 51.66 702 TYR A CA 1
ATOM 5584 C C . TYR A 1 702 ? 9.121 43.456 6.899 1.00 51.66 702 TYR A C 1
ATOM 5586 O O . TYR A 1 702 ? 8.828 44.646 6.963 1.00 51.66 702 TYR A O 1
ATOM 5594 N N . ILE A 1 703 ? 8.362 42.548 6.297 1.00 53.59 703 ILE A N 1
ATOM 5595 C CA . ILE A 1 703 ? 7.049 42.821 5.727 1.00 53.59 703 ILE A CA 1
ATOM 5596 C C . ILE A 1 703 ? 6.015 42.335 6.737 1.00 53.59 703 ILE A C 1
ATOM 5598 O O . ILE A 1 703 ? 5.977 41.151 7.080 1.00 53.59 703 ILE A O 1
ATOM 5602 N N . LEU A 1 704 ? 5.173 43.253 7.207 1.00 50.38 704 LEU A N 1
ATOM 5603 C CA . LEU A 1 704 ? 3.989 42.912 7.981 1.00 50.38 704 LEU A CA 1
ATOM 5604 C C . LEU A 1 704 ? 2.920 42.380 7.021 1.00 50.38 704 LEU A C 1
ATOM 5606 O O . LEU A 1 704 ? 2.332 43.138 6.247 1.00 50.38 704 LEU A O 1
ATOM 5610 N N . LEU A 1 705 ? 2.675 41.074 7.048 1.00 51.69 705 LEU A N 1
ATOM 5611 C CA . LEU A 1 705 ? 1.585 40.462 6.303 1.00 51.69 705 LEU A CA 1
ATOM 5612 C C . LEU A 1 705 ? 0.320 40.531 7.152 1.00 51.69 705 LEU A C 1
ATOM 5614 O O . LEU A 1 705 ? 0.223 39.919 8.213 1.00 51.69 705 LEU A O 1
ATOM 5618 N N . ILE A 1 706 ? -0.656 41.286 6.655 1.00 51.47 706 ILE A N 1
ATOM 5619 C CA . ILE A 1 706 ? -1.985 41.391 7.246 1.00 51.47 706 ILE A CA 1
ATOM 5620 C C . ILE A 1 706 ? -2.962 40.635 6.343 1.00 51.47 706 ILE A C 1
ATOM 5622 O O . ILE A 1 706 ? -3.195 41.038 5.199 1.00 51.47 706 ILE A O 1
ATOM 5626 N N . SER A 1 707 ? -3.548 39.543 6.838 1.00 49.22 707 SER A N 1
ATOM 5627 C CA . SER A 1 707 ? -4.524 38.758 6.073 1.00 49.22 707 SER A CA 1
ATOM 5628 C C . SER A 1 707 ? -5.950 39.191 6.410 1.00 49.22 707 SER A C 1
ATOM 5630 O O . SER A 1 707 ? -6.496 38.816 7.437 1.00 49.22 707 SER A O 1
ATOM 5632 N N . ILE A 1 708 ? -6.599 39.968 5.536 1.00 42.03 708 ILE A N 1
ATOM 5633 C CA . ILE A 1 708 ? -7.976 40.439 5.762 1.00 42.03 708 ILE A CA 1
ATOM 5634 C C . ILE A 1 708 ? -8.964 39.571 4.977 1.00 42.03 708 ILE A C 1
ATOM 5636 O O . ILE A 1 708 ? -8.953 39.548 3.744 1.00 42.03 708 ILE A O 1
ATOM 5640 N N . LYS A 1 709 ? -9.906 38.920 5.669 1.00 36.94 709 LYS A N 1
ATOM 5641 C CA . LYS A 1 709 ? -11.050 38.256 5.029 1.00 36.94 709 LYS A CA 1
ATOM 5642 C C . LYS A 1 709 ? -12.249 39.200 4.998 1.00 36.94 709 LYS A C 1
ATOM 5644 O O . LYS A 1 709 ? -13.086 39.194 5.897 1.00 36.94 709 LYS A O 1
ATOM 5649 N N . LEU A 1 710 ? -12.376 39.997 3.939 1.00 31.09 710 LEU A N 1
ATOM 5650 C CA . LEU A 1 710 ? -13.641 40.682 3.677 1.00 31.09 710 LEU A CA 1
ATOM 5651 C C . LEU A 1 710 ? -14.667 39.666 3.182 1.00 31.09 710 LEU A C 1
ATOM 5653 O O . LEU A 1 710 ? -14.357 38.769 2.398 1.00 31.09 710 LEU A O 1
ATOM 5657 N N . LYS A 1 711 ? -15.911 39.834 3.634 1.00 31.70 711 LYS A N 1
ATOM 5658 C CA . LYS A 1 711 ? -17.029 38.893 3.485 1.00 31.70 711 LYS A CA 1
ATOM 5659 C C . LYS A 1 711 ? -17.427 38.533 2.041 1.00 31.70 711 LYS A C 1
ATOM 5661 O O . LYS A 1 711 ? -18.464 37.909 1.908 1.00 31.70 711 LYS A O 1
ATOM 5666 N N . ASN A 1 712 ? -16.671 38.916 1.003 1.00 30.53 712 ASN A N 1
ATOM 5667 C CA . ASN A 1 712 ? -16.853 38.488 -0.393 1.00 30.53 712 ASN A CA 1
ATOM 5668 C C . ASN A 1 712 ? -15.640 38.710 -1.341 1.00 30.53 712 ASN A C 1
ATOM 5670 O O . ASN A 1 712 ? -15.804 38.543 -2.546 1.00 30.53 712 ASN A O 1
ATOM 5674 N N . SER A 1 713 ? -14.432 39.076 -0.882 1.00 27.02 713 SER A N 1
ATOM 5675 C CA . SER A 1 713 ? -13.219 39.170 -1.737 1.00 27.02 713 SER A CA 1
ATOM 5676 C C . SER A 1 713 ? -11.943 39.256 -0.884 1.00 27.02 713 SER A C 1
ATOM 5678 O O . SER A 1 713 ? -11.947 39.961 0.123 1.00 27.02 713 SER A O 1
ATOM 5680 N N . LEU A 1 714 ? -10.851 38.592 -1.286 1.00 26.28 714 LEU A N 1
ATOM 5681 C CA . LEU A 1 714 ? -9.512 38.833 -0.724 1.00 26.28 714 LEU A CA 1
ATOM 5682 C C . LEU A 1 714 ? -8.980 40.177 -1.247 1.00 26.28 714 LEU A C 1
ATOM 5684 O O . LEU A 1 714 ? -8.980 40.402 -2.455 1.00 26.28 714 LEU A O 1
ATOM 5688 N N . CYS A 1 715 ? -8.492 41.043 -0.360 1.00 26.45 715 CYS A N 1
ATOM 5689 C CA . CYS A 1 715 ? -7.732 42.234 -0.734 1.00 26.45 715 CYS A CA 1
ATOM 5690 C C . CYS A 1 715 ? -6.420 42.224 0.056 1.00 26.45 715 CYS A C 1
ATOM 5692 O O . CYS A 1 715 ? -6.449 42.318 1.280 1.00 26.45 715 CYS A O 1
ATOM 5694 N N . LEU A 1 716 ? -5.284 42.095 -0.635 1.00 28.27 716 LEU A N 1
ATOM 5695 C CA . LEU A 1 716 ? -3.977 42.398 -0.053 1.00 28.27 716 LEU A CA 1
ATOM 5696 C C . LEU A 1 716 ? -3.869 43.917 0.097 1.00 28.27 716 LEU A C 1
ATOM 5698 O O . LEU A 1 716 ? -4.048 44.646 -0.877 1.00 28.27 716 LEU A O 1
ATOM 5702 N N . ILE A 1 717 ? -3.562 44.389 1.300 1.00 31.34 717 ILE A N 1
ATOM 5703 C CA . ILE A 1 717 ? -3.135 45.768 1.533 1.00 31.34 717 ILE A CA 1
ATOM 5704 C C . ILE A 1 717 ? -1.713 45.670 2.077 1.00 31.34 717 ILE A C 1
ATOM 5706 O O . ILE A 1 717 ? -1.526 45.209 3.198 1.00 31.34 717 ILE A O 1
ATOM 5710 N N . SER A 1 718 ? -0.711 46.066 1.287 1.00 26.28 718 SER A N 1
ATOM 5711 C CA . SER A 1 718 ? 0.630 46.296 1.830 1.00 26.28 718 SER A CA 1
ATOM 5712 C C . SER A 1 718 ? 0.660 47.688 2.454 1.00 26.28 718 SER A C 1
ATOM 5714 O O . SER A 1 718 ? 0.355 48.676 1.783 1.00 26.28 718 SER A O 1
ATOM 5716 N N . LEU A 1 719 ? 1.033 47.778 3.724 1.00 31.28 719 LEU A N 1
ATOM 5717 C CA . LEU A 1 719 ? 1.458 49.029 4.345 1.00 31.28 719 LEU A CA 1
ATOM 5718 C C . LEU A 1 719 ? 2.971 48.927 4.567 1.00 31.28 719 LEU A C 1
ATOM 5720 O O . LEU A 1 719 ? 3.448 47.869 4.972 1.00 31.28 719 LEU A O 1
ATOM 5724 N N . PHE A 1 720 ? 3.682 49.987 4.170 1.00 31.58 720 PHE A N 1
ATOM 5725 C CA . PHE A 1 720 ? 5.145 50.086 4.124 1.00 31.58 720 PHE A CA 1
ATOM 5726 C C . PHE A 1 720 ? 5.805 49.990 5.494 1.00 31.58 720 PHE A C 1
ATOM 5728 O O . PHE A 1 720 ? 5.254 50.599 6.442 1.00 31.58 720 PHE A O 1
#

Secondary structure (DSSP, 8-state):
-EE--EEEE---TT-EEEEEEESEE--TTT-SSS-TTSEE-GGGTT---EEEEE----SS-EEE--SS--EE-SEEEEE--SS---GGGEE--B--S---B-EEEEES-HHHHHHHHHHHHHHHHTEESEE-S-SSSS---EEHHHHHHHHHHHHHHB--HHHHHHHHHHHHTT--TTS---SEESS---SPPHHHHTHHHHHHHHHHHHH--HHHHHHHHHHHHHHHHHHHHHHHHHTTTT---SS-S--PPSSPP---HHHHHHHHHHHHHHHHHHHHHHTT-HHHHHHHHHHHHHHHHHHHHHHEETTTTEETT-SHHHHHHHHHSTTTS-HHHHHHHHHHHHHHHHHTTS-----HHHHHHHHHHHHHTT-HHHHHHHHH--SSSSHHHHHHSSS---SS--S-TTGGGS-STT--S---GGGGHHHHIIIIIS-EEE-SSEEEE------SSSTT---EEEEEEEETTEEEEEEEEE-SSSSSSSEEEEEEE--TT-EEEEEE--SSTTEEEEEEEETTEEEEESSGGG---TT-EEEE-TTT--EEEEE-TT-EEEEEEEEEE--SS-------EE-TTTSTTEEEEE-----TT-----EEEEETTEEEE-S----SS-EEEEEEEE-SSSSSS-EEEEEEEE--SSS--EEEEEEEE--S-SS--SPPEEEEEESS---SS-EEEEEETTTTEEEEEE--EETTEE------